Protein AF-A0A0D7AJ66-F1 (afdb_monomer_lite)

Organism: NCBI:txid1128425

pLDDT: mean 71.41, std 23.81, range [26.66, 98.31]

Sequence (700 aa):
MQEPPITRVSGTRPGLLDSAQRMRILRHPQAILLFATYDPFAASSSSTPAILPPSASKQSRTKRIVCEFLADGSFATWRFVPDARLYDGIPDEGTWPRAVDICGQFVYMDENQWDIYKLDPCYECLVGARYSTMIRKSKFVPHSSSHEQSSTTRKPFTNLRPTRVIPVRKARSSSLPDGPDEFIAPHSVPQKTAFKQFAGIHRDQELEQTRQIRRGHNQIRTERLTTKSAARADGYCNFTNVTFKFGCEDAVVVEDIDMEDGTIPTAAPQFTFPTFGKRKGASSSESLFREGADFMDLDNSMKRSRDGPHPEASRRQYDRMQFEFTRERQDRREKNKNRWFTDNPFAFNNGPFVPSFAFGLPPPWRQRTTVDERGPADSETSGQSAGGHAAAPTSPVVDSTHYREPEPESDDDDDDESVIAESNHIDDDLDARAFEEAEAAHQAQQLHDAEIAASRRKMAEIAFAEKVAKAQNAEEQAHIQEQERAKAEADARAQEEIRREQAATVEQDQADDTRGPTKPNSDELERDKILRKQREDQQAAQKAAKEEEDNRNRVRRAHLAEQLANLRETYRFSWPFDIATRYFHTGTEFLELTWKLGLGDTLTLETIPWPIEKNPRDVQPSEIGYEAVEPFFAKIGESMSTHAYFKLLRLTLIRFHPDKWGRFFEIYNYDPLLRAALESAISGISKAVSSQMTEARSRM

Secondary structure (DSSP, 8-state):
-PPPPPEEE-SS-S-SS-TTHHHHH-SSTT-EEEEEEE-HHHH----S-----GGGGGTTS-EEEEEEE-TTS-EEEEEEPPPPEEPTT--S---SSEEEEETTEEEEE-HHHHHHHHT-TTEEEEE-GGG-EEEEEP------------------------------------------------------------TTTHHHHHHHHHHHHHHHHHHHHHHHHHHHHHHHHTTSSSSS-------------------------------PPPP------------------------------S-PPPHHHHHHHHHHHHHHHHHHHHHHHHHHHHHHHHS-GGG---PPP-------------------------------------------------------------------SSSTTTTHHHHHHHHHHHHHHHHHHHHHHHHHHHHHHHHHHHHHHHHHHHHHHHHHHHHHHHHHHHHHHHHHHHHHHHHHHHHHHHHHHHHHTTSTTPPPPHHHHHHHHHHHHHHHHHHHHHHHHHHHHHHHHHHHHHHHHHHHHHHHHHHHH---S-HHHHHHHHHHHHHHHHHHH--GGG--GGGS--SSSS-TTS--GGG-SHHHHHHHHHHHHHHS-HHHHHHHHHHHHHHS-HHHHHHHHHHS---HHHHHHHHHHHHHHHHHHHHHHHHHHHT-

Radius of gyration: 46.59 Å; chains: 1; bounding box: 110×119×142 Å

Foldseek 3Di:
DDDPDAAEDEDQDPQPPNVCLCVQQDPDNQKTKDKDWDQPVVVDPPPDPPPPPCVCVVVRDTFIKIWIAHPVRHTDDIDTQDAAAEDPPDDHLDDDQQWAAEQNGTHGYGPNRLSSLSSGPQWHWYQYPPRHTYIDGDPDPPPPCPPPPPDDDDDDDDDDDDDDDDDDDDDDDDDDDDDDDDDDDDDDDDDDDDDDPDPPPVVVVVVVVVVVVVVVVVVVVVVVVVVVVVVVVVVPPPDPDDDDDDDDDDDDDDDDDDDDDDDDDDDDDDDDDDDDDDDDDDDDDDDDDDDDDDDDDDDDDDDPDPCDPDVVVVVVVVVVVVVVVVVVVVVVVVVVVVVVVVVCVVPDDDDDDDDDDDDDDDDDDDDDDDDDDDDDDDDDDDDDDYDDDDDDDDDDDDDDDDDDDDDDDDDDDDDDDDDPPPPPVPVVVVVVVVVVVVVVVVVVVVVVVVVVVVVVVVVVVVVVVVVVVVVVVVVVVVVVVVVVVVVVVVVVVVVVVVVVVVVVVVVVVVVCVVPPDDPDDPVVVVVVVVVVVVVVVVVVVVVVVVVVVVVVLVVVLVVLVVVLVVVLVVCVVDPDPDLPVQLVVLLVVCVCSCPVNVNLLPDDQQSDSQLFPDRSVVDDLQNLALVRNQVSLVVVPVVDDLVVSLVVLVSQLVSLPLVVVVVSCVVHPDDPVSSVSNSNSSVRSNVNSVVVNVVSVVVD

Structure (mmCIF, N/CA/C/O backbone):
data_AF-A0A0D7AJ66-F1
#
_entry.id   AF-A0A0D7AJ66-F1
#
loop_
_atom_site.group_PDB
_atom_site.id
_atom_site.type_symbol
_atom_site.label_atom_id
_atom_site.label_alt_id
_atom_site.label_comp_id
_atom_site.label_asym_id
_atom_site.label_entity_id
_atom_site.label_seq_id
_atom_site.pdbx_PDB_ins_code
_atom_site.Cartn_x
_atom_site.Cartn_y
_atom_site.Cartn_z
_atom_site.occupancy
_atom_site.B_iso_or_equiv
_atom_site.auth_seq_id
_atom_site.auth_comp_id
_atom_site.auth_asym_id
_atom_site.auth_atom_id
_atom_site.pdbx_PDB_model_num
ATOM 1 N N . MET A 1 1 ? -37.211 -34.282 -3.961 1.00 57.72 1 MET A N 1
ATOM 2 C CA . MET A 1 1 ? -36.301 -34.227 -5.127 1.00 57.72 1 MET A CA 1
ATOM 3 C C . MET A 1 1 ? -34.950 -33.776 -4.600 1.00 57.72 1 MET A C 1
ATOM 5 O O . MET A 1 1 ? -34.956 -32.967 -3.681 1.00 57.72 1 MET A O 1
ATOM 9 N N . GLN A 1 2 ? -33.835 -34.316 -5.089 1.00 73.81 2 GLN A N 1
ATOM 10 C CA . GLN A 1 2 ? -32.513 -33.768 -4.760 1.00 73.81 2 GLN A CA 1
ATOM 11 C C . GLN A 1 2 ? -32.258 -32.552 -5.654 1.00 73.81 2 GLN A C 1
ATOM 13 O O . GLN A 1 2 ? -32.586 -32.592 -6.840 1.00 73.81 2 GLN A O 1
ATOM 18 N N . GLU A 1 3 ? -31.716 -31.476 -5.090 1.00 77.06 3 GLU A N 1
ATOM 19 C CA . GLU A 1 3 ? -31.264 -30.331 -5.882 1.00 77.06 3 GLU A CA 1
ATOM 20 C C . GLU A 1 3 ? -29.993 -30.718 -6.660 1.00 77.06 3 GLU A C 1
ATOM 22 O O . GLU A 1 3 ? -29.160 -31.463 -6.130 1.00 77.06 3 GLU A O 1
ATOM 27 N N . PRO A 1 4 ? -29.828 -30.270 -7.918 1.00 82.31 4 PRO A N 1
ATOM 28 C CA . PRO A 1 4 ? -28.637 -30.584 -8.697 1.00 82.31 4 PRO A CA 1
ATOM 29 C C . PRO A 1 4 ? -27.393 -29.935 -8.062 1.00 82.31 4 PRO A C 1
ATOM 31 O O . PRO A 1 4 ? -27.474 -28.799 -7.587 1.00 82.31 4 PRO A O 1
ATOM 34 N N . PRO A 1 5 ? -26.228 -30.610 -8.061 1.00 91.38 5 PRO A N 1
ATOM 35 C CA . PRO A 1 5 ? -25.021 -30.085 -7.432 1.00 91.38 5 PRO A CA 1
ATOM 36 C C . PRO A 1 5 ? -24.553 -28.800 -8.127 1.00 91.38 5 PRO A C 1
ATOM 38 O O . PRO A 1 5 ? -24.168 -28.812 -9.298 1.00 91.38 5 PRO A O 1
ATOM 41 N N . ILE A 1 6 ? -24.570 -27.686 -7.389 1.00 94.62 6 ILE A N 1
ATOM 42 C CA . ILE A 1 6 ? -24.159 -26.371 -7.894 1.00 94.62 6 ILE A CA 1
ATOM 43 C C . ILE A 1 6 ? -22.671 -26.417 -8.253 1.00 94.62 6 ILE A C 1
ATOM 45 O O . ILE A 1 6 ? -21.808 -26.610 -7.396 1.00 94.62 6 ILE A O 1
ATOM 49 N N . THR A 1 7 ? -22.362 -26.217 -9.534 1.00 96.81 7 THR A N 1
ATOM 50 C CA . THR A 1 7 ? -20.980 -26.150 -10.021 1.00 96.81 7 THR A CA 1
ATOM 51 C C . THR A 1 7 ? -20.303 -24.891 -9.477 1.00 96.81 7 THR A C 1
ATOM 53 O O . THR A 1 7 ? -20.908 -23.821 -9.487 1.00 96.81 7 THR A O 1
ATOM 56 N N . ARG A 1 8 ? -19.046 -24.987 -9.029 1.00 97.50 8 ARG A N 1
ATOM 57 C CA . ARG A 1 8 ? -18.254 -23.837 -8.565 1.00 97.50 8 ARG A CA 1
ATOM 58 C C . ARG A 1 8 ? -17.092 -23.560 -9.518 1.00 97.50 8 ARG A C 1
ATOM 60 O O . ARG A 1 8 ? -16.373 -24.486 -9.880 1.00 97.50 8 ARG A O 1
ATOM 67 N N . VAL A 1 9 ? -16.900 -22.296 -9.891 1.00 97.38 9 VAL A N 1
ATOM 68 C CA . VAL A 1 9 ? -15.788 -21.823 -10.736 1.00 97.38 9 VAL A CA 1
ATOM 69 C C . VAL A 1 9 ? -15.095 -20.624 -10.085 1.00 97.38 9 VAL A C 1
ATOM 71 O O . VAL A 1 9 ? -15.732 -19.841 -9.385 1.00 97.38 9 VAL A O 1
ATOM 74 N N . SER A 1 10 ? -13.785 -20.482 -10.285 1.00 97.44 10 SER A N 1
ATOM 75 C CA . SER A 1 10 ? -12.995 -19.389 -9.699 1.00 97.44 10 SER A CA 1
ATOM 76 C C . SER A 1 10 ? -11.647 -19.210 -10.400 1.00 97.44 10 SER A C 1
ATOM 78 O O . SER A 1 10 ? -11.161 -20.129 -11.063 1.00 97.44 10 SER A O 1
ATOM 80 N N . GLY A 1 11 ? -11.015 -18.052 -10.206 1.00 96.69 11 GLY A N 1
ATOM 81 C CA . GLY A 1 11 ? -9.715 -17.697 -10.780 1.00 96.69 11 GLY A CA 1
ATOM 82 C C . GLY A 1 11 ? -9.813 -17.029 -12.155 1.00 96.69 11 GLY A C 1
ATOM 83 O O . GLY A 1 11 ? -10.896 -16.763 -12.667 1.00 96.69 11 GLY A O 1
ATOM 84 N N . THR A 1 12 ? -8.669 -16.737 -12.776 1.00 97.12 12 THR A N 1
ATOM 85 C CA . THR A 1 12 ? -8.600 -15.862 -13.967 1.00 97.12 12 THR A CA 1
ATOM 86 C C . THR A 1 12 ? -8.519 -16.595 -15.315 1.00 97.12 12 THR A C 1
ATOM 88 O O . THR A 1 12 ? -8.331 -15.971 -16.360 1.00 97.12 12 THR A O 1
ATOM 91 N N . ARG A 1 13 ? -8.668 -17.926 -15.329 1.00 97.31 13 ARG A N 1
ATOM 92 C CA . ARG A 1 13 ? -8.608 -18.737 -16.556 1.00 97.31 13 ARG A CA 1
ATOM 93 C C . ARG A 1 13 ? -9.937 -18.654 -17.328 1.00 97.31 13 ARG A C 1
ATOM 95 O O . ARG A 1 13 ? -10.953 -19.087 -16.783 1.00 97.31 13 ARG A O 1
ATOM 102 N N . PRO A 1 14 ? -9.958 -18.166 -18.585 1.00 97.69 14 PRO A N 1
ATOM 103 C CA . PRO A 1 14 ? -11.170 -18.158 -19.399 1.00 97.69 14 PRO A CA 1
ATOM 104 C C . PRO A 1 14 ? -11.523 -19.558 -19.916 1.00 97.69 14 PRO A C 1
ATOM 106 O O . PRO A 1 14 ? -10.648 -20.404 -20.121 1.00 97.69 14 PRO A O 1
ATOM 109 N N . GLY A 1 15 ? -12.813 -19.770 -20.178 1.00 96.81 15 GLY A N 1
ATOM 110 C CA . GLY A 1 15 ? -13.335 -20.965 -20.834 1.00 96.81 15 GLY A CA 1
ATOM 111 C C . GLY A 1 15 ? -13.434 -22.218 -19.964 1.00 96.81 15 GLY A C 1
ATOM 112 O O . GLY A 1 15 ? -13.229 -23.321 -20.463 1.00 96.81 15 GLY A O 1
ATOM 113 N N . LEU A 1 16 ? -13.755 -22.062 -18.673 1.00 97.00 16 LEU A N 1
ATOM 114 C CA . LEU A 1 16 ? -14.025 -23.196 -17.773 1.00 97.00 16 LEU A CA 1
ATOM 115 C C . LEU A 1 16 ? -15.364 -23.906 -18.066 1.00 97.00 16 LEU A C 1
ATOM 117 O O . LEU A 1 16 ? -15.497 -25.079 -17.733 1.00 97.00 16 LEU A O 1
ATOM 121 N N . LEU A 1 17 ? -16.334 -23.217 -18.686 1.00 96.69 17 LEU A N 1
ATOM 122 C CA . LEU A 1 17 ? -17.650 -23.775 -19.060 1.00 96.69 17 LEU A CA 1
ATOM 123 C C . LEU A 1 17 ? -17.948 -23.684 -20.571 1.00 96.69 17 LEU A C 1
ATOM 125 O O . LEU A 1 17 ? -18.694 -24.503 -21.097 1.00 96.69 17 LEU A O 1
ATOM 129 N N . ASP A 1 18 ? -17.350 -22.720 -21.279 1.00 96.88 18 ASP A N 1
ATOM 130 C CA . ASP A 1 18 ? -17.327 -22.651 -22.747 1.00 96.88 18 ASP A CA 1
ATOM 131 C C . ASP A 1 18 ? -15.871 -22.604 -23.220 1.00 96.88 18 ASP A C 1
ATOM 133 O O . ASP A 1 18 ? -15.221 -21.563 -23.150 1.00 96.88 18 ASP A O 1
ATOM 137 N N . SER A 1 19 ? -15.346 -23.717 -23.730 1.00 96.88 19 SER A N 1
ATOM 138 C CA . SER A 1 19 ? -13.957 -23.802 -24.198 1.00 96.88 19 SER A CA 1
ATOM 139 C C . SER A 1 19 ? -13.629 -22.823 -25.336 1.00 96.88 19 SER A C 1
ATOM 141 O O . SER A 1 19 ? -12.475 -22.408 -25.465 1.00 96.88 19 SER A O 1
ATOM 143 N N . ALA A 1 20 ? -14.622 -22.385 -26.121 1.00 96.75 20 ALA A N 1
ATOM 144 C CA . ALA A 1 20 ? -14.429 -21.418 -27.198 1.00 96.75 20 ALA A CA 1
ATOM 145 C C . ALA A 1 20 ? -14.292 -19.967 -26.696 1.00 96.75 20 ALA A C 1
ATOM 147 O O . ALA A 1 20 ? -13.744 -19.131 -27.414 1.00 96.75 20 ALA A O 1
ATOM 148 N N . GLN A 1 21 ? -14.704 -19.661 -25.458 1.00 97.31 21 GLN A N 1
ATOM 149 C CA . GLN A 1 21 ? -14.546 -18.335 -24.840 1.00 97.31 21 GLN A CA 1
ATOM 150 C C . GLN A 1 21 ? -13.088 -17.851 -24.856 1.00 97.31 21 GLN A C 1
ATOM 152 O O . GLN A 1 21 ? -12.826 -16.676 -25.118 1.00 97.31 21 GLN A O 1
ATOM 157 N N . ARG A 1 22 ? -12.120 -18.756 -24.634 1.00 97.38 22 ARG A N 1
ATOM 158 C CA . ARG A 1 22 ? -10.685 -18.422 -24.649 1.00 97.38 22 ARG A CA 1
ATOM 159 C C . ARG A 1 22 ? -10.263 -17.762 -25.966 1.00 97.38 22 ARG A C 1
ATOM 161 O O . ARG A 1 22 ? -9.516 -16.792 -25.933 1.00 97.38 22 ARG A O 1
ATOM 168 N N . MET A 1 23 ? -10.781 -18.251 -27.094 1.00 97.19 23 MET A N 1
ATOM 169 C CA . MET A 1 23 ? -10.470 -17.743 -28.437 1.00 97.19 23 MET A CA 1
ATOM 170 C C . MET A 1 23 ? -11.206 -16.442 -28.792 1.00 97.19 23 MET A C 1
ATOM 172 O O . MET A 1 23 ? -10.873 -15.822 -29.796 1.00 97.19 23 MET A O 1
ATOM 176 N N . ARG A 1 24 ? -12.210 -16.033 -28.001 1.00 96.75 24 ARG A N 1
ATOM 177 C CA . ARG A 1 24 ? -12.964 -14.781 -28.196 1.00 96.75 24 ARG A CA 1
ATOM 178 C C . ARG A 1 24 ? -12.463 -13.640 -27.313 1.00 96.75 24 ARG A C 1
ATOM 180 O O . ARG A 1 24 ? -12.511 -12.488 -27.730 1.00 96.75 24 ARG A O 1
ATOM 187 N N . ILE A 1 25 ? -11.996 -13.952 -26.100 1.00 97.50 25 ILE A N 1
ATOM 188 C CA . ILE A 1 25 ? -11.504 -12.943 -25.152 1.00 97.50 25 ILE A CA 1
ATOM 189 C C . ILE A 1 25 ? -10.026 -12.620 -25.382 1.00 97.50 25 ILE A C 1
ATOM 191 O O . ILE A 1 25 ? -9.678 -11.437 -25.410 1.00 97.50 25 ILE A O 1
ATOM 195 N N . LEU A 1 26 ? -9.152 -13.631 -25.474 1.00 97.12 26 LEU A N 1
ATOM 196 C CA . LEU A 1 26 ? -7.703 -13.411 -25.530 1.00 97.12 26 LEU A CA 1
ATOM 197 C C . LEU A 1 26 ? -7.283 -12.837 -26.887 1.00 97.12 26 LEU A C 1
ATOM 199 O O . LEU A 1 26 ? -7.713 -13.322 -27.932 1.00 97.12 26 LEU A O 1
ATOM 203 N N . ARG A 1 27 ? -6.384 -11.851 -26.870 1.00 95.88 27 ARG A N 1
ATOM 204 C CA . ARG A 1 27 ? -5.678 -11.357 -28.060 1.00 95.88 27 ARG A CA 1
ATOM 205 C C . ARG A 1 27 ? -4.585 -12.329 -28.500 1.00 95.88 27 ARG A C 1
ATOM 207 O O . ARG A 1 27 ? -4.327 -12.437 -29.694 1.00 95.88 27 ARG A O 1
ATOM 214 N N . HIS A 1 28 ? -3.947 -13.028 -27.556 1.00 94.94 28 HIS A N 1
ATOM 215 C CA . HIS A 1 28 ? -2.939 -14.048 -27.853 1.00 94.94 28 HIS A CA 1
ATOM 216 C C . HIS A 1 28 ? -3.311 -15.411 -27.236 1.00 94.94 28 HIS A C 1
ATOM 218 O O . HIS A 1 28 ? -3.619 -15.462 -26.044 1.00 94.94 28 HIS A O 1
ATOM 224 N N . PRO A 1 29 ? -3.252 -16.544 -27.971 1.00 94.50 29 PRO A N 1
ATOM 225 C CA . PRO A 1 29 ? -3.765 -17.831 -27.480 1.00 94.50 29 PRO A CA 1
ATOM 226 C C . PRO A 1 29 ? -3.146 -18.311 -26.161 1.00 94.50 29 PRO A C 1
ATOM 228 O O . PRO A 1 29 ? -3.824 -18.956 -25.358 1.00 94.50 29 PRO A O 1
ATOM 231 N N . GLN A 1 30 ? -1.872 -17.988 -25.923 1.00 93.88 30 GLN A N 1
ATOM 232 C CA . GLN A 1 30 ? -1.119 -18.361 -24.720 1.00 93.88 30 GLN A CA 1
ATOM 233 C C . GLN A 1 30 ? -1.266 -17.368 -23.553 1.00 93.88 30 GLN A C 1
ATOM 235 O O . GLN A 1 30 ? -0.711 -17.628 -22.489 1.00 93.88 30 GLN A O 1
ATOM 240 N N . ALA A 1 31 ? -1.982 -16.254 -23.728 1.00 95.88 31 ALA A N 1
ATOM 241 C CA . ALA A 1 31 ? -2.045 -15.206 -22.717 1.00 95.88 31 ALA A CA 1
ATOM 242 C C . ALA A 1 31 ? -2.793 -15.619 -21.436 1.00 95.88 31 ALA A C 1
ATOM 244 O O . ALA A 1 31 ? -3.679 -16.481 -21.437 1.00 95.88 31 ALA A O 1
ATOM 245 N N . ILE A 1 32 ? -2.435 -14.946 -20.345 1.00 95.94 32 ILE A N 1
ATOM 246 C CA . ILE A 1 32 ? -3.041 -15.041 -19.020 1.00 95.94 32 ILE A CA 1
ATOM 247 C C . ILE A 1 32 ? -3.702 -13.696 -18.714 1.00 95.94 32 ILE A C 1
ATOM 249 O O . ILE A 1 32 ? -3.113 -12.636 -18.931 1.00 95.94 32 ILE A O 1
ATOM 253 N N . LEU A 1 33 ? -4.931 -13.739 -18.199 1.00 97.69 33 LEU A N 1
ATOM 254 C CA . LEU A 1 33 ? -5.622 -12.557 -17.693 1.00 97.69 33 LEU A CA 1
ATOM 255 C C . LEU A 1 33 ? -5.313 -12.385 -16.205 1.00 97.69 33 LEU A C 1
ATOM 257 O O . LEU A 1 33 ? -5.364 -13.351 -15.443 1.00 97.69 33 LEU A O 1
ATOM 261 N N . LEU A 1 34 ? -5.049 -11.151 -15.787 1.00 96.88 34 LEU A N 1
ATOM 262 C CA . LEU A 1 34 ? -5.049 -10.725 -14.390 1.00 96.88 34 LEU A CA 1
ATOM 263 C C . LEU A 1 34 ? -5.996 -9.533 -14.250 1.00 96.88 34 LEU A C 1
ATOM 265 O O . LEU A 1 34 ? -6.011 -8.649 -15.104 1.00 96.88 34 LEU A O 1
ATOM 269 N N . PHE A 1 35 ? -6.790 -9.510 -13.183 1.00 97.06 35 PHE A N 1
ATOM 270 C CA . PHE A 1 35 ? -7.740 -8.433 -12.914 1.00 97.06 35 PHE A CA 1
ATOM 271 C C . PHE A 1 35 ? -7.212 -7.525 -11.810 1.00 97.06 35 PHE A C 1
ATOM 273 O O . PHE A 1 35 ? -6.628 -7.999 -10.837 1.00 97.06 35 PHE A O 1
ATOM 280 N N . ALA A 1 36 ? -7.424 -6.222 -11.966 1.00 95.88 36 ALA A N 1
ATOM 281 C CA . ALA A 1 36 ? -7.018 -5.217 -10.996 1.00 95.88 36 ALA A CA 1
ATOM 282 C C . ALA A 1 36 ? -8.066 -4.104 -10.880 1.00 95.88 36 ALA A C 1
ATOM 284 O O . ALA A 1 36 ? -8.887 -3.883 -11.774 1.00 95.88 36 ALA A O 1
ATOM 285 N N . THR A 1 37 ? -8.015 -3.383 -9.765 1.00 94.69 37 THR A N 1
ATOM 286 C CA . THR A 1 37 ? -8.887 -2.242 -9.492 1.00 94.69 37 THR A CA 1
ATOM 287 C C . THR A 1 37 ? -8.178 -0.955 -9.906 1.00 94.69 37 THR A C 1
ATOM 289 O O . THR A 1 37 ? -7.207 -0.542 -9.279 1.00 94.69 37 THR A O 1
ATOM 292 N N . TYR A 1 38 ? -8.665 -0.319 -10.968 1.00 93.38 38 TYR A N 1
ATOM 293 C CA . TYR A 1 38 ? -8.227 0.995 -11.419 1.00 93.38 38 TYR A CA 1
ATOM 294 C C . TYR A 1 38 ? -8.928 2.088 -10.609 1.00 93.38 38 TYR A C 1
ATOM 296 O O . TYR A 1 38 ? -10.144 2.285 -10.711 1.00 93.38 38 TYR A O 1
ATOM 304 N N . ASP A 1 39 ? -8.139 2.820 -9.831 1.00 88.44 39 ASP A N 1
ATOM 305 C CA . ASP A 1 39 ? -8.541 4.079 -9.218 1.00 88.44 39 ASP A CA 1
ATOM 306 C C . ASP A 1 39 ? -8.051 5.249 -10.101 1.00 88.44 39 ASP A C 1
ATOM 308 O O . ASP A 1 39 ? -6.836 5.403 -10.283 1.00 88.44 39 ASP A O 1
ATOM 312 N N . PRO A 1 40 ? -8.953 6.085 -10.660 1.00 84.31 40 PRO A N 1
ATOM 313 C CA . PRO A 1 40 ? -8.551 7.252 -11.439 1.00 84.31 40 PRO A CA 1
ATOM 314 C C . PRO A 1 40 ? -7.732 8.263 -10.624 1.00 84.31 40 PRO A C 1
ATOM 316 O O . PRO A 1 40 ? -6.922 8.972 -11.216 1.00 84.31 40 PRO A O 1
ATOM 319 N N . PHE A 1 41 ? -7.879 8.328 -9.295 1.00 80.00 41 PHE A N 1
ATOM 320 C CA . PHE A 1 41 ? -7.075 9.220 -8.457 1.00 80.00 41 PHE A CA 1
ATOM 321 C C . PHE A 1 41 ? -5.637 8.707 -8.316 1.00 80.00 41 PHE A C 1
ATOM 323 O O . PHE A 1 41 ? -4.701 9.483 -8.484 1.00 80.00 41 PHE A O 1
ATOM 330 N N . ALA A 1 42 ? -5.442 7.399 -8.118 1.00 81.44 42 ALA A N 1
ATOM 331 C CA . ALA A 1 42 ? -4.112 6.783 -8.064 1.00 81.44 42 ALA A CA 1
ATOM 332 C C . ALA A 1 42 ? -3.370 6.831 -9.415 1.00 81.44 42 ALA A C 1
ATOM 334 O O . ALA A 1 42 ? -2.151 6.997 -9.453 1.00 81.44 42 ALA A O 1
ATOM 335 N N . ALA A 1 43 ? -4.098 6.713 -10.531 1.00 78.38 43 ALA A N 1
ATOM 336 C CA . ALA A 1 43 ? -3.538 6.845 -11.877 1.00 78.38 43 ALA A CA 1
ATOM 337 C C . ALA A 1 43 ? -3.233 8.303 -12.285 1.00 78.38 43 ALA A C 1
ATOM 339 O O . ALA A 1 43 ? -2.468 8.535 -13.224 1.00 78.38 43 ALA A O 1
ATOM 340 N N . SER A 1 44 ? -3.821 9.293 -11.604 1.00 78.25 44 SER A N 1
ATOM 341 C CA . SER A 1 44 ? -3.625 10.711 -11.914 1.00 78.25 44 SER A CA 1
ATOM 342 C C . SER A 1 44 ? -2.359 11.241 -11.246 1.00 78.25 44 SER A C 1
ATOM 344 O O . SER A 1 44 ? -2.385 11.684 -10.104 1.00 78.25 44 SER A O 1
ATOM 346 N N . SER A 1 45 ? -1.248 11.309 -11.984 1.00 58.94 45 SER A N 1
ATOM 347 C CA . SER A 1 45 ? 0.002 11.926 -11.494 1.00 58.94 45 SER A CA 1
ATOM 348 C C . SER A 1 45 ? -0.087 13.444 -11.227 1.00 58.94 45 SER A C 1
ATOM 350 O O . SER A 1 45 ? 0.890 14.062 -10.800 1.00 58.94 45 SER A O 1
ATOM 352 N N . SER A 1 46 ? -1.259 14.042 -11.457 1.00 60.38 46 SER A N 1
ATOM 353 C CA . SER A 1 46 ? -1.628 15.405 -11.085 1.00 60.38 46 SER A CA 1
ATOM 354 C C . SER A 1 46 ? -1.831 15.507 -9.571 1.00 60.38 46 SER A C 1
ATOM 356 O O . SER A 1 46 ? -2.909 15.214 -9.062 1.00 60.38 46 SER A O 1
ATOM 358 N N . SER A 1 47 ? -0.812 15.970 -8.842 1.00 53.59 47 SER A N 1
ATOM 359 C CA . SER A 1 47 ? -0.897 16.224 -7.393 1.00 53.59 47 SER A CA 1
ATOM 360 C C . SER A 1 47 ? -1.828 17.385 -7.011 1.00 53.59 47 SER A C 1
ATOM 362 O O . SER A 1 47 ? -2.090 17.601 -5.828 1.00 53.59 47 SER A O 1
ATOM 364 N N . THR A 1 48 ? -2.350 18.129 -7.988 1.00 55.84 48 THR A N 1
ATOM 365 C CA . THR A 1 48 ? -3.456 19.071 -7.807 1.00 55.84 48 THR A CA 1
ATOM 366 C C . THR A 1 48 ? -4.799 18.332 -7.902 1.00 55.84 48 THR A C 1
ATOM 368 O O . THR A 1 48 ? -5.088 17.731 -8.943 1.00 55.84 48 THR A O 1
ATOM 371 N N . PRO A 1 49 ? -5.658 18.380 -6.861 1.00 53.03 49 PRO A N 1
ATOM 372 C CA . PRO A 1 49 ? -6.991 17.790 -6.913 1.00 53.03 49 PRO A CA 1
ATOM 373 C C . PRO A 1 49 ? -7.878 18.613 -7.852 1.00 53.03 49 PRO A C 1
ATOM 375 O O . PRO A 1 49 ? -8.476 19.618 -7.463 1.00 53.03 49 PRO A O 1
ATOM 378 N N . ALA A 1 50 ? -7.943 18.197 -9.116 1.00 55.22 50 ALA A N 1
ATOM 379 C CA . ALA A 1 50 ? -8.821 18.805 -10.103 1.00 55.22 50 ALA A CA 1
ATOM 380 C C . ALA A 1 50 ? -10.277 18.712 -9.622 1.00 55.22 50 ALA A C 1
ATOM 382 O O . ALA A 1 50 ? -10.801 17.618 -9.406 1.00 55.22 50 ALA A O 1
ATOM 383 N N . ILE A 1 51 ? -10.934 19.865 -9.460 1.00 59.66 51 ILE A N 1
ATOM 384 C CA . ILE A 1 51 ? -12.337 19.949 -9.041 1.00 59.66 51 ILE A CA 1
ATOM 385 C C . ILE A 1 51 ? -13.209 19.482 -10.213 1.00 59.66 51 ILE A C 1
ATOM 387 O O . ILE A 1 51 ? -13.664 20.277 -11.037 1.00 59.66 51 ILE A O 1
ATOM 391 N N . LEU A 1 52 ? -13.392 18.165 -10.318 1.00 58.22 52 LEU A N 1
ATOM 392 C CA . LEU A 1 52 ? -14.238 17.555 -11.336 1.00 58.22 52 LEU A CA 1
ATOM 393 C C . LEU A 1 52 ? -15.687 18.046 -11.165 1.00 58.22 52 LEU A C 1
ATOM 395 O O . LEU A 1 52 ? -16.184 18.123 -10.037 1.00 58.22 52 LEU A O 1
ATOM 399 N N . PRO 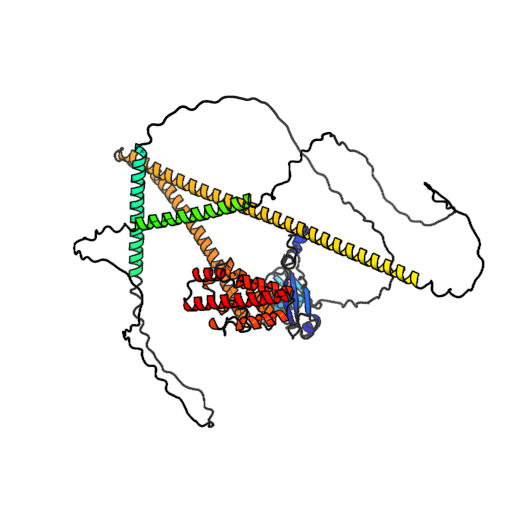A 1 53 ? -16.390 18.383 -12.263 1.00 61.41 53 PRO A N 1
ATOM 400 C CA . PRO A 1 53 ? -17.751 18.898 -12.183 1.00 61.41 53 PRO A CA 1
ATOM 401 C C . PRO A 1 53 ? -18.688 17.853 -11.551 1.00 61.41 53 PRO A C 1
ATOM 403 O O . PRO A 1 53 ? -18.528 16.661 -11.814 1.00 61.41 53 PRO A O 1
ATOM 406 N N . PRO A 1 54 ? -19.709 18.250 -10.767 1.00 54.81 54 PRO A N 1
ATOM 407 C CA . PRO A 1 54 ? -20.506 17.325 -9.947 1.00 54.81 54 PRO A CA 1
ATOM 408 C C . PRO A 1 54 ? -21.311 16.258 -10.721 1.00 54.81 54 PRO A C 1
ATOM 410 O O . PRO A 1 54 ? -21.805 15.303 -10.119 1.00 54.81 54 PRO A O 1
ATOM 413 N N . SER A 1 55 ? -21.405 16.347 -12.054 1.00 48.59 55 SER A N 1
ATOM 414 C CA . SER A 1 55 ? -21.896 15.254 -12.911 1.00 48.59 55 SER A CA 1
ATOM 415 C C . SER A 1 55 ? -20.955 14.037 -12.957 1.00 48.59 55 SER A C 1
ATOM 417 O O . SER A 1 55 ? -21.401 12.934 -13.271 1.00 48.59 55 SER A O 1
ATOM 419 N N . ALA A 1 56 ? -19.683 14.194 -12.573 1.00 54.34 56 ALA A N 1
ATOM 420 C CA . ALA A 1 56 ? -18.705 13.117 -12.408 1.00 54.34 56 ALA A CA 1
ATOM 421 C C . ALA A 1 56 ? -18.957 12.236 -11.162 1.00 54.34 56 ALA A C 1
ATOM 423 O O . ALA A 1 56 ? -18.214 11.292 -10.913 1.00 54.34 56 ALA A O 1
ATOM 424 N N . SER A 1 57 ? -20.034 12.469 -10.404 1.00 53.31 57 SER A N 1
ATOM 425 C CA . SER A 1 57 ? -20.435 11.674 -9.226 1.00 53.31 57 SER A CA 1
ATOM 426 C C . SER A 1 57 ? -20.741 10.190 -9.505 1.00 53.31 57 SER A C 1
ATOM 428 O O . SER A 1 57 ? -20.850 9.408 -8.564 1.00 53.31 57 SER A O 1
ATOM 430 N N . LYS A 1 58 ? -20.834 9.769 -10.777 1.00 56.16 58 LYS A N 1
ATOM 431 C CA . LYS A 1 58 ? -20.829 8.346 -11.189 1.00 56.16 58 LYS A CA 1
ATOM 432 C C . LYS A 1 58 ? -19.453 7.815 -11.629 1.00 56.16 58 LYS A C 1
ATOM 434 O O . LYS A 1 58 ? -19.287 6.605 -11.735 1.00 56.16 58 LYS A O 1
ATOM 439 N N . GLN A 1 59 ? -18.481 8.689 -11.895 1.00 54.16 59 GLN A N 1
ATOM 440 C CA . GLN A 1 59 ? -17.116 8.337 -12.320 1.00 54.16 59 GLN A CA 1
ATOM 441 C C . GLN A 1 59 ? -16.148 8.132 -11.143 1.00 54.16 59 GLN A C 1
ATOM 443 O O . GLN A 1 59 ? -15.061 7.608 -11.348 1.00 54.16 59 GLN A O 1
ATOM 448 N N . SER A 1 60 ? -16.549 8.485 -9.919 1.00 55.75 60 SER A N 1
ATOM 449 C CA . SER A 1 60 ? -15.794 8.247 -8.678 1.00 55.75 60 SER A CA 1
ATOM 450 C C . SER A 1 60 ? -15.774 6.784 -8.214 1.00 55.75 60 SER A C 1
ATOM 452 O O . SER A 1 60 ? -15.135 6.471 -7.213 1.00 55.75 60 SER A O 1
ATOM 454 N N . ARG A 1 61 ? -16.472 5.876 -8.910 1.00 68.06 61 ARG A N 1
ATOM 455 C CA . ARG A 1 61 ? -16.371 4.436 -8.656 1.00 68.06 61 ARG A CA 1
ATOM 456 C C . ARG A 1 61 ? -15.089 3.889 -9.272 1.00 68.06 61 ARG A C 1
ATOM 458 O O . ARG A 1 61 ? -14.840 4.075 -10.463 1.00 68.06 61 ARG A O 1
ATOM 465 N N . THR A 1 62 ? -14.322 3.173 -8.458 1.00 83.69 62 THR A N 1
ATOM 466 C CA . THR A 1 62 ? -13.203 2.342 -8.900 1.00 83.69 62 THR A CA 1
ATOM 467 C C . THR A 1 62 ? -13.655 1.397 -10.013 1.00 83.69 62 THR A C 1
ATOM 469 O O . THR A 1 62 ? -14.714 0.774 -9.926 1.00 83.69 62 THR A O 1
ATOM 472 N N . LYS A 1 63 ? -12.865 1.304 -11.085 1.00 92.94 63 LYS A N 1
ATOM 473 C CA . LYS A 1 63 ? -13.195 0.481 -12.256 1.00 92.94 63 LYS A CA 1
ATOM 474 C C . LYS A 1 63 ? -12.374 -0.795 -12.268 1.00 92.94 63 LYS A C 1
ATOM 476 O O . LYS A 1 63 ? -11.190 -0.774 -11.954 1.00 92.94 63 LYS A O 1
ATOM 481 N N . ARG A 1 64 ? -12.967 -1.903 -12.702 1.00 95.19 64 ARG A N 1
ATOM 482 C CA . ARG A 1 64 ? -12.218 -3.135 -12.966 1.00 95.19 64 ARG A CA 1
ATOM 483 C C . ARG A 1 64 ? -11.472 -2.999 -14.296 1.00 95.19 64 ARG A C 1
ATOM 485 O O . ARG A 1 64 ? -12.053 -2.609 -15.311 1.00 95.19 64 ARG A O 1
ATOM 492 N N . ILE A 1 65 ? -10.183 -3.313 -14.289 1.00 96.94 65 ILE A N 1
ATOM 493 C CA . ILE A 1 65 ? -9.361 -3.478 -15.492 1.00 96.94 65 ILE A CA 1
ATOM 494 C C . ILE A 1 65 ? -8.882 -4.921 -15.585 1.00 96.94 65 ILE A C 1
ATOM 496 O O . ILE A 1 65 ? -8.683 -5.594 -14.574 1.00 96.94 65 ILE A O 1
ATOM 500 N N . VAL A 1 66 ? -8.679 -5.380 -16.815 1.00 97.94 66 VAL A N 1
ATOM 501 C CA . VAL A 1 66 ? -7.989 -6.630 -17.110 1.00 97.94 66 VAL A CA 1
ATOM 502 C C . VAL A 1 66 ? -6.666 -6.316 -17.799 1.00 97.94 66 VAL A C 1
ATOM 504 O O . VAL A 1 66 ? -6.615 -5.559 -18.773 1.00 97.94 66 VAL A O 1
ATOM 507 N N . CYS A 1 67 ? -5.604 -6.912 -17.281 1.00 97.12 67 CYS A N 1
ATOM 508 C CA . CYS A 1 67 ? -4.267 -6.919 -17.847 1.00 97.12 67 CYS A CA 1
ATOM 509 C C . CYS A 1 67 ? -4.030 -8.282 -18.503 1.00 97.12 67 CYS A C 1
ATOM 511 O O . CYS A 1 67 ? -4.337 -9.323 -17.921 1.00 97.12 67 CYS A O 1
ATOM 513 N N . GLU A 1 68 ? -3.505 -8.273 -19.721 1.00 97.69 68 GLU A N 1
ATOM 514 C CA . GLU A 1 68 ? -3.226 -9.459 -20.521 1.00 97.69 68 GLU A CA 1
ATOM 515 C C . GLU A 1 68 ? -1.706 -9.624 -20.637 1.00 97.69 68 GLU A C 1
ATOM 517 O O . GLU A 1 68 ? -1.022 -8.771 -21.210 1.00 97.69 68 GLU A O 1
ATOM 522 N N . PHE A 1 69 ? -1.189 -10.708 -20.061 1.00 95.19 69 PHE A N 1
ATOM 523 C CA . PHE A 1 69 ? 0.232 -11.057 -20.028 1.00 95.19 69 PHE A CA 1
ATOM 524 C C . PHE A 1 69 ? 0.501 -12.268 -20.920 1.00 95.19 69 PHE A C 1
ATOM 526 O O . PHE A 1 69 ? -0.330 -13.174 -21.008 1.00 95.19 69 PHE A O 1
ATOM 533 N N . LEU A 1 70 ? 1.663 -12.307 -21.565 1.00 94.81 70 LEU A N 1
ATOM 534 C CA . LEU A 1 70 ? 2.141 -13.478 -22.296 1.00 94.81 70 LEU A CA 1
ATOM 535 C C . LEU A 1 70 ? 2.743 -14.521 -21.338 1.00 94.81 70 LEU A C 1
ATOM 537 O O . LEU A 1 70 ? 2.975 -14.260 -20.158 1.00 94.81 70 LEU A O 1
ATOM 541 N N . ALA A 1 71 ? 2.957 -15.740 -21.840 1.00 89.56 71 ALA A N 1
ATOM 542 C CA . ALA A 1 71 ? 3.430 -16.873 -21.035 1.00 89.56 71 ALA A CA 1
ATOM 543 C C . ALA A 1 71 ? 4.900 -16.750 -20.577 1.00 89.56 71 ALA A C 1
ATOM 545 O O . ALA A 1 71 ? 5.323 -17.483 -19.690 1.00 89.56 71 ALA A O 1
ATOM 546 N N . ASP A 1 72 ? 5.653 -15.814 -21.157 1.00 90.44 72 ASP A N 1
ATOM 547 C CA . ASP A 1 72 ? 6.991 -15.386 -20.730 1.00 90.44 72 ASP A CA 1
ATOM 548 C C . ASP A 1 72 ? 6.958 -14.333 -19.598 1.00 90.44 72 ASP A C 1
ATOM 550 O O . ASP A 1 72 ? 8.003 -13.903 -19.117 1.00 90.44 72 ASP A O 1
ATOM 554 N N . GLY A 1 73 ? 5.763 -13.910 -19.168 1.00 88.00 73 GLY A N 1
ATOM 555 C CA . GLY A 1 73 ? 5.557 -12.852 -18.179 1.00 88.00 73 GLY A CA 1
ATOM 556 C C . GLY A 1 73 ? 5.568 -11.433 -18.755 1.00 88.00 73 GLY A C 1
ATOM 557 O O . GLY A 1 73 ? 5.333 -10.483 -18.006 1.00 88.00 73 GLY A O 1
ATOM 558 N N . SER A 1 74 ? 5.794 -11.255 -20.061 1.00 88.06 74 SER A N 1
ATOM 559 C CA . SER A 1 74 ? 5.766 -9.931 -20.684 1.00 88.06 74 SER A CA 1
ATOM 560 C C . SER A 1 74 ? 4.341 -9.363 -20.735 1.00 88.06 74 SER A C 1
ATOM 562 O O . SER A 1 74 ? 3.347 -10.065 -20.950 1.00 88.06 74 SER A O 1
ATOM 564 N N . PHE A 1 75 ? 4.222 -8.059 -20.491 1.00 85.31 75 PHE A N 1
ATOM 565 C CA . PHE A 1 75 ? 2.943 -7.354 -20.499 1.00 85.31 75 PHE A CA 1
ATOM 566 C C . PHE A 1 75 ? 2.526 -7.030 -21.938 1.00 85.31 75 PHE A C 1
ATOM 568 O O . PHE A 1 75 ? 3.206 -6.258 -22.612 1.00 85.31 75 PHE A O 1
ATOM 575 N N . ALA A 1 76 ? 1.400 -7.580 -22.402 1.00 83.44 76 ALA A N 1
ATOM 576 C CA . ALA A 1 76 ? 0.924 -7.347 -23.764 1.00 83.44 76 ALA A CA 1
ATOM 577 C C . ALA A 1 76 ? 0.010 -6.118 -23.853 1.00 83.44 76 ALA A C 1
ATOM 579 O O . ALA A 1 76 ? 0.302 -5.176 -24.585 1.00 83.44 76 ALA A O 1
ATOM 580 N N . THR A 1 77 ? -1.121 -6.121 -23.138 1.00 95.81 77 THR A N 1
ATOM 581 C CA . THR A 1 77 ? -2.087 -5.004 -23.151 1.00 95.81 77 THR A CA 1
ATOM 582 C C . THR A 1 77 ? -2.898 -4.934 -21.857 1.00 95.81 77 THR A C 1
ATOM 584 O O . THR A 1 77 ? -2.934 -5.884 -21.081 1.00 95.81 77 THR A O 1
ATOM 587 N N . TRP A 1 78 ? -3.639 -3.842 -21.665 1.00 96.56 78 TRP A N 1
ATOM 588 C CA . TRP A 1 78 ? -4.741 -3.778 -20.705 1.00 96.56 78 TRP A CA 1
ATOM 589 C C . TRP A 1 78 ? -6.001 -3.187 -21.350 1.00 96.56 78 TRP A C 1
ATOM 591 O O . TRP A 1 78 ? -5.943 -2.576 -22.421 1.00 96.56 78 TRP A O 1
ATOM 601 N N . ARG A 1 79 ? -7.156 -3.391 -20.711 1.00 97.06 79 ARG A N 1
ATOM 602 C CA . ARG A 1 79 ? -8.444 -2.759 -21.053 1.00 97.06 79 ARG A CA 1
ATOM 603 C C . ARG A 1 79 ? -9.345 -2.694 -19.820 1.00 97.06 79 ARG A C 1
ATOM 605 O O . ARG A 1 79 ? -9.178 -3.476 -18.888 1.00 97.06 79 ARG A O 1
ATOM 612 N N . PHE A 1 80 ? -10.325 -1.796 -19.826 1.00 97.19 80 PHE A N 1
ATOM 613 C CA . PHE A 1 80 ? -11.410 -1.835 -18.843 1.00 97.19 80 PHE A CA 1
ATOM 614 C C . PHE A 1 80 ? -12.278 -3.082 -19.042 1.00 97.19 80 PHE A C 1
ATOM 616 O O . PHE A 1 80 ? -12.526 -3.496 -20.178 1.00 97.19 80 PHE A O 1
ATOM 623 N N . VAL A 1 81 ? -12.753 -3.658 -17.939 1.00 97.50 81 VAL A N 1
ATOM 624 C CA . VAL A 1 81 ? -13.849 -4.629 -17.968 1.00 97.50 81 VAL A CA 1
ATOM 625 C C . VAL A 1 81 ? -15.156 -3.851 -18.186 1.00 97.50 81 VAL A C 1
ATOM 627 O O . VAL A 1 81 ? -15.342 -2.818 -17.538 1.00 97.50 81 VAL A O 1
ATOM 630 N N . PRO A 1 82 ? -16.056 -4.286 -19.086 1.00 96.94 82 PRO A N 1
ATOM 631 C CA . PRO A 1 82 ? -17.374 -3.673 -19.225 1.00 96.94 82 PRO A CA 1
ATOM 632 C C . PRO A 1 82 ? -18.199 -3.760 -17.933 1.00 96.94 82 PRO A C 1
ATOM 634 O O . PRO A 1 82 ? -18.155 -4.768 -17.227 1.00 96.94 82 PRO A O 1
ATOM 637 N N . ASP A 1 83 ? -18.984 -2.720 -17.652 1.00 95.44 83 ASP A N 1
ATOM 638 C CA . ASP A 1 83 ? -19.971 -2.724 -16.568 1.00 95.44 83 ASP A CA 1
ATOM 639 C C . ASP A 1 83 ? -21.130 -3.688 -16.917 1.00 95.44 83 ASP A C 1
ATOM 641 O O . ASP A 1 83 ? -21.584 -3.732 -18.067 1.00 95.44 83 ASP A O 1
ATOM 645 N N . ALA A 1 84 ? -21.641 -4.456 -15.949 1.00 96.25 84 ALA A N 1
ATOM 646 C CA . ALA A 1 84 ? -22.812 -5.308 -16.170 1.00 96.25 84 ALA A CA 1
ATOM 647 C C . ALA A 1 84 ? -24.088 -4.488 -16.423 1.00 96.25 84 ALA A C 1
ATOM 649 O O . ALA A 1 84 ? -24.261 -3.376 -15.916 1.00 96.25 84 ALA A O 1
ATOM 650 N N . ARG A 1 85 ? -25.058 -5.077 -17.135 1.00 96.25 85 ARG A N 1
ATOM 651 C CA . ARG A 1 85 ? -26.390 -4.476 -17.272 1.00 96.25 85 ARG A CA 1
ATOM 652 C C . ARG A 1 85 ? -27.198 -4.688 -15.992 1.00 96.25 85 ARG A C 1
ATOM 654 O O . ARG A 1 85 ? -27.768 -5.757 -15.768 1.00 96.25 85 ARG A O 1
ATOM 661 N N . LEU A 1 86 ? -27.241 -3.659 -15.153 1.00 95.06 86 LEU A N 1
ATOM 662 C CA . LEU A 1 86 ? -28.103 -3.604 -13.974 1.00 95.06 86 LEU A CA 1
ATOM 663 C C . LEU A 1 86 ? -29.564 -3.374 -14.404 1.00 95.06 86 LEU A C 1
ATOM 665 O O . LEU A 1 86 ? -29.827 -2.530 -15.260 1.00 95.06 86 LEU A O 1
ATOM 669 N N . TYR A 1 87 ? -30.510 -4.103 -13.810 1.00 94.25 87 TYR A N 1
ATOM 670 C CA . TYR A 1 87 ? -31.940 -3.783 -13.915 1.00 94.25 87 TYR A CA 1
ATOM 671 C C . TYR A 1 87 ? -32.299 -2.524 -13.098 1.00 94.25 87 TYR A C 1
ATOM 673 O O . TYR A 1 87 ? -31.593 -2.152 -12.157 1.00 94.25 87 TYR A O 1
ATOM 681 N N . ASP A 1 88 ? -33.423 -1.884 -13.435 1.00 92.81 88 ASP A N 1
ATOM 682 C CA . ASP A 1 88 ? -33.895 -0.667 -12.765 1.00 92.81 88 ASP A CA 1
ATOM 683 C C . ASP A 1 88 ? -33.989 -0.823 -11.236 1.00 92.81 88 ASP A C 1
ATOM 685 O O . ASP A 1 88 ? -34.508 -1.809 -10.710 1.00 92.81 88 ASP A O 1
ATOM 689 N N . GLY A 1 89 ? -33.486 0.186 -10.518 1.00 91.19 89 GLY A N 1
ATOM 690 C CA . GLY A 1 89 ? -33.450 0.222 -9.052 1.00 91.19 89 GLY A CA 1
ATOM 691 C C . GLY A 1 89 ? -32.244 -0.468 -8.401 1.00 91.19 89 GLY A C 1
ATOM 692 O O . GLY A 1 89 ? -32.108 -0.393 -7.182 1.00 91.19 89 GLY A O 1
ATOM 693 N N . ILE A 1 90 ? -31.352 -1.103 -9.169 1.00 92.25 90 ILE A N 1
ATOM 694 C CA . ILE A 1 90 ? -30.151 -1.767 -8.636 1.00 92.25 90 ILE A CA 1
ATOM 695 C C . ILE A 1 90 ? -28.959 -0.789 -8.648 1.00 92.25 90 ILE A C 1
ATOM 697 O O . ILE A 1 90 ? -28.632 -0.245 -9.705 1.00 92.25 90 ILE A O 1
ATOM 701 N N . PRO A 1 91 ? -28.301 -0.529 -7.498 1.00 90.56 91 PRO A N 1
ATOM 702 C CA . PRO A 1 91 ? -27.282 0.517 -7.393 1.00 90.56 91 PRO A CA 1
ATOM 703 C C . PRO A 1 91 ? -25.895 0.105 -7.906 1.00 90.56 91 PRO A C 1
ATOM 705 O O . PRO A 1 91 ? -25.113 0.976 -8.292 1.00 90.56 91 PRO A O 1
ATOM 708 N N . ASP A 1 92 ? -25.556 -1.182 -7.888 1.00 92.12 92 ASP A N 1
ATOM 709 C CA . ASP A 1 92 ? -24.238 -1.736 -8.217 1.00 92.12 92 ASP A CA 1
ATOM 710 C C . ASP A 1 92 ? -24.342 -3.238 -8.536 1.00 92.12 92 ASP A C 1
ATOM 712 O O . ASP A 1 92 ? -25.427 -3.818 -8.513 1.00 92.12 92 ASP A O 1
ATOM 716 N N . GLU A 1 93 ? -23.220 -3.877 -8.875 1.00 93.62 93 GLU A N 1
ATOM 717 C CA . GLU A 1 93 ? -23.210 -5.305 -9.196 1.00 93.62 93 GLU A CA 1
ATOM 718 C C . GLU A 1 93 ? -23.409 -6.210 -7.965 1.00 93.62 93 GLU A C 1
ATOM 720 O O . GLU A 1 93 ? -23.736 -7.376 -8.160 1.00 93.62 93 GLU A O 1
ATOM 725 N N . GLY A 1 94 ? -23.294 -5.720 -6.725 1.00 92.44 94 GLY A N 1
ATOM 726 C CA . GLY A 1 94 ? -23.324 -6.516 -5.492 1.00 92.44 94 GLY A CA 1
ATOM 727 C C . GLY A 1 94 ? -21.989 -7.189 -5.137 1.00 92.44 94 GLY A C 1
ATOM 728 O O . GLY A 1 94 ? -20.963 -6.964 -5.776 1.00 92.44 94 GLY A O 1
ATOM 729 N N . THR A 1 95 ? -21.997 -8.023 -4.093 1.00 93.56 95 THR A N 1
ATOM 730 C CA . THR A 1 95 ? -20.808 -8.741 -3.598 1.00 93.56 95 THR A CA 1
ATOM 731 C C . THR A 1 95 ? -20.579 -10.092 -4.288 1.00 93.56 95 THR A C 1
ATOM 733 O O . THR A 1 95 ? -21.503 -10.723 -4.809 1.00 93.56 95 THR A O 1
ATOM 736 N N . TRP A 1 96 ? -19.323 -10.546 -4.244 1.00 94.88 96 TRP A N 1
ATOM 737 C CA . TRP A 1 96 ? -18.831 -11.815 -4.790 1.00 94.88 96 TRP A CA 1
ATOM 738 C C . TRP A 1 96 ? -18.069 -12.605 -3.709 1.00 94.88 96 TRP A C 1
ATOM 740 O O . TRP A 1 96 ? -17.534 -11.982 -2.790 1.00 94.88 96 TRP A O 1
ATOM 750 N N . PRO A 1 97 ? -17.957 -13.946 -3.806 1.00 96.81 97 PRO A N 1
ATOM 751 C CA . PRO A 1 97 ? -18.555 -14.830 -4.812 1.00 96.81 97 PRO A CA 1
ATOM 752 C C . PRO A 1 97 ? -20.060 -15.073 -4.593 1.00 96.81 97 PRO A C 1
ATOM 754 O O . PRO A 1 97 ? -20.573 -14.913 -3.487 1.00 96.81 97 PRO A O 1
ATOM 757 N N . ARG A 1 98 ? -20.779 -15.480 -5.648 1.00 95.75 98 ARG A N 1
ATOM 758 C CA . ARG A 1 98 ? -22.228 -15.767 -5.592 1.00 95.75 98 ARG A CA 1
ATOM 759 C C . ARG A 1 98 ? -22.697 -16.733 -6.680 1.00 95.75 98 ARG A C 1
ATOM 761 O O . ARG A 1 98 ? -21.976 -17.010 -7.635 1.00 95.75 98 ARG A O 1
ATOM 768 N N . ALA A 1 99 ? -23.935 -17.208 -6.543 1.00 95.31 99 ALA A N 1
ATOM 769 C CA . ALA A 1 99 ? -24.628 -17.971 -7.576 1.00 95.31 99 ALA A CA 1
ATOM 770 C C . ALA A 1 99 ? -25.076 -17.071 -8.743 1.00 95.31 99 ALA A C 1
ATOM 772 O O . ALA A 1 99 ? -25.589 -15.970 -8.535 1.00 95.31 99 ALA A O 1
ATOM 773 N N . VAL A 1 100 ? -24.899 -17.572 -9.964 1.00 96.44 100 VAL A N 1
ATOM 774 C CA . VAL A 1 100 ? -25.226 -16.921 -11.236 1.00 96.44 100 VAL A CA 1
ATOM 775 C C . VAL A 1 100 ? -25.895 -17.948 -12.149 1.00 96.44 100 VAL A C 1
ATOM 777 O O . VAL A 1 100 ? -25.396 -19.062 -12.286 1.00 96.44 100 VAL A O 1
ATOM 780 N N . ASP A 1 101 ? -27.010 -17.585 -12.779 1.00 96.06 101 ASP A N 1
ATOM 781 C CA . ASP A 1 101 ? -27.664 -18.394 -13.812 1.00 96.06 101 ASP A CA 1
ATOM 782 C C . ASP A 1 101 ? -26.949 -18.199 -15.157 1.00 96.06 101 ASP A C 1
ATOM 784 O O . ASP A 1 101 ? -27.063 -17.151 -15.795 1.00 96.06 101 ASP A O 1
ATOM 788 N N . ILE A 1 102 ? -26.198 -19.205 -15.598 1.00 96.06 102 ILE A N 1
ATOM 789 C CA . ILE A 1 102 ? -25.538 -19.230 -16.901 1.00 96.06 102 ILE A CA 1
ATOM 790 C C . ILE A 1 102 ? -26.389 -20.072 -17.849 1.00 96.06 102 ILE A C 1
ATOM 792 O O . ILE A 1 102 ? -26.326 -21.300 -17.844 1.00 96.06 102 ILE A O 1
ATOM 796 N N . CYS A 1 103 ? -27.171 -19.405 -18.699 1.00 92.94 103 CYS A N 1
ATOM 797 C CA . CYS A 1 103 ? -27.987 -20.037 -19.745 1.00 92.94 103 CYS A CA 1
ATOM 798 C C . CYS A 1 103 ? -28.950 -21.150 -19.260 1.00 92.94 103 CYS A C 1
ATOM 800 O O . CYS A 1 103 ? -29.264 -22.054 -20.034 1.00 92.94 103 CYS A O 1
ATOM 802 N N . GLY A 1 104 ? -29.435 -21.078 -18.016 1.00 93.19 104 GLY A N 1
ATOM 803 C CA . GLY A 1 104 ? -30.313 -22.062 -17.375 1.00 93.19 104 GLY A CA 1
ATOM 804 C C . GLY A 1 104 ? -29.630 -22.930 -16.308 1.00 93.19 104 GLY A C 1
ATOM 805 O O . GLY A 1 104 ? -30.306 -23.742 -15.676 1.00 93.19 104 GLY A O 1
ATOM 806 N N . GLN A 1 105 ? -28.317 -22.787 -16.094 1.00 94.56 105 GLN A N 1
ATOM 807 C CA . GLN A 1 105 ? -27.552 -23.531 -15.088 1.00 94.56 105 GLN A CA 1
ATOM 808 C C . GLN A 1 105 ? -27.013 -22.594 -14.002 1.00 94.56 105 GLN A C 1
ATOM 810 O O . GLN A 1 105 ? -26.214 -21.701 -14.280 1.00 94.56 105 GLN A O 1
ATOM 815 N N . PHE A 1 106 ? -27.377 -22.844 -12.743 1.00 94.94 106 PHE A N 1
ATOM 816 C CA . PHE A 1 106 ? -26.802 -22.123 -11.607 1.00 94.94 106 PHE A CA 1
ATOM 817 C C . PHE A 1 106 ? -25.359 -22.564 -11.333 1.00 94.94 106 PHE A C 1
ATOM 819 O O . PHE A 1 106 ? -25.082 -23.738 -11.081 1.00 94.94 106 PHE A O 1
ATOM 826 N N . VAL A 1 107 ? -24.448 -21.593 -11.345 1.00 96.81 107 VAL A N 1
ATOM 827 C CA . VAL A 1 107 ? -23.016 -21.759 -11.081 1.00 96.81 107 VAL A CA 1
ATOM 828 C C . VAL A 1 107 ? -22.585 -20.752 -10.019 1.00 96.81 107 VAL A C 1
ATOM 830 O O . VAL A 1 107 ? -22.925 -19.574 -10.097 1.00 96.81 107 VAL A O 1
ATOM 833 N N . TYR A 1 108 ? -21.822 -21.195 -9.024 1.00 96.94 108 TYR A N 1
ATOM 834 C CA . TYR A 1 108 ? -21.233 -20.328 -8.007 1.00 96.94 108 TYR A CA 1
ATOM 835 C C . TYR A 1 108 ? -19.870 -19.812 -8.488 1.00 96.94 108 TYR A C 1
ATOM 837 O O . TYR A 1 108 ? -18.947 -20.608 -8.668 1.00 96.94 108 TYR A O 1
ATOM 845 N N . MET A 1 109 ? -19.735 -18.503 -8.714 1.00 97.62 109 MET A N 1
ATOM 846 C CA . MET A 1 109 ? -18.523 -17.896 -9.281 1.00 97.62 109 MET A CA 1
ATOM 847 C C . MET A 1 109 ? -17.957 -16.752 -8.436 1.00 97.62 109 MET A C 1
ATOM 849 O O . MET A 1 109 ? -18.680 -16.123 -7.660 1.00 97.62 109 MET A O 1
ATOM 853 N N . ASP A 1 110 ? -16.664 -16.479 -8.611 1.00 97.75 110 ASP A N 1
ATOM 854 C CA . ASP A 1 110 ? -15.998 -15.278 -8.106 1.00 97.75 110 ASP A CA 1
ATOM 855 C C . ASP A 1 110 ? -16.090 -14.093 -9.088 1.00 97.75 110 ASP A C 1
ATOM 857 O O . ASP A 1 110 ? -16.546 -14.220 -10.226 1.00 97.75 110 ASP A O 1
ATOM 861 N N . GLU A 1 111 ? -15.656 -12.919 -8.624 1.00 97.50 111 GLU A N 1
ATOM 862 C CA . GLU A 1 111 ? -15.635 -11.674 -9.405 1.00 97.50 111 GLU A CA 1
ATOM 863 C C . GLU A 1 111 ? -14.775 -11.800 -10.677 1.00 97.50 111 GLU A C 1
ATOM 865 O O . GLU A 1 111 ? -15.112 -11.244 -11.718 1.00 97.50 111 GLU A O 1
ATOM 870 N N . ASN A 1 112 ? -13.687 -12.575 -10.620 1.00 97.88 112 ASN A N 1
ATOM 871 C CA . ASN A 1 112 ? -12.772 -12.760 -11.746 1.00 97.88 112 ASN A CA 1
ATOM 872 C C . ASN A 1 112 ? -13.419 -13.573 -12.875 1.00 97.88 112 ASN A C 1
ATOM 874 O O . ASN A 1 112 ? -13.322 -13.188 -14.038 1.00 97.88 112 ASN A O 1
ATOM 878 N N . GLN A 1 113 ? -14.118 -14.667 -12.556 1.00 98.06 113 GLN A N 1
ATOM 879 C CA . GLN A 1 113 ? -14.898 -15.412 -13.546 1.00 98.06 113 GLN A CA 1
ATOM 880 C C . GLN A 1 113 ? -16.053 -14.572 -14.104 1.00 98.06 113 GLN A C 1
ATOM 882 O O . GLN A 1 113 ? -16.299 -14.614 -15.307 1.00 98.06 113 GLN A O 1
ATOM 887 N N . TRP A 1 114 ? -16.722 -13.761 -13.282 1.00 97.81 114 TRP A N 1
ATOM 888 C CA . TRP A 1 114 ? -17.755 -12.838 -13.766 1.00 97.81 114 TRP A CA 1
ATOM 889 C C . TRP A 1 114 ? -17.206 -11.797 -14.752 1.00 97.81 114 TRP A C 1
ATOM 891 O O . TRP A 1 114 ? -17.760 -11.619 -15.839 1.00 97.81 114 TRP A O 1
ATOM 901 N N . ASP A 1 115 ? -16.084 -11.156 -14.421 1.00 98.19 115 ASP A N 1
ATOM 902 C CA . ASP A 1 115 ? -15.416 -10.195 -15.300 1.00 98.19 115 ASP A CA 1
ATOM 903 C C . ASP A 1 115 ? -14.953 -10.834 -16.622 1.00 98.19 115 ASP A C 1
ATOM 905 O O . ASP A 1 115 ? -15.035 -10.192 -17.669 1.00 98.19 115 ASP A O 1
ATOM 909 N N . ILE A 1 116 ? -14.546 -12.111 -16.615 1.00 98.31 116 ILE A N 1
ATOM 910 C CA . ILE A 1 116 ? -14.270 -12.881 -17.840 1.00 98.31 116 ILE A CA 1
ATOM 911 C C . ILE A 1 116 ? -15.511 -12.945 -18.741 1.00 98.31 116 ILE A C 1
ATOM 913 O O . ILE A 1 116 ? -15.405 -12.647 -19.929 1.00 98.31 116 ILE A O 1
ATOM 917 N N . TYR A 1 117 ? -16.696 -13.270 -18.215 1.00 98.19 117 TYR A N 1
ATOM 918 C CA . TYR A 1 117 ? -17.910 -13.285 -19.043 1.00 98.19 117 TYR A CA 1
ATOM 919 C C . TYR A 1 117 ? -18.329 -11.887 -19.520 1.00 98.19 117 TYR A C 1
ATOM 921 O O . TYR A 1 117 ? -18.835 -11.768 -20.635 1.00 98.19 117 TYR A O 1
ATOM 929 N N . LYS A 1 118 ? -18.062 -10.822 -18.749 1.00 97.69 118 LYS A N 1
ATOM 930 C CA . LYS A 1 118 ? -18.290 -9.431 -19.194 1.00 97.69 118 LYS A CA 1
ATOM 931 C C . LYS A 1 118 ? -17.361 -8.992 -20.335 1.00 97.69 118 LYS A C 1
ATOM 933 O O . LYS A 1 118 ? -17.704 -8.061 -21.057 1.00 97.69 118 LYS A O 1
ATOM 938 N N . LEU A 1 119 ? -16.214 -9.649 -20.529 1.00 97.75 119 LEU A N 1
ATOM 939 C CA . LEU A 1 119 ? -15.285 -9.385 -21.640 1.00 97.75 119 LEU A CA 1
ATOM 940 C C . LEU A 1 119 ? -15.661 -10.091 -22.957 1.00 97.75 119 LEU A C 1
ATOM 942 O O . LEU A 1 119 ? -15.037 -9.814 -23.983 1.00 97.75 119 LEU A O 1
ATOM 946 N N . ASP A 1 120 ? -16.633 -11.006 -22.949 1.00 97.75 120 ASP A N 1
ATOM 947 C CA . ASP A 1 120 ? -16.973 -11.858 -24.092 1.00 97.75 120 ASP A CA 1
ATOM 948 C C . ASP A 1 120 ? -18.227 -11.352 -24.834 1.00 97.75 120 ASP A C 1
ATOM 950 O O . ASP A 1 120 ? -19.332 -11.446 -24.296 1.00 97.75 120 ASP A O 1
ATOM 954 N N . PRO A 1 121 ? -18.118 -10.864 -26.086 1.00 96.19 121 PRO A N 1
ATOM 955 C CA . PRO A 1 121 ? -19.259 -10.305 -26.820 1.00 96.19 121 PRO A CA 1
ATOM 956 C C . PRO A 1 121 ? -20.352 -11.336 -27.154 1.00 96.19 121 PRO A C 1
ATOM 958 O O . PRO A 1 121 ? -21.471 -10.954 -27.506 1.00 96.19 121 PRO A O 1
ATOM 961 N N . CYS A 1 122 ? -20.072 -12.640 -27.027 1.00 96.06 122 CYS A N 1
ATOM 962 C CA . CYS A 1 122 ? -21.091 -13.683 -27.149 1.00 96.06 122 CYS A CA 1
ATOM 963 C C . CYS A 1 122 ? -21.998 -13.807 -25.912 1.00 96.06 122 CYS A C 1
ATOM 965 O O . CYS A 1 122 ? -22.975 -14.558 -25.968 1.00 96.06 122 CYS A O 1
ATOM 967 N N . TYR A 1 123 ? -21.733 -13.076 -24.826 1.00 97.31 123 TYR A N 1
ATOM 968 C CA . TYR A 1 123 ? -22.521 -13.114 -23.598 1.00 97.31 123 TYR A CA 1
ATOM 969 C C . TYR A 1 123 ? -23.078 -11.741 -23.198 1.00 97.31 123 TYR A C 1
ATOM 971 O O . TYR A 1 123 ? -22.475 -10.694 -23.407 1.00 97.31 123 TYR A O 1
ATOM 979 N N . GLU A 1 124 ? -24.272 -11.755 -22.612 1.00 97.00 124 GLU A N 1
ATOM 980 C CA . GLU A 1 124 ? -24.933 -10.603 -22.007 1.00 97.00 124 GLU A CA 1
ATOM 981 C C . GLU A 1 124 ? -25.043 -10.852 -20.497 1.00 97.00 124 GLU A C 1
ATOM 983 O O . GLU A 1 124 ? -25.791 -11.729 -20.051 1.00 97.00 124 GLU A O 1
ATOM 988 N N . CYS A 1 125 ? -24.263 -10.095 -19.723 1.00 97.38 125 CYS A N 1
ATOM 989 C CA . CYS A 1 125 ? -24.207 -10.184 -18.266 1.00 97.38 125 CYS A CA 1
ATOM 990 C C . CYS A 1 125 ? -25.197 -9.197 -17.631 1.00 97.38 125 CYS A C 1
ATOM 992 O O . CYS A 1 125 ? -25.090 -7.980 -17.814 1.00 97.38 125 CYS A O 1
ATOM 994 N N . LEU A 1 126 ? -26.162 -9.740 -16.891 1.00 96.69 126 LEU A N 1
ATOM 995 C CA . LEU A 1 126 ? -27.303 -9.039 -16.306 1.00 96.69 126 LEU A CA 1
ATOM 996 C C . LEU A 1 126 ? -27.316 -9.223 -14.784 1.00 96.69 126 LEU A C 1
ATOM 998 O O . LEU A 1 126 ? -27.154 -10.339 -14.289 1.00 96.69 126 LEU A O 1
ATOM 1002 N N . VAL A 1 127 ? -27.573 -8.149 -14.038 1.00 96.25 127 VAL A N 1
ATOM 1003 C CA . VAL A 1 127 ? -27.812 -8.206 -12.585 1.00 96.25 127 VAL A CA 1
ATOM 1004 C C . VAL A 1 127 ? -29.264 -7.821 -12.335 1.00 96.25 127 VAL A C 1
ATOM 1006 O O . VAL A 1 127 ? -29.646 -6.670 -12.540 1.00 96.25 127 VAL A O 1
ATOM 1009 N N . GLY A 1 128 ? -30.087 -8.803 -11.967 1.00 92.94 128 GLY A N 1
ATOM 1010 C CA . GLY A 1 128 ? -31.528 -8.672 -11.772 1.00 92.94 128 GLY A CA 1
ATOM 1011 C C . GLY A 1 128 ? -31.953 -8.466 -10.319 1.00 92.94 128 GLY A C 1
ATOM 1012 O O . GLY A 1 128 ? -31.204 -8.701 -9.366 1.00 92.94 128 GLY A O 1
ATOM 1013 N N . ALA A 1 129 ? -33.202 -8.028 -10.144 1.00 80.81 129 ALA A N 1
ATOM 1014 C CA . ALA A 1 129 ? -33.782 -7.789 -8.827 1.00 80.81 129 ALA A CA 1
ATOM 1015 C C . ALA A 1 129 ? -33.778 -9.074 -7.976 1.00 80.81 129 ALA A C 1
ATOM 1017 O O . ALA A 1 129 ? -33.848 -10.188 -8.500 1.00 80.81 129 ALA A O 1
ATOM 1018 N N . ARG A 1 130 ? -33.697 -8.919 -6.647 1.00 76.12 130 ARG A N 1
ATOM 1019 C CA . ARG A 1 130 ? -33.497 -10.031 -5.690 1.00 76.12 130 ARG A CA 1
ATOM 1020 C C . ARG A 1 130 ? -32.203 -10.830 -5.946 1.00 76.12 130 ARG A C 1
ATOM 1022 O O . ARG A 1 130 ? -32.185 -12.041 -5.763 1.00 76.12 130 ARG A O 1
ATOM 1029 N N . TYR A 1 131 ? -31.136 -10.145 -6.367 1.00 65.75 131 TYR A N 1
ATOM 1030 C CA . TYR A 1 131 ? -29.794 -10.705 -6.611 1.00 65.75 131 TYR A CA 1
ATOM 1031 C C . TYR A 1 131 ? -29.719 -11.763 -7.729 1.00 65.75 131 TYR A C 1
ATOM 1033 O O . TYR A 1 131 ? -28.723 -12.480 -7.840 1.00 65.75 131 TYR A O 1
ATOM 1041 N N . SER A 1 132 ? -30.748 -11.842 -8.584 1.00 85.19 132 SER A N 1
ATOM 1042 C CA . SER A 1 132 ? -30.819 -12.777 -9.712 1.00 85.19 132 SER A CA 1
ATOM 1043 C C . SER A 1 132 ? -29.813 -12.393 -10.802 1.00 85.19 132 SER A C 1
ATOM 1045 O O . SER A 1 132 ? -30.092 -11.634 -11.728 1.00 85.19 132 SER A O 1
ATOM 1047 N N . THR A 1 133 ? -28.593 -12.895 -10.658 1.00 91.44 133 THR A N 1
ATOM 1048 C CA . THR A 1 133 ? -27.474 -12.602 -11.558 1.00 91.44 133 THR A CA 1
ATOM 1049 C C . THR A 1 133 ? -27.473 -13.618 -12.688 1.00 91.44 133 THR A C 1
ATOM 1051 O O . THR A 1 133 ? -27.587 -14.814 -12.424 1.00 91.44 133 THR A O 1
ATOM 1054 N N . MET A 1 134 ? -27.384 -13.167 -13.939 1.00 93.19 134 MET A N 1
ATOM 1055 C CA . MET A 1 134 ? -27.633 -14.016 -15.103 1.00 93.19 134 MET A CA 1
ATOM 1056 C C . MET A 1 134 ? -26.689 -13.709 -16.267 1.00 93.19 134 MET A C 1
ATOM 1058 O O . MET A 1 134 ? -26.415 -12.551 -16.576 1.00 93.19 134 MET A O 1
ATOM 1062 N N . ILE A 1 135 ? -26.240 -14.760 -16.948 1.00 92.69 135 ILE A N 1
ATOM 1063 C CA . ILE A 1 135 ? -25.418 -14.711 -18.155 1.00 92.69 135 ILE A CA 1
ATOM 1064 C C . ILE A 1 135 ? -26.195 -15.397 -19.274 1.00 92.69 135 ILE A C 1
ATOM 1066 O O . ILE A 1 135 ? -26.384 -16.618 -19.277 1.00 92.69 135 ILE A O 1
ATOM 1070 N N . ARG A 1 136 ? -26.655 -14.606 -20.242 1.00 95.00 136 ARG A N 1
ATOM 1071 C CA . ARG A 1 136 ? -27.360 -15.097 -21.433 1.00 95.00 136 ARG A CA 1
ATOM 1072 C C . ARG A 1 136 ? -26.410 -15.113 -22.619 1.00 95.00 136 ARG A C 1
ATOM 1074 O O . ARG A 1 136 ? -25.571 -14.227 -22.734 1.00 95.00 136 ARG A O 1
ATOM 1081 N N . LYS A 1 137 ? -26.560 -16.066 -23.543 1.00 93.12 137 LYS A N 1
ATOM 1082 C CA . LYS A 1 137 ? -25.920 -15.939 -24.861 1.00 93.12 137 LYS A CA 1
ATOM 1083 C C . LYS A 1 137 ? -26.537 -14.742 -25.582 1.00 93.12 137 LYS A C 1
ATOM 1085 O O . LYS A 1 137 ? -27.749 -14.701 -25.799 1.00 93.12 137 LYS A O 1
ATOM 1090 N N . SER A 1 138 ? -25.699 -13.766 -25.907 1.00 90.00 138 SER A N 1
ATOM 1091 C CA . SER A 1 138 ? -26.090 -12.565 -26.634 1.00 90.00 138 SER A CA 1
ATOM 1092 C C . SER A 1 138 ? -26.613 -12.959 -28.015 1.00 90.00 138 SER A C 1
ATOM 1094 O O . SER A 1 138 ? -26.002 -13.776 -28.706 1.00 90.00 138 SER A O 1
ATOM 1096 N N . LYS A 1 139 ? -27.722 -12.355 -28.458 1.00 87.19 139 LYS A N 1
ATOM 1097 C CA . LYS A 1 139 ? -28.223 -12.494 -29.838 1.00 87.19 139 LYS A CA 1
ATOM 1098 C C . LYS A 1 139 ? -27.405 -11.624 -30.802 1.00 87.19 139 LYS A C 1
ATOM 1100 O O . LYS A 1 139 ? -27.972 -10.880 -31.600 1.00 87.19 139 LYS A O 1
ATOM 1105 N N . PHE A 1 140 ? -26.079 -11.663 -30.679 1.00 72.00 140 PHE A N 1
ATOM 1106 C CA . PHE A 1 140 ? -25.178 -10.809 -31.438 1.00 72.00 140 PHE A CA 1
ATOM 1107 C C . PHE A 1 140 ? -25.159 -11.253 -32.901 1.00 72.00 140 PHE A C 1
ATOM 1109 O O . PHE A 1 140 ? -24.388 -12.125 -33.298 1.00 72.00 140 PHE A O 1
ATOM 1116 N N . VAL A 1 141 ? -26.034 -10.649 -33.706 1.00 60.44 141 VAL A N 1
ATOM 1117 C CA . VAL A 1 141 ? -25.874 -10.636 -35.159 1.00 60.44 141 VAL A CA 1
ATOM 1118 C C . VAL A 1 141 ? -24.541 -9.938 -35.416 1.00 60.44 141 VAL A C 1
ATOM 1120 O O . VAL A 1 141 ? -24.424 -8.767 -35.045 1.00 60.44 141 VAL A O 1
ATOM 1123 N N . PRO A 1 142 ? -23.531 -10.609 -35.998 1.00 60.84 142 PRO A N 1
ATOM 1124 C CA . PRO A 1 142 ? -22.267 -9.955 -36.278 1.00 60.84 142 PRO A CA 1
ATOM 1125 C C . PRO A 1 142 ? -22.544 -8.795 -37.228 1.00 60.84 142 PRO A C 1
ATOM 1127 O O . PRO A 1 142 ? -22.961 -9.002 -38.367 1.00 60.84 142 PRO A O 1
ATOM 1130 N N . HIS A 1 143 ? -22.343 -7.567 -36.749 1.00 47.50 143 HIS A N 1
ATOM 1131 C CA . HIS A 1 143 ? -22.316 -6.398 -37.612 1.00 47.50 143 HIS A CA 1
ATOM 1132 C C . HIS A 1 143 ? -21.127 -6.571 -38.551 1.00 47.50 143 HIS A C 1
ATOM 1134 O O . HIS A 1 143 ? -19.984 -6.314 -38.175 1.00 47.50 143 HIS A O 1
ATOM 1140 N N . SER A 1 144 ? -21.404 -7.076 -39.754 1.00 46.00 144 SER A N 1
ATOM 1141 C CA . SER A 1 144 ? -20.435 -7.188 -40.832 1.00 46.00 144 SER A CA 1
ATOM 1142 C C . SER A 1 144 ? -19.860 -5.802 -41.068 1.00 46.00 144 SER A C 1
ATOM 1144 O O . SER A 1 144 ? -20.562 -4.921 -41.564 1.00 46.00 144 SER A O 1
ATOM 1146 N N . SER A 1 145 ? -18.607 -5.600 -40.668 1.00 44.12 145 SER A N 1
ATOM 1147 C CA . SER A 1 145 ? -17.904 -4.333 -40.818 1.00 44.12 145 SER A CA 1
ATOM 1148 C C . SER A 1 145 ? -17.590 -4.116 -42.296 1.00 44.12 145 SER A C 1
ATOM 1150 O O . SER A 1 145 ? -16.484 -4.399 -42.758 1.00 44.12 145 SER A O 1
ATOM 1152 N N . SER A 1 146 ? -18.596 -3.656 -43.040 1.00 38.91 146 SER A N 1
ATOM 1153 C CA . SER A 1 146 ? -18.490 -3.164 -44.408 1.00 38.91 146 SER A CA 1
ATOM 1154 C C . SER A 1 146 ? -17.559 -1.959 -44.394 1.00 38.91 146 SER A C 1
ATOM 1156 O O . SER A 1 146 ? -17.968 -0.831 -44.119 1.00 38.91 146 SER A O 1
ATOM 1158 N N . HIS A 1 147 ? -16.275 -2.238 -44.595 1.00 42.38 147 HIS A N 1
ATOM 1159 C CA . HIS A 1 147 ? -15.185 -1.288 -44.446 1.00 42.38 147 HIS A CA 1
ATOM 1160 C C . HIS A 1 147 ? -15.130 -0.365 -45.671 1.00 42.38 147 HIS A C 1
ATOM 1162 O O . HIS A 1 147 ? -14.179 -0.414 -46.447 1.00 42.38 147 HIS A O 1
ATOM 1168 N N . GLU A 1 148 ? -16.150 0.477 -45.856 1.00 36.88 148 GLU A N 1
ATOM 1169 C CA . GLU A 1 148 ? -16.138 1.518 -46.884 1.00 36.88 148 GLU A CA 1
ATOM 1170 C C . GLU A 1 148 ? -14.974 2.478 -46.618 1.00 36.88 148 GLU A C 1
ATOM 1172 O O . GLU A 1 148 ? -14.976 3.286 -45.687 1.00 36.88 148 GLU A O 1
ATOM 1177 N N . GLN A 1 149 ? -13.930 2.346 -47.433 1.00 42.56 149 GLN A N 1
ATOM 1178 C CA . GLN A 1 149 ? -12.747 3.192 -47.398 1.00 42.56 149 GLN A CA 1
ATOM 1179 C C . GLN A 1 149 ? -13.091 4.544 -48.032 1.00 42.56 149 GLN A C 1
ATOM 1181 O O . GLN A 1 149 ? -12.834 4.774 -49.211 1.00 42.56 149 GLN A O 1
ATOM 1186 N N . SER A 1 150 ? -13.706 5.433 -47.248 1.00 39.56 150 SER A N 1
ATOM 1187 C CA . SER A 1 150 ? -14.033 6.789 -47.698 1.00 39.56 150 SER A CA 1
ATOM 1188 C C . SER A 1 150 ? -12.751 7.588 -47.951 1.00 39.56 150 SER A C 1
ATOM 1190 O O . SER A 1 150 ? -12.059 8.023 -47.025 1.00 39.56 150 SER A O 1
ATOM 1192 N N . SER A 1 151 ? -12.400 7.728 -49.227 1.00 40.31 151 SER A N 1
ATOM 1193 C CA . SER A 1 151 ? -11.177 8.376 -49.678 1.00 40.31 151 SER A CA 1
ATOM 1194 C C . SER A 1 151 ? -11.314 9.901 -49.701 1.00 40.31 151 SER A C 1
ATOM 1196 O O . SER A 1 151 ? -12.163 10.475 -50.372 1.00 40.31 151 SER A O 1
ATOM 1198 N N . THR A 1 152 ? -10.403 10.561 -48.984 1.00 44.62 152 THR A N 1
ATOM 1199 C CA . THR A 1 152 ? -9.838 11.885 -49.307 1.00 44.62 152 THR A CA 1
ATOM 1200 C C . THR A 1 152 ? -10.755 12.955 -49.928 1.00 44.62 152 THR A C 1
ATOM 1202 O O . THR A 1 152 ? -10.905 13.038 -51.144 1.00 44.62 152 THR A O 1
ATOM 1205 N N . THR A 1 153 ? -11.134 13.957 -49.129 1.00 32.91 153 THR A N 1
ATOM 1206 C CA . THR A 1 153 ? -11.031 15.374 -49.542 1.00 32.91 153 THR A CA 1
ATOM 1207 C C . THR A 1 153 ? -10.845 16.255 -48.307 1.00 32.91 153 THR A C 1
ATOM 1209 O O . THR A 1 153 ? -11.713 16.314 -47.440 1.00 32.91 153 THR A O 1
ATOM 1212 N N . ARG A 1 154 ? -9.718 16.975 -48.223 1.00 40.97 154 ARG A N 1
ATOM 1213 C CA . ARG A 1 154 ? -9.526 18.045 -47.229 1.00 40.97 154 ARG A CA 1
ATOM 1214 C C . ARG A 1 154 ? -10.171 19.335 -47.741 1.00 40.97 154 ARG A C 1
ATOM 1216 O O . ARG A 1 154 ? -9.836 19.784 -48.833 1.00 40.97 154 ARG A O 1
ATOM 1223 N N . LYS A 1 155 ? -10.993 19.987 -46.917 1.00 34.00 155 LYS A N 1
ATOM 1224 C CA . LYS A 1 155 ? -11.249 21.437 -46.987 1.00 34.00 155 LYS A CA 1
ATOM 1225 C C . LYS A 1 155 ? -11.225 22.012 -45.565 1.00 34.00 155 LYS A C 1
ATOM 1227 O O . LYS A 1 155 ? -11.746 21.356 -44.664 1.00 34.00 155 LYS A O 1
ATOM 1232 N N . PRO A 1 156 ? -10.605 23.182 -45.334 1.00 43.41 156 PRO A N 1
ATOM 1233 C CA . PRO A 1 156 ? -10.584 23.801 -44.016 1.00 43.41 156 PRO A CA 1
ATOM 1234 C C . PRO A 1 156 ? -11.955 24.404 -43.698 1.00 43.41 156 PRO A C 1
ATOM 1236 O O . PRO A 1 156 ? -12.578 25.010 -44.568 1.00 43.41 156 PRO A O 1
ATOM 1239 N N . PHE A 1 157 ? -12.397 24.287 -42.446 1.00 34.28 157 PHE A N 1
ATOM 1240 C CA . PHE A 1 157 ? -13.529 25.058 -41.935 1.00 34.28 157 PHE A CA 1
ATOM 1241 C C . PHE A 1 157 ? -13.104 25.879 -40.723 1.00 34.28 157 PHE A C 1
ATOM 1243 O O . PHE A 1 157 ? -12.487 25.374 -39.785 1.00 34.28 157 PHE A O 1
ATOM 1250 N N . THR A 1 158 ? -13.412 27.169 -40.785 1.00 32.69 158 THR A N 1
ATOM 1251 C CA . THR A 1 158 ? -13.144 28.154 -39.742 1.00 32.69 158 THR A CA 1
ATOM 1252 C C . THR A 1 158 ? -14.142 28.039 -38.588 1.00 32.69 158 THR A C 1
ATOM 1254 O O . THR A 1 158 ? -15.207 27.434 -38.700 1.00 32.69 158 THR A O 1
ATOM 1257 N N . ASN A 1 159 ? -13.780 28.635 -37.450 1.00 40.47 159 ASN A N 1
ATOM 1258 C CA . ASN A 1 159 ? -14.622 28.709 -36.257 1.00 40.47 159 ASN A CA 1
ATOM 1259 C C . ASN A 1 159 ? -16.004 29.317 -36.544 1.00 40.47 159 ASN A C 1
ATOM 1261 O O . ASN A 1 159 ? -16.069 30.379 -37.154 1.00 40.47 159 ASN A O 1
ATOM 1265 N N . LEU A 1 160 ? -17.059 28.766 -35.933 1.00 32.53 160 LEU A N 1
ATOM 1266 C CA . LEU A 1 160 ? -18.153 29.544 -35.330 1.00 32.53 160 LEU A CA 1
ATOM 1267 C C . LEU A 1 160 ? -18.903 28.689 -34.287 1.00 32.53 160 LEU A C 1
ATOM 1269 O O . LEU A 1 160 ? -19.121 27.496 -34.487 1.00 32.53 160 LEU A O 1
ATOM 1273 N N . ARG A 1 161 ? -19.292 29.291 -33.153 1.00 35.00 161 ARG A N 1
ATOM 1274 C CA . ARG A 1 161 ? -20.057 28.629 -32.074 1.00 35.00 161 ARG A CA 1
ATOM 1275 C C . ARG A 1 161 ? -21.549 28.986 -32.165 1.00 35.00 161 ARG A C 1
ATOM 1277 O O . ARG A 1 161 ? -21.851 30.177 -32.156 1.00 35.00 161 ARG A O 1
ATOM 1284 N N . PRO A 1 162 ? -22.480 28.016 -32.115 1.00 36.09 162 PRO A N 1
ATOM 1285 C CA . PRO A 1 162 ? -23.896 28.289 -31.886 1.00 36.09 162 PRO A CA 1
ATOM 1286 C C . PRO A 1 162 ? -24.250 28.185 -30.390 1.00 36.09 162 PRO A C 1
ATOM 1288 O O . PRO A 1 162 ? -24.257 27.098 -29.811 1.00 36.09 162 PRO A O 1
ATOM 1291 N N . THR A 1 163 ? -24.581 29.304 -29.746 1.00 32.81 163 THR A N 1
ATOM 1292 C CA . THR A 1 163 ? -25.202 29.317 -28.408 1.00 32.81 163 THR A CA 1
ATOM 1293 C C . THR A 1 163 ? -26.701 29.022 -28.504 1.00 32.81 163 THR A C 1
ATOM 1295 O O . THR A 1 163 ? -27.388 29.530 -29.387 1.00 32.81 163 THR A O 1
ATOM 1298 N N . ARG A 1 164 ? -27.241 28.223 -27.572 1.00 30.94 164 ARG A N 1
ATOM 1299 C CA . ARG A 1 164 ? -28.677 27.898 -27.498 1.00 30.94 164 ARG A CA 1
ATOM 1300 C C . ARG A 1 164 ? -29.213 28.170 -26.092 1.00 30.94 164 ARG A C 1
ATOM 1302 O O . ARG A 1 164 ? -28.570 27.812 -25.110 1.00 30.94 164 ARG A O 1
ATOM 1309 N N . VAL A 1 165 ? -30.381 28.806 -26.007 1.00 33.22 165 VAL A N 1
ATOM 1310 C CA . VAL A 1 165 ? -31.025 29.239 -24.753 1.00 33.22 165 VAL A CA 1
ATOM 1311 C C . VAL A 1 165 ? -32.261 28.381 -24.473 1.00 33.22 165 VAL A C 1
ATOM 1313 O O . VAL A 1 165 ? -33.010 28.070 -25.396 1.00 33.22 165 VAL A O 1
ATOM 1316 N N . ILE A 1 166 ? -32.497 28.038 -23.202 1.00 31.59 166 ILE A N 1
ATOM 1317 C CA . ILE A 1 166 ? -33.752 27.459 -22.690 1.00 31.59 166 ILE A CA 1
ATOM 1318 C C . ILE A 1 166 ? -34.121 28.213 -21.385 1.00 31.59 166 ILE A C 1
ATOM 1320 O O . ILE A 1 166 ? -33.212 28.524 -20.613 1.00 31.59 166 ILE A O 1
ATOM 1324 N N . PRO A 1 167 ? -35.399 28.587 -21.146 1.00 33.62 167 PRO A N 1
ATOM 1325 C CA . PRO A 1 167 ? -35.765 29.598 -20.143 1.00 33.62 167 PRO A CA 1
ATOM 1326 C C . PRO A 1 167 ? -36.151 29.048 -18.754 1.00 33.62 167 PRO A C 1
ATOM 1328 O O . PRO A 1 167 ? -36.465 27.872 -18.583 1.00 33.62 167 PRO A O 1
ATOM 1331 N N . VAL A 1 168 ? -36.222 29.954 -17.770 1.00 38.22 168 VAL A N 1
ATOM 1332 C CA . VAL A 1 168 ? -36.660 29.706 -16.380 1.00 38.22 168 VAL A CA 1
ATOM 1333 C C . VAL A 1 168 ? -38.055 30.306 -16.124 1.00 38.22 168 VAL A C 1
ATOM 1335 O O . VAL A 1 168 ? -38.395 31.358 -16.667 1.00 38.22 168 VAL A O 1
ATOM 1338 N N . ARG A 1 169 ? -38.877 29.660 -15.280 1.00 37.69 169 ARG A N 1
ATOM 1339 C CA . ARG A 1 169 ? -40.205 30.153 -14.842 1.00 37.69 169 ARG A CA 1
ATOM 1340 C C . ARG A 1 169 ? -40.147 30.919 -13.504 1.00 37.69 169 ARG A C 1
ATOM 1342 O O . ARG A 1 169 ? -39.313 30.638 -12.653 1.00 37.69 169 ARG A O 1
ATOM 1349 N N . LYS A 1 170 ? -41.087 31.859 -13.319 1.00 40.09 170 LYS A N 1
ATOM 1350 C CA . LYS A 1 170 ? -41.374 32.601 -12.063 1.00 40.09 170 LYS A CA 1
ATOM 1351 C C . LYS A 1 170 ? -41.897 31.637 -10.969 1.00 40.09 170 LYS A C 1
ATOM 1353 O O . LYS A 1 170 ? -42.504 30.638 -11.341 1.00 40.09 170 LYS A O 1
ATOM 1358 N N . ALA A 1 171 ? -41.699 31.786 -9.649 1.00 40.59 171 ALA A N 1
ATOM 1359 C CA . ALA A 1 171 ? -41.437 32.913 -8.719 1.00 40.59 171 ALA A CA 1
ATOM 1360 C C . ALA A 1 171 ? -42.685 33.535 -8.031 1.00 40.59 171 ALA A C 1
ATOM 1362 O O . ALA A 1 171 ? -43.661 33.872 -8.699 1.00 40.59 171 ALA A O 1
ATOM 1363 N N . ARG A 1 172 ? -42.611 33.695 -6.691 1.00 30.00 172 ARG A N 1
ATOM 1364 C CA . ARG A 1 172 ? -43.570 34.329 -5.742 1.00 30.00 172 ARG A CA 1
ATOM 1365 C C . ARG A 1 172 ? -42.798 34.553 -4.409 1.00 30.00 172 ARG A C 1
ATOM 1367 O O . ARG A 1 172 ? -42.258 33.576 -3.910 1.00 30.00 172 ARG A O 1
ATOM 1374 N N . SER A 1 173 ? -42.375 35.764 -4.002 1.00 37.28 173 SER A N 1
ATOM 1375 C CA . SER A 1 173 ? -43.061 36.803 -3.176 1.00 37.28 173 SER A CA 1
ATOM 1376 C C . SER A 1 173 ? -43.657 36.289 -1.848 1.00 37.28 173 SER A C 1
ATOM 1378 O O . SER A 1 173 ? -44.379 35.298 -1.906 1.00 37.28 173 SER A O 1
ATOM 1380 N N . SER A 1 174 ? -43.507 36.918 -0.667 1.00 33.12 174 SER A N 1
ATOM 1381 C CA . SER A 1 174 ? -42.860 38.188 -0.203 1.00 33.12 174 SER A CA 1
ATOM 1382 C C . SER A 1 174 ? -42.482 38.045 1.315 1.00 33.12 174 SER A C 1
ATOM 1384 O O . SER A 1 174 ? -42.413 36.902 1.751 1.00 33.12 174 SER A O 1
ATOM 1386 N N . SER A 1 175 ? -42.181 39.019 2.205 1.00 33.00 175 SER A N 1
ATOM 1387 C CA . SER A 1 175 ? -42.289 40.506 2.277 1.00 33.00 175 SER A CA 1
ATOM 1388 C C . SER A 1 175 ? -41.369 41.088 3.396 1.00 33.00 175 SER A C 1
ATOM 1390 O O . SER A 1 175 ? -40.758 40.315 4.126 1.00 33.00 175 SER A O 1
ATOM 1392 N N . LEU A 1 176 ? -41.318 42.424 3.563 1.00 38.78 176 LEU A N 1
ATOM 1393 C CA . LEU A 1 176 ? -40.823 43.171 4.758 1.00 38.78 176 LEU A CA 1
ATOM 1394 C C . LEU A 1 176 ? -42.022 43.795 5.534 1.00 38.78 176 LEU A C 1
ATOM 1396 O O . LEU A 1 176 ? -43.137 43.698 5.005 1.00 38.78 176 LEU A O 1
ATOM 1400 N N . PRO A 1 177 ? -41.874 44.305 6.786 1.00 53.97 177 PRO A N 1
ATOM 1401 C CA . PRO A 1 177 ? -41.345 45.658 7.142 1.00 53.97 177 PRO A CA 1
ATOM 1402 C C . PRO A 1 177 ? -40.171 45.596 8.167 1.00 53.97 177 PRO A C 1
ATOM 1404 O O . PRO A 1 177 ? -39.969 44.542 8.762 1.00 53.97 177 PRO A O 1
ATOM 1407 N N . ASP A 1 178 ? -39.248 46.560 8.339 1.00 36.78 178 ASP A N 1
ATOM 1408 C CA . ASP A 1 178 ? -39.262 48.028 8.627 1.00 36.78 178 ASP A CA 1
ATOM 1409 C C . ASP A 1 178 ? -39.537 48.437 10.103 1.00 36.78 178 ASP A C 1
ATOM 1411 O O . ASP A 1 178 ? -40.545 48.040 10.682 1.00 36.78 178 ASP A O 1
ATOM 1415 N N . GLY A 1 179 ? -38.655 49.277 10.688 1.00 34.88 179 GLY A N 1
ATOM 1416 C CA . GLY A 1 179 ? -38.762 49.863 12.049 1.00 34.88 179 GLY A CA 1
ATOM 1417 C C . GLY A 1 179 ? -37.398 50.271 12.687 1.00 34.88 179 GLY A C 1
ATOM 1418 O O . GLY A 1 179 ? -36.536 49.394 12.736 1.00 34.88 179 GLY A O 1
ATOM 1419 N N . PRO A 1 180 ? -37.151 51.527 13.156 1.00 58.12 180 PRO A N 1
ATOM 1420 C CA . PRO A 1 180 ? -35.774 52.002 13.442 1.00 58.12 180 PRO A CA 1
ATOM 1421 C C . PRO A 1 180 ? -35.482 52.713 14.803 1.00 58.12 180 PRO A C 1
ATOM 1423 O O . PRO A 1 180 ? -36.393 53.094 15.530 1.00 58.12 180 PRO A O 1
ATOM 1426 N N . ASP A 1 181 ? -34.180 53.008 14.995 1.00 35.81 181 ASP A N 1
ATOM 1427 C CA . ASP A 1 181 ? -33.564 54.254 15.540 1.00 35.81 181 ASP A CA 1
ATOM 1428 C C . ASP A 1 181 ? -33.157 54.441 17.036 1.00 35.81 181 ASP A C 1
ATOM 1430 O O . ASP A 1 181 ? -33.547 53.701 17.937 1.00 35.81 181 ASP A O 1
ATOM 1434 N N . GLU A 1 182 ? -32.353 55.504 17.221 1.00 34.81 182 GLU A N 1
ATOM 1435 C CA . GLU A 1 182 ? -31.882 56.249 18.411 1.00 34.81 182 GLU A CA 1
ATOM 1436 C C . GLU A 1 182 ? -30.586 55.850 19.172 1.00 34.81 182 GLU A C 1
ATOM 1438 O O . GLU A 1 182 ? -29.897 54.874 18.879 1.00 34.81 182 GLU A O 1
ATOM 1443 N N . PHE A 1 183 ? -30.143 56.784 20.031 1.00 40.62 183 PHE A N 1
ATOM 1444 C CA . PHE A 1 183 ? -28.747 57.233 20.217 1.00 40.62 183 PHE A CA 1
ATOM 1445 C C . PHE A 1 183 ? -28.316 57.249 21.710 1.00 40.62 183 PHE A C 1
ATOM 1447 O O . PHE A 1 183 ? -29.130 56.968 22.582 1.00 40.62 183 PHE A O 1
ATOM 1454 N N . ILE A 1 184 ? -27.074 57.709 21.985 1.00 33.03 184 ILE A N 1
ATOM 1455 C CA . ILE A 1 184 ? -26.515 58.297 23.247 1.00 33.03 184 ILE A CA 1
ATOM 1456 C C . ILE A 1 184 ? -25.278 57.579 23.841 1.00 33.03 184 ILE A C 1
ATOM 1458 O O . ILE A 1 184 ? -25.198 56.360 23.946 1.00 33.03 184 ILE A O 1
ATOM 1462 N N . ALA A 1 185 ? -24.311 58.400 24.277 1.00 40.91 185 ALA A N 1
ATOM 1463 C CA . ALA A 1 185 ? -23.139 58.111 25.121 1.00 40.91 185 ALA A CA 1
ATOM 1464 C C . ALA A 1 185 ? -22.680 59.452 25.779 1.00 40.91 185 ALA A C 1
ATOM 1466 O O . ALA A 1 185 ? -23.277 60.477 25.433 1.00 40.91 185 ALA A O 1
ATOM 1467 N N . PRO A 1 186 ? -21.615 59.555 26.618 1.00 61.44 186 PRO A N 1
ATOM 1468 C CA . PRO A 1 186 ? -20.808 58.548 27.337 1.00 61.44 186 PRO A CA 1
ATOM 1469 C C . PRO A 1 186 ? -20.569 58.907 28.848 1.00 61.44 186 PRO A C 1
ATOM 1471 O O . PRO A 1 186 ? -21.222 59.792 29.390 1.00 61.44 186 PRO A O 1
ATOM 1474 N N . HIS A 1 187 ? -19.556 58.267 29.476 1.00 37.09 187 HIS A N 1
ATOM 1475 C CA . HIS A 1 187 ? -18.720 58.682 30.644 1.00 37.09 187 HIS A CA 1
ATOM 1476 C C . HIS A 1 187 ? -18.858 57.931 31.990 1.00 37.09 187 HIS A C 1
ATOM 1478 O O . HIS A 1 187 ? -19.862 58.029 32.685 1.00 37.09 187 HIS A O 1
ATOM 1484 N N . SER A 1 188 ? -17.746 57.337 32.458 1.00 35.38 188 SER A N 1
ATOM 1485 C CA . SER A 1 188 ? -17.020 57.713 33.704 1.00 35.38 188 SER A CA 1
ATOM 1486 C C . SER A 1 188 ? -15.896 56.705 34.044 1.00 35.38 188 SER A C 1
ATOM 1488 O O . SER A 1 188 ? -15.852 55.610 33.489 1.00 35.38 188 SER A O 1
ATOM 1490 N N . VAL A 1 189 ? -14.947 57.086 34.917 1.00 45.66 189 VAL A N 1
ATOM 1491 C CA . VAL A 1 189 ? -13.803 56.255 35.363 1.00 45.66 189 VAL A CA 1
ATOM 1492 C C . VAL A 1 189 ? -13.522 56.499 36.856 1.00 45.66 189 VAL A C 1
ATOM 1494 O O . VAL A 1 189 ? -13.376 57.660 37.237 1.00 45.66 189 VAL A O 1
ATOM 1497 N N . PRO A 1 190 ? -13.369 55.454 37.696 1.00 43.59 190 PRO A N 1
ATOM 1498 C CA . PRO A 1 190 ? -12.854 55.575 39.062 1.00 43.59 190 PRO A CA 1
ATOM 1499 C C . PRO A 1 190 ? -11.407 55.057 39.226 1.00 43.59 190 PRO A C 1
ATOM 1501 O O . PRO A 1 190 ? -10.909 54.242 38.448 1.00 43.59 190 PRO A O 1
ATOM 1504 N N . GLN A 1 191 ? -10.719 55.545 40.263 1.00 36.94 191 GLN A N 1
ATOM 1505 C CA . GLN A 1 191 ? -9.302 55.269 40.557 1.00 36.94 191 GLN A CA 1
ATOM 1506 C C . GLN A 1 191 ? -9.090 54.054 41.486 1.00 36.94 191 GLN A C 1
ATOM 1508 O O . GLN A 1 191 ? -10.024 53.548 42.104 1.00 36.94 191 GLN A O 1
ATOM 1513 N N . LYS A 1 192 ? -7.831 53.605 41.616 1.00 42.22 192 LYS A N 1
ATOM 1514 C CA . LYS A 1 192 ? -7.395 52.552 42.555 1.00 42.22 192 LYS A CA 1
ATOM 1515 C C . LYS A 1 192 ? -6.752 53.157 43.808 1.00 42.22 192 LYS A C 1
ATOM 1517 O O . LYS A 1 192 ? -5.877 54.009 43.681 1.00 42.22 192 LYS A O 1
ATOM 1522 N N . THR A 1 193 ? -7.064 52.618 44.985 1.00 39.03 193 THR A N 1
ATOM 1523 C CA . THR A 1 193 ? -6.296 52.811 46.232 1.00 39.03 193 THR A CA 1
ATOM 1524 C C . THR A 1 193 ? -6.036 51.466 46.929 1.00 39.03 193 THR A C 1
ATOM 1526 O O . THR A 1 193 ? -6.506 50.420 46.483 1.00 39.03 193 THR A O 1
ATOM 1529 N N . ALA A 1 194 ? -5.155 51.461 47.933 1.00 44.94 194 ALA A N 1
ATOM 1530 C CA . ALA A 1 194 ? -4.445 50.261 48.378 1.00 44.94 194 ALA A CA 1
ATOM 1531 C C . ALA A 1 194 ? -5.150 49.443 49.476 1.00 44.94 194 ALA A C 1
ATOM 1533 O O . ALA A 1 194 ? -5.757 49.999 50.386 1.00 44.94 194 ALA A O 1
ATOM 1534 N N . PHE A 1 195 ? -4.910 48.126 49.472 1.00 35.31 195 PHE A N 1
ATOM 1535 C CA . PHE A 1 195 ? -5.011 47.265 50.655 1.00 35.31 195 PHE A CA 1
ATOM 1536 C C . PHE A 1 195 ? -3.948 46.157 50.566 1.00 35.31 195 PHE A C 1
ATOM 1538 O O . PHE A 1 195 ? -3.883 45.455 49.556 1.00 35.31 195 PHE A O 1
ATOM 1545 N N . LYS A 1 196 ? -3.052 46.025 51.560 1.00 47.84 196 LYS A N 1
ATOM 1546 C CA . LYS A 1 196 ? -1.900 45.099 51.463 1.00 47.84 196 LYS A CA 1
ATOM 1547 C C . LYS A 1 196 ? -1.300 44.678 52.817 1.00 47.84 196 LYS A C 1
ATOM 1549 O O . LYS A 1 196 ? -0.127 44.943 53.071 1.00 47.84 196 LYS A O 1
ATOM 1554 N N . GLN A 1 197 ? -2.076 44.023 53.691 1.00 49.06 197 GLN A N 1
ATOM 1555 C CA . GLN A 1 197 ? -1.556 43.600 55.007 1.00 49.06 197 GLN A CA 1
ATOM 1556 C C . GLN A 1 197 ? -2.272 42.401 55.682 1.00 49.06 197 GLN A C 1
ATOM 1558 O O . GLN A 1 197 ? -2.528 42.444 56.876 1.00 49.06 197 GLN A O 1
ATOM 1563 N N . PHE A 1 198 ? -2.571 41.309 54.956 1.00 43.28 198 PHE A N 1
ATOM 1564 C CA . PHE A 1 198 ? -3.128 40.076 55.575 1.00 43.28 198 PHE A CA 1
ATOM 1565 C C . PHE A 1 198 ? -2.620 38.721 55.027 1.00 43.28 198 PHE A C 1
ATOM 1567 O O . PHE A 1 198 ? -3.017 37.667 55.515 1.00 43.28 198 PHE A O 1
ATOM 1574 N N . ALA A 1 199 ? -1.696 38.703 54.061 1.00 47.53 199 ALA A N 1
ATOM 1575 C CA . ALA A 1 199 ? -1.299 37.488 53.326 1.00 47.53 199 ALA A CA 1
ATOM 1576 C C . ALA A 1 199 ? -0.327 36.525 54.061 1.00 47.53 199 ALA A C 1
ATOM 1578 O O . ALA A 1 199 ? 0.336 35.719 53.412 1.00 47.53 199 ALA A O 1
ATOM 1579 N N . GLY A 1 200 ? -0.187 36.628 55.388 1.00 44.66 200 GLY A N 1
ATOM 1580 C CA . GLY A 1 200 ? 0.788 35.842 56.161 1.00 44.66 200 GLY A CA 1
ATOM 1581 C C . GLY A 1 200 ? 0.290 34.455 56.578 1.00 44.66 200 GLY A C 1
ATOM 1582 O O . GLY A 1 200 ? 0.947 33.455 56.314 1.00 44.66 200 GLY A O 1
ATOM 1583 N N . ILE A 1 201 ? -0.884 34.395 57.213 1.00 50.50 201 ILE A N 1
ATOM 1584 C CA . ILE A 1 201 ? -1.346 33.216 57.972 1.00 50.50 201 ILE A CA 1
ATOM 1585 C C . ILE A 1 201 ? -1.813 32.071 57.053 1.00 50.50 201 ILE A C 1
ATOM 1587 O O . ILE A 1 201 ? -1.602 30.897 57.345 1.00 50.50 201 ILE A O 1
ATOM 1591 N N . HIS A 1 202 ? -2.397 32.408 55.901 1.00 49.91 202 HIS A N 1
ATOM 1592 C CA . HIS A 1 202 ? -3.034 31.442 54.995 1.00 49.91 202 HIS A CA 1
ATOM 1593 C C . HIS A 1 202 ? -2.054 30.436 54.354 1.00 49.91 202 HIS A C 1
ATOM 1595 O O . HIS A 1 202 ? -2.453 29.349 53.933 1.00 49.91 202 HIS A O 1
ATOM 1601 N N . ARG A 1 203 ? -0.765 30.798 54.279 1.00 59.25 203 ARG A N 1
ATOM 1602 C CA . ARG A 1 203 ? 0.284 30.045 53.574 1.00 59.25 203 ARG A CA 1
ATOM 1603 C C . ARG A 1 203 ? 0.753 28.800 54.332 1.00 59.25 203 ARG A C 1
ATOM 1605 O O . ARG A 1 203 ? 1.120 27.805 53.711 1.00 59.25 203 ARG A O 1
ATOM 1612 N N . ASP A 1 204 ? 0.727 28.836 55.662 1.00 59.03 204 ASP A N 1
ATOM 1613 C CA . ASP A 1 204 ? 1.189 27.708 56.478 1.00 59.03 204 ASP A CA 1
ATOM 1614 C C . ASP A 1 204 ? 0.117 26.610 56.593 1.00 59.03 204 ASP A C 1
ATOM 1616 O O . ASP A 1 204 ? 0.453 25.423 56.607 1.00 59.03 204 ASP A O 1
ATOM 1620 N N . GLN A 1 205 ? -1.172 26.975 56.545 1.00 66.31 205 GLN A N 1
ATOM 1621 C CA . GLN A 1 205 ? -2.270 26.013 56.376 1.00 66.31 205 GLN A CA 1
ATOM 1622 C C . GLN A 1 205 ? -2.205 25.303 55.012 1.00 66.31 205 GLN A C 1
ATOM 1624 O O . GLN A 1 205 ? -2.311 24.078 54.957 1.00 66.31 205 GLN A O 1
ATOM 1629 N N . GLU A 1 206 ? -1.954 26.041 53.925 1.00 70.62 206 GLU A N 1
ATOM 1630 C CA . GLU A 1 206 ? -1.774 25.485 52.573 1.00 70.62 206 GLU A CA 1
ATOM 1631 C C . GLU A 1 206 ? -0.590 24.493 52.512 1.00 70.62 206 GLU A C 1
ATOM 1633 O O . GLU A 1 206 ? -0.674 23.422 51.895 1.00 70.62 206 GLU A O 1
ATOM 1638 N N . LEU A 1 207 ? 0.506 24.795 53.220 1.00 75.75 207 LEU A N 1
ATOM 1639 C CA . LEU A 1 207 ? 1.660 23.901 53.352 1.00 75.75 207 LEU A CA 1
ATOM 1640 C C . LEU A 1 207 ? 1.355 22.626 54.157 1.00 75.75 207 LEU A C 1
ATOM 1642 O O . LEU A 1 207 ? 1.843 21.557 53.777 1.00 75.75 207 LEU A O 1
ATOM 1646 N N . GLU A 1 208 ? 0.559 22.686 55.231 1.00 79.69 208 GLU A N 1
ATOM 1647 C CA . GLU A 1 208 ? 0.201 21.480 55.999 1.00 79.69 208 GLU A CA 1
ATOM 1648 C C . GLU A 1 208 ? -0.882 20.636 55.307 1.00 79.69 208 GLU A C 1
ATOM 1650 O O . GLU A 1 208 ? -0.739 19.413 55.272 1.00 79.69 208 GLU A O 1
ATOM 1655 N N . GLN A 1 209 ? -1.867 21.236 54.624 1.00 80.19 209 GLN A N 1
ATOM 1656 C CA . GLN A 1 209 ? -2.755 20.497 53.709 1.00 80.19 209 GLN A CA 1
ATOM 1657 C C . GLN A 1 209 ? -1.944 19.763 52.628 1.00 80.19 209 GLN A C 1
ATOM 1659 O O . GLN A 1 209 ? -2.114 18.560 52.418 1.00 80.19 209 GLN A O 1
ATOM 1664 N N . THR A 1 210 ? -0.970 20.442 52.010 1.00 80.25 210 THR A N 1
ATOM 1665 C CA . THR A 1 210 ? -0.060 19.827 51.026 1.00 80.25 210 THR A CA 1
ATOM 1666 C C . THR A 1 210 ? 0.733 18.650 51.619 1.00 80.25 210 THR A C 1
ATOM 1668 O O . THR A 1 210 ? 1.013 17.673 50.917 1.00 80.25 210 THR A O 1
ATOM 1671 N N . ARG A 1 211 ? 1.091 18.692 52.911 1.00 83.25 211 ARG A N 1
ATOM 1672 C CA . ARG A 1 211 ? 1.741 17.570 53.617 1.00 83.25 211 ARG A CA 1
ATOM 1673 C C . ARG A 1 211 ? 0.766 16.422 53.891 1.00 83.25 211 ARG A C 1
ATOM 1675 O O . ARG A 1 211 ? 1.146 15.270 53.681 1.00 83.25 211 ARG A O 1
ATOM 1682 N N . GLN A 1 212 ? -0.471 16.702 54.300 1.00 82.62 212 GLN A N 1
ATOM 1683 C CA . GLN A 1 212 ? -1.498 15.680 54.539 1.00 82.62 212 GLN A CA 1
ATOM 1684 C C . GLN A 1 212 ? -1.871 14.924 53.253 1.00 82.62 212 GLN A C 1
ATOM 1686 O O . GLN A 1 212 ? -1.817 13.693 53.239 1.00 82.62 212 GLN A O 1
ATOM 1691 N N . ILE A 1 213 ? -2.110 15.632 52.143 1.00 80.38 213 ILE A N 1
ATOM 1692 C CA . ILE A 1 213 ? -2.387 15.027 50.824 1.00 80.38 213 ILE A CA 1
ATOM 1693 C C . ILE A 1 213 ? -1.242 14.086 50.401 1.00 80.38 213 ILE A C 1
ATOM 1695 O O . ILE A 1 213 ? -1.475 12.965 49.943 1.00 80.38 213 ILE A O 1
ATOM 1699 N N . ARG A 1 214 ? 0.018 14.489 50.626 1.00 77.25 214 ARG A N 1
ATOM 1700 C CA . ARG A 1 214 ? 1.199 13.649 50.346 1.00 77.25 214 ARG A CA 1
ATOM 1701 C C . ARG A 1 214 ? 1.295 12.410 51.244 1.00 77.25 214 ARG A C 1
ATOM 1703 O O . ARG A 1 214 ? 1.767 11.378 50.767 1.00 77.25 214 ARG A O 1
ATOM 1710 N N . ARG A 1 215 ? 0.843 12.472 52.505 1.00 84.75 215 ARG A N 1
ATOM 1711 C CA . ARG A 1 215 ? 0.744 11.286 53.381 1.00 84.75 215 ARG A CA 1
ATOM 1712 C C . ARG A 1 215 ? -0.288 10.297 52.824 1.00 84.75 215 ARG A C 1
ATOM 1714 O O . ARG A 1 215 ? 0.069 9.143 52.598 1.00 84.75 215 ARG A O 1
ATOM 1721 N N . GLY A 1 216 ? -1.495 10.762 52.487 1.00 87.31 216 GLY A N 1
ATOM 1722 C CA . GLY A 1 216 ? -2.553 9.925 51.899 1.00 87.31 216 GLY A CA 1
ATOM 1723 C C . GLY A 1 216 ? -2.143 9.258 50.578 1.00 87.31 216 GLY A C 1
ATOM 1724 O O . GLY A 1 216 ? -2.276 8.045 50.423 1.00 87.31 216 GLY A O 1
ATOM 1725 N N . HIS A 1 217 ? -1.539 10.011 49.650 1.00 78.25 217 HIS A N 1
ATOM 1726 C CA . HIS A 1 217 ? -1.022 9.454 48.390 1.00 78.25 217 HIS A CA 1
ATOM 1727 C C . HIS A 1 217 ? 0.057 8.378 48.593 1.00 78.25 217 HIS A C 1
ATOM 1729 O O . HIS A 1 217 ? 0.093 7.398 47.846 1.00 78.25 217 HIS A O 1
ATOM 1735 N N . ASN A 1 218 ? 0.929 8.527 49.595 1.00 78.00 218 ASN A N 1
ATOM 1736 C CA . ASN A 1 218 ? 1.922 7.502 49.918 1.00 78.00 218 ASN A CA 1
ATOM 1737 C C . ASN A 1 218 ? 1.280 6.252 50.540 1.00 78.00 218 ASN A C 1
ATOM 1739 O O . ASN A 1 218 ? 1.684 5.145 50.191 1.00 78.00 218 ASN A O 1
ATOM 1743 N N . GLN A 1 219 ? 0.257 6.413 51.382 1.00 81.75 219 GLN A N 1
ATOM 1744 C CA . GLN A 1 219 ? -0.454 5.306 52.026 1.00 81.75 219 GLN A CA 1
ATOM 1745 C C . GLN A 1 219 ? -1.215 4.434 51.007 1.00 81.75 219 GLN A C 1
ATOM 1747 O O . GLN A 1 219 ? -0.970 3.227 50.916 1.00 81.75 219 GLN A O 1
ATOM 1752 N N . ILE A 1 220 ? -1.996 5.062 50.118 1.00 80.56 220 ILE A N 1
ATOM 1753 C CA . ILE A 1 220 ? -2.668 4.389 48.988 1.00 80.56 220 ILE A CA 1
ATOM 1754 C C . ILE A 1 220 ? -1.641 3.699 48.070 1.00 80.56 220 ILE A C 1
ATOM 1756 O O . ILE A 1 220 ? -1.886 2.621 47.519 1.00 80.56 220 ILE A O 1
ATOM 1760 N N . ARG A 1 221 ? -0.452 4.295 47.896 1.00 78.75 221 ARG A N 1
ATOM 1761 C CA . ARG A 1 221 ? 0.637 3.695 47.113 1.00 78.75 221 ARG A CA 1
ATOM 1762 C C . ARG A 1 221 ? 1.237 2.463 47.794 1.00 78.75 221 ARG A C 1
ATOM 1764 O O . ARG A 1 221 ? 1.542 1.506 47.084 1.00 78.75 221 ARG A O 1
ATOM 1771 N N . THR A 1 222 ? 1.397 2.456 49.118 1.00 81.12 222 THR A N 1
ATOM 1772 C CA . THR A 1 222 ? 1.845 1.261 49.851 1.00 81.12 222 THR A CA 1
ATOM 1773 C C . THR A 1 222 ? 0.810 0.141 49.802 1.00 81.12 222 THR A C 1
ATOM 1775 O O . THR A 1 222 ? 1.176 -0.993 49.509 1.00 81.12 222 THR A O 1
ATOM 1778 N N . GLU A 1 223 ? -0.479 0.449 49.950 1.00 80.81 223 GLU A N 1
ATOM 1779 C CA . GLU A 1 223 ? -1.577 -0.529 49.852 1.00 80.81 223 GLU A CA 1
ATOM 1780 C C . GLU A 1 223 ? -1.675 -1.155 48.448 1.00 80.81 223 GLU A C 1
ATOM 1782 O O . GLU A 1 223 ? -1.834 -2.368 48.296 1.00 80.81 223 GLU A O 1
ATOM 1787 N N . ARG A 1 224 ? -1.472 -0.357 47.390 1.00 77.88 224 ARG A N 1
ATOM 1788 C CA . ARG A 1 224 ? -1.363 -0.846 46.000 1.00 77.88 224 ARG A CA 1
ATOM 1789 C C . ARG A 1 224 ? -0.102 -1.671 45.713 1.00 77.88 224 ARG A C 1
ATOM 1791 O O . ARG A 1 224 ? -0.039 -2.317 44.666 1.00 77.88 224 ARG A O 1
ATOM 1798 N N . LEU A 1 225 ? 0.903 -1.645 46.591 1.00 80.19 225 LEU A N 1
ATOM 1799 C CA . LEU A 1 225 ? 2.105 -2.478 46.485 1.00 80.19 225 LEU A CA 1
ATOM 1800 C C . LEU A 1 225 ? 1.975 -3.763 47.311 1.00 80.19 225 LEU A C 1
ATOM 1802 O O . LEU A 1 225 ? 2.339 -4.821 46.805 1.00 80.19 225 LEU A O 1
ATOM 1806 N N . THR A 1 226 ? 1.395 -3.718 48.515 1.00 76.38 226 THR A N 1
ATOM 1807 C CA . THR A 1 226 ? 1.132 -4.924 49.322 1.00 76.38 226 THR A CA 1
ATOM 1808 C C . THR A 1 226 ? 0.107 -5.839 48.651 1.00 76.38 226 THR A C 1
ATOM 1810 O O . THR A 1 226 ? 0.359 -7.035 48.524 1.00 76.38 226 THR A O 1
ATOM 1813 N N . THR A 1 227 ? -0.984 -5.294 48.106 1.00 72.00 227 THR A N 1
ATOM 1814 C CA . THR A 1 227 ? -1.974 -6.070 47.326 1.00 72.00 227 THR A CA 1
ATOM 1815 C C . THR A 1 227 ? -1.372 -6.721 46.076 1.00 72.00 227 THR A C 1
ATOM 1817 O O . THR A 1 227 ? -1.619 -7.896 45.812 1.00 72.00 227 THR A O 1
ATOM 1820 N N . LYS A 1 228 ? -0.508 -6.010 45.336 1.00 71.81 228 LYS A N 1
ATOM 1821 C CA . LYS A 1 228 ? 0.233 -6.583 44.193 1.00 71.81 228 LYS A CA 1
ATOM 1822 C C . LYS A 1 228 ? 1.319 -7.585 44.601 1.00 71.81 228 LYS A C 1
ATOM 1824 O O . LYS A 1 228 ? 1.698 -8.416 43.780 1.00 71.81 228 LYS A O 1
ATOM 1829 N N . SER A 1 229 ? 1.815 -7.508 45.835 1.00 68.94 229 SER A N 1
ATOM 1830 C CA . SER A 1 229 ? 2.729 -8.494 46.418 1.00 68.94 229 SER A CA 1
ATOM 1831 C C . SER A 1 229 ? 1.984 -9.792 46.743 1.00 68.94 229 SER A C 1
ATOM 1833 O O . SER A 1 229 ? 2.420 -10.859 46.320 1.00 68.94 229 SER A O 1
ATOM 1835 N N . ALA A 1 230 ? 0.821 -9.699 47.400 1.00 64.62 230 ALA A N 1
ATOM 1836 C CA . ALA A 1 230 ? -0.045 -10.844 47.694 1.00 64.62 230 ALA A CA 1
ATOM 1837 C C . ALA A 1 230 ? -0.479 -11.575 46.411 1.00 64.62 230 ALA A C 1
ATOM 1839 O O . ALA A 1 230 ? -0.188 -12.756 46.250 1.00 64.62 230 ALA A O 1
ATOM 1840 N N . ALA A 1 231 ? -1.011 -10.844 45.424 1.00 63.56 231 ALA A N 1
ATOM 1841 C CA . ALA A 1 231 ? -1.426 -11.409 44.135 1.00 63.56 231 ALA A CA 1
ATOM 1842 C C . ALA A 1 231 ? -0.281 -12.033 43.299 1.00 63.56 231 ALA A C 1
ATOM 1844 O O . ALA A 1 231 ? -0.543 -12.693 42.296 1.00 63.56 231 ALA A O 1
ATOM 1845 N N . ARG A 1 232 ? 0.990 -11.826 43.679 1.00 61.28 232 ARG A N 1
ATOM 1846 C CA . ARG A 1 232 ? 2.151 -12.526 43.099 1.00 61.28 232 ARG A CA 1
ATOM 1847 C C . ARG A 1 232 ? 2.582 -13.760 43.891 1.00 61.28 232 ARG A C 1
ATOM 1849 O O . ARG A 1 232 ? 3.191 -14.641 43.292 1.00 61.28 232 ARG A O 1
ATOM 1856 N N . ALA A 1 233 ? 2.277 -13.837 45.186 1.00 55.22 233 ALA A N 1
ATOM 1857 C CA . ALA A 1 233 ? 2.547 -15.020 45.999 1.00 55.22 233 ALA A CA 1
ATOM 1858 C C . ALA A 1 233 ? 1.631 -16.185 45.586 1.00 55.22 233 ALA A C 1
ATOM 1860 O O . ALA A 1 233 ? 2.121 -17.270 45.273 1.00 55.22 233 ALA A O 1
ATOM 1861 N N . ASP A 1 234 ? 0.326 -15.921 45.462 1.00 51.28 234 ASP A N 1
ATOM 1862 C CA . ASP A 1 234 ? -0.686 -16.928 45.097 1.00 51.28 234 ASP A CA 1
ATOM 1863 C C . ASP A 1 234 ? -0.511 -17.479 43.667 1.00 51.28 234 ASP A C 1
ATOM 1865 O O . ASP A 1 234 ? -0.991 -18.561 43.338 1.00 51.28 234 ASP A O 1
ATOM 1869 N N . GLY A 1 235 ? 0.204 -16.754 42.800 1.00 45.34 235 GLY A N 1
ATOM 1870 C CA . GLY A 1 235 ? 0.497 -17.190 41.432 1.00 45.34 235 GLY A CA 1
ATOM 1871 C C . GLY A 1 235 ? 1.629 -18.218 41.310 1.00 45.34 235 GLY A C 1
ATOM 1872 O O . GLY A 1 235 ? 1.776 -18.814 40.246 1.00 45.34 235 GLY A O 1
ATOM 1873 N N . TYR A 1 236 ? 2.442 -18.426 42.354 1.00 42.16 236 TYR A N 1
ATOM 1874 C CA . TYR A 1 236 ? 3.706 -19.175 42.245 1.00 42.16 236 TYR A CA 1
ATOM 1875 C C . TYR A 1 236 ? 3.656 -20.625 42.758 1.00 42.16 236 TYR A C 1
ATOM 1877 O O . TYR A 1 236 ? 4.609 -21.377 42.564 1.00 42.16 236 TYR A O 1
ATOM 1885 N N . CYS A 1 237 ? 2.557 -21.046 43.388 1.00 45.31 237 CYS A N 1
ATOM 1886 C CA . CYS A 1 237 ? 2.414 -22.377 43.993 1.00 45.31 237 CYS A CA 1
ATOM 1887 C C . CYS A 1 237 ? 1.844 -23.467 43.058 1.00 45.31 237 CYS A C 1
ATOM 1889 O O . CYS A 1 237 ? 1.837 -24.635 43.433 1.00 45.31 237 CYS A O 1
ATOM 1891 N N . ASN A 1 238 ? 1.413 -23.118 41.838 1.00 42.97 238 ASN A N 1
ATOM 1892 C CA . ASN A 1 238 ? 0.682 -24.021 40.931 1.00 42.97 238 ASN A CA 1
ATOM 1893 C C . ASN A 1 238 ? 1.484 -24.559 39.723 1.00 42.97 238 ASN A C 1
ATOM 1895 O O . ASN A 1 238 ? 0.890 -25.174 38.842 1.00 42.97 238 ASN A O 1
ATOM 1899 N N . PHE A 1 239 ? 2.808 -24.348 39.643 1.00 39.09 239 PHE A N 1
ATOM 1900 C CA . PHE A 1 239 ? 3.597 -24.694 38.438 1.00 39.09 239 PHE A CA 1
ATOM 1901 C C . PHE A 1 239 ? 4.692 -25.763 38.625 1.00 39.09 239 PHE A C 1
ATOM 1903 O O . PHE A 1 239 ? 5.519 -25.967 37.739 1.00 39.09 239 PHE A O 1
ATOM 1910 N N . THR A 1 240 ? 4.709 -26.482 39.752 1.00 35.72 240 THR A N 1
ATOM 1911 C CA . THR A 1 240 ? 5.727 -27.512 40.047 1.00 35.72 240 THR A CA 1
ATOM 1912 C C . THR A 1 240 ? 5.111 -28.877 40.366 1.00 35.72 240 THR A C 1
ATOM 1914 O O . THR A 1 240 ? 5.268 -29.366 41.480 1.00 35.72 240 THR A O 1
ATOM 1917 N N . ASN A 1 241 ? 4.396 -29.481 39.404 1.00 36.41 241 ASN A N 1
ATOM 1918 C CA . ASN A 1 241 ? 4.074 -30.924 39.379 1.00 36.41 241 ASN A CA 1
ATOM 1919 C C . ASN A 1 241 ? 3.492 -31.377 38.015 1.00 36.41 241 ASN A C 1
ATOM 1921 O O . ASN A 1 241 ? 2.321 -31.731 37.909 1.00 36.41 241 ASN A O 1
ATOM 1925 N N . VAL A 1 242 ? 4.317 -31.396 36.959 1.00 33.44 242 VAL A N 1
ATOM 1926 C CA . VAL A 1 242 ? 4.014 -32.135 35.713 1.00 33.44 242 VAL A CA 1
ATOM 1927 C C . VAL A 1 242 ? 5.241 -32.950 35.310 1.00 33.44 242 VAL A C 1
ATOM 1929 O O . VAL A 1 242 ? 6.157 -32.461 34.651 1.00 33.44 242 VAL A O 1
ATOM 1932 N N . THR A 1 243 ? 5.278 -34.206 35.750 1.00 31.72 243 THR A N 1
ATOM 1933 C CA . THR A 1 243 ? 6.403 -35.117 35.513 1.00 31.72 243 THR A CA 1
ATOM 1934 C C . THR A 1 243 ? 6.252 -35.798 34.154 1.00 31.72 243 THR A C 1
ATOM 1936 O O . THR A 1 243 ? 5.544 -36.797 34.035 1.00 31.72 243 THR A O 1
ATOM 1939 N N . PHE A 1 244 ? 6.920 -35.274 33.124 1.00 29.38 244 PHE A N 1
ATOM 1940 C CA . PHE A 1 244 ? 6.946 -35.910 31.803 1.00 29.38 244 PHE A CA 1
ATOM 1941 C C . PHE A 1 244 ? 7.662 -37.269 31.872 1.00 29.38 244 PHE A C 1
ATOM 1943 O O . PHE A 1 244 ? 8.870 -37.336 32.096 1.00 29.38 244 PHE A O 1
ATOM 1950 N N . LYS A 1 245 ? 6.916 -38.360 31.667 1.00 34.56 245 LYS A N 1
ATOM 1951 C CA . LYS A 1 245 ? 7.473 -39.690 31.395 1.00 34.56 245 LYS A CA 1
ATOM 1952 C C . LYS A 1 245 ? 7.494 -39.930 29.890 1.00 34.56 245 LYS A C 1
ATOM 1954 O O . LYS A 1 245 ? 6.489 -39.708 29.223 1.00 34.56 245 LYS A O 1
ATOM 1959 N N . PHE A 1 246 ? 8.609 -40.448 29.385 1.00 34.03 246 PHE A N 1
ATOM 1960 C CA . PHE A 1 246 ? 8.633 -41.085 28.073 1.00 34.03 246 PHE A CA 1
ATOM 1961 C C . PHE A 1 246 ? 7.852 -42.404 28.126 1.00 34.03 246 PHE A C 1
ATOM 1963 O O . PHE A 1 246 ? 8.014 -43.184 29.066 1.00 34.03 246 PHE A O 1
ATOM 1970 N N . GLY A 1 247 ? 7.041 -42.644 27.100 1.00 30.41 247 GLY A N 1
ATOM 1971 C CA . GLY A 1 247 ? 6.500 -43.950 26.743 1.00 30.41 247 GLY A CA 1
ATOM 1972 C C . GLY A 1 247 ? 6.761 -44.152 25.255 1.00 30.41 247 GLY A C 1
ATOM 1973 O O . GLY A 1 247 ? 6.376 -43.303 24.455 1.00 30.41 247 GLY A O 1
ATOM 1974 N N . CYS A 1 248 ? 7.479 -45.214 24.907 1.00 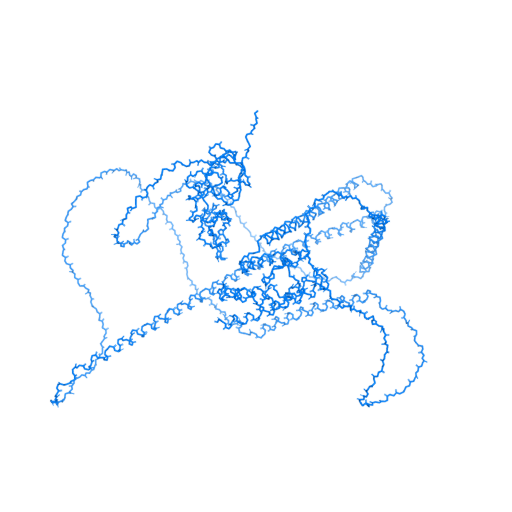30.62 248 CYS A N 1
ATOM 1975 C CA . CYS A 1 248 ? 7.812 -45.574 23.536 1.00 30.62 248 CYS A CA 1
ATOM 1976 C C . CYS A 1 248 ? 7.383 -47.022 23.337 1.00 30.62 248 CYS A C 1
ATOM 1978 O O . CYS A 1 248 ? 7.991 -47.895 23.945 1.00 30.62 248 CYS A O 1
ATOM 1980 N N . GLU A 1 249 ? 6.336 -47.242 22.546 1.00 35.12 249 GLU A N 1
ATOM 1981 C CA . GLU A 1 249 ? 5.932 -48.538 21.993 1.00 35.12 249 GLU A CA 1
ATOM 1982 C C . GLU A 1 249 ? 4.768 -48.294 21.021 1.00 35.12 249 GLU A C 1
ATOM 1984 O O . GLU A 1 249 ? 3.674 -47.930 21.438 1.00 35.12 249 GLU A O 1
ATOM 1989 N N . ASP A 1 250 ? 5.050 -48.367 19.720 1.00 32.66 250 ASP A N 1
ATOM 1990 C CA . ASP A 1 250 ? 4.350 -49.243 18.769 1.00 32.66 250 ASP A CA 1
ATOM 1991 C C . ASP A 1 250 ? 5.048 -49.165 17.396 1.00 32.66 250 ASP A C 1
ATOM 1993 O O . ASP A 1 250 ? 5.667 -48.158 17.045 1.00 32.66 250 ASP A O 1
ATOM 1997 N N . ALA A 1 251 ? 5.011 -50.263 16.640 1.00 35.19 251 ALA A N 1
ATOM 1998 C CA . ALA A 1 251 ? 5.733 -50.452 15.375 1.00 35.19 251 ALA A CA 1
ATOM 1999 C C . ALA A 1 251 ? 4.836 -51.164 14.338 1.00 35.19 251 ALA A C 1
ATOM 2001 O O . ALA A 1 251 ? 3.648 -51.328 14.594 1.00 35.19 251 ALA A O 1
ATOM 2002 N N . VAL A 1 252 ? 5.425 -51.665 13.232 1.00 32.66 252 VAL A N 1
ATOM 2003 C CA . VAL A 1 252 ? 4.789 -52.549 12.215 1.00 32.66 252 VAL A CA 1
ATOM 2004 C C . VAL A 1 252 ? 3.824 -51.786 11.265 1.00 32.66 252 VAL A C 1
ATOM 2006 O O . VAL A 1 252 ? 2.927 -51.098 11.730 1.00 32.66 252 VAL A O 1
ATOM 2009 N N . VAL A 1 253 ? 3.915 -51.802 9.922 1.00 33.34 253 VAL A N 1
ATOM 2010 C CA . VAL A 1 253 ? 4.808 -52.455 8.927 1.00 33.34 253 VAL A CA 1
ATOM 2011 C C . VAL A 1 253 ? 5.300 -51.399 7.911 1.00 33.34 253 VAL A C 1
ATOM 2013 O O . VAL A 1 253 ? 4.536 -50.498 7.568 1.00 33.34 253 VAL A O 1
ATOM 2016 N N . VAL A 1 254 ? 6.494 -51.574 7.332 1.00 37.06 254 VAL A N 1
ATOM 2017 C CA . VAL A 1 254 ? 6.786 -51.228 5.921 1.00 37.06 254 VAL A CA 1
ATOM 2018 C C . VAL A 1 254 ? 7.562 -52.409 5.323 1.00 37.06 254 VAL A C 1
ATOM 2020 O O . VAL A 1 254 ? 8.384 -52.991 6.026 1.00 37.06 254 VAL A O 1
ATOM 2023 N N . GLU A 1 255 ? 7.243 -52.803 4.089 1.00 41.56 255 GLU A N 1
ATOM 2024 C CA . GLU A 1 255 ? 7.785 -54.002 3.423 1.00 41.56 255 GLU A CA 1
ATOM 2025 C C . GLU A 1 255 ? 9.167 -53.770 2.779 1.00 41.56 255 GLU A C 1
ATOM 2027 O O . GLU A 1 255 ? 9.565 -52.634 2.508 1.00 41.56 255 GLU A O 1
ATOM 2032 N N . ASP A 1 256 ? 9.889 -54.866 2.541 1.00 33.81 256 ASP A N 1
ATOM 2033 C CA . ASP A 1 256 ? 11.276 -54.894 2.072 1.00 33.81 256 ASP A CA 1
ATOM 2034 C C . ASP A 1 256 ? 11.442 -54.559 0.575 1.00 33.81 256 ASP A C 1
ATOM 2036 O O . ASP A 1 256 ? 10.672 -55.020 -0.270 1.00 33.81 256 ASP A O 1
ATOM 2040 N N . ILE A 1 257 ? 12.530 -53.854 0.232 1.00 41.38 257 ILE A N 1
ATOM 2041 C CA . ILE A 1 257 ? 13.234 -53.984 -1.057 1.00 41.38 257 ILE A CA 1
ATOM 2042 C C . ILE A 1 257 ? 14.743 -54.007 -0.764 1.00 41.38 257 ILE A C 1
ATOM 2044 O O . ILE A 1 257 ? 15.233 -53.230 0.056 1.00 41.38 257 ILE A O 1
ATOM 2048 N N . ASP A 1 258 ? 15.451 -54.928 -1.417 1.00 41.75 258 ASP A N 1
ATOM 2049 C CA . ASP A 1 258 ? 16.801 -55.376 -1.060 1.00 41.75 258 ASP A CA 1
ATOM 2050 C C . ASP A 1 258 ? 17.986 -54.464 -1.451 1.00 41.75 258 ASP A C 1
ATOM 2052 O O . ASP A 1 258 ? 17.881 -53.482 -2.186 1.00 41.75 258 ASP A O 1
ATOM 2056 N N . MET A 1 259 ? 19.135 -54.871 -0.904 1.00 43.78 259 MET A N 1
ATOM 2057 C CA . MET A 1 259 ? 20.504 -54.352 -1.013 1.00 43.78 259 MET A CA 1
ATOM 2058 C C . MET A 1 259 ? 21.042 -54.130 -2.442 1.00 43.78 259 MET A C 1
ATOM 2060 O O . MET A 1 259 ? 20.710 -54.875 -3.357 1.00 43.78 259 MET A O 1
ATOM 2064 N N . GLU A 1 260 ? 22.068 -53.274 -2.557 1.00 43.84 260 GLU A N 1
ATOM 2065 C CA . GLU A 1 260 ? 23.344 -53.679 -3.184 1.00 43.84 260 GLU A CA 1
ATOM 2066 C C . GLU A 1 260 ? 24.547 -52.891 -2.596 1.00 43.84 260 GLU A C 1
ATOM 2068 O O . GLU A 1 260 ? 24.360 -51.940 -1.833 1.00 43.84 260 GLU A O 1
ATOM 2073 N N . ASP A 1 261 ? 25.777 -53.352 -2.859 1.00 36.97 261 ASP A N 1
ATOM 2074 C CA . ASP A 1 261 ? 26.994 -53.077 -2.061 1.00 36.97 261 ASP A CA 1
ATOM 2075 C C . ASP A 1 261 ? 27.772 -51.773 -2.382 1.00 36.97 261 ASP A C 1
ATOM 2077 O O . ASP A 1 261 ? 27.729 -51.246 -3.494 1.00 36.97 261 ASP A O 1
ATOM 2081 N N . GLY A 1 262 ? 28.586 -51.288 -1.423 1.00 37.09 262 GLY A N 1
ATOM 2082 C CA . GLY A 1 262 ? 29.447 -50.098 -1.606 1.00 37.09 262 GLY A CA 1
ATOM 2083 C C . GLY A 1 262 ? 30.462 -49.808 -0.479 1.00 37.09 262 GLY A C 1
ATOM 2084 O O . GLY A 1 262 ? 30.182 -49.060 0.456 1.00 37.09 262 GLY A O 1
ATOM 2085 N N . THR A 1 263 ? 31.672 -50.369 -0.570 1.00 39.69 263 THR A N 1
ATOM 2086 C CA . THR A 1 263 ? 32.649 -50.466 0.541 1.00 39.69 263 THR A CA 1
ATOM 2087 C C . THR A 1 263 ? 33.518 -49.214 0.825 1.00 39.69 263 THR A C 1
ATOM 2089 O O . THR A 1 263 ? 34.287 -48.780 -0.026 1.00 39.69 263 THR A O 1
ATOM 2092 N N . ILE A 1 264 ? 33.448 -48.712 2.073 1.00 39.28 264 ILE A N 1
ATOM 2093 C CA . ILE A 1 264 ? 34.532 -48.275 3.015 1.00 39.28 264 ILE A CA 1
ATOM 2094 C C . ILE A 1 264 ? 35.964 -48.131 2.413 1.00 39.28 264 ILE A C 1
ATOM 2096 O O . ILE A 1 264 ? 36.454 -49.115 1.857 1.00 39.28 264 ILE A O 1
ATOM 2100 N N . PRO A 1 265 ? 36.712 -47.000 2.595 1.00 51.62 265 PRO A N 1
ATOM 2101 C CA . PRO A 1 265 ? 37.192 -46.484 3.906 1.00 51.62 265 PRO A CA 1
ATOM 2102 C C . PRO A 1 265 ? 37.064 -44.951 4.124 1.00 51.62 265 PRO A C 1
ATOM 2104 O O . PRO A 1 265 ? 37.036 -44.182 3.173 1.00 51.62 265 PRO A O 1
ATOM 2107 N N . THR A 1 266 ? 36.903 -44.395 5.336 1.00 36.44 266 THR A N 1
ATOM 2108 C CA . THR A 1 266 ? 37.635 -44.518 6.630 1.00 36.44 266 THR A CA 1
ATOM 2109 C C . THR A 1 266 ? 38.907 -43.663 6.740 1.00 36.44 266 THR A C 1
ATOM 2111 O O . THR A 1 266 ? 40.015 -44.156 6.548 1.00 36.44 266 THR A O 1
ATOM 2114 N N . ALA A 1 267 ? 38.748 -42.405 7.178 1.00 34.25 267 ALA A N 1
ATOM 2115 C CA . ALA A 1 267 ? 39.758 -41.637 7.921 1.00 34.25 267 ALA A CA 1
ATOM 2116 C C . ALA A 1 267 ? 39.094 -40.464 8.675 1.00 34.25 267 ALA A C 1
ATOM 2118 O O . ALA A 1 267 ? 38.425 -39.640 8.057 1.00 34.25 267 ALA A O 1
ATOM 2119 N N . ALA A 1 268 ? 39.286 -40.360 9.995 1.00 38.28 268 ALA A N 1
ATOM 2120 C CA . ALA A 1 268 ? 38.798 -39.234 10.800 1.00 38.28 268 ALA A CA 1
ATOM 2121 C C . ALA A 1 268 ? 39.804 -38.887 11.919 1.00 38.28 268 ALA A C 1
ATOM 2123 O O . ALA A 1 268 ? 40.070 -39.740 12.770 1.00 38.28 268 ALA A O 1
ATOM 2124 N N . PRO A 1 269 ? 40.379 -37.668 11.951 1.00 46.00 269 PRO A N 1
ATOM 2125 C CA . PRO A 1 269 ? 41.263 -37.244 13.031 1.00 46.00 269 PRO A CA 1
ATOM 2126 C C . PRO A 1 269 ? 40.455 -36.770 14.247 1.00 46.00 269 PRO A C 1
ATOM 2128 O O . PRO A 1 269 ? 39.573 -35.918 14.139 1.00 46.00 269 PRO A O 1
ATOM 2131 N N . GLN A 1 270 ? 40.785 -37.290 15.428 1.00 40.41 270 GLN A N 1
ATOM 2132 C CA . GLN A 1 270 ? 40.253 -36.784 16.695 1.00 40.41 270 GLN A CA 1
ATOM 2133 C C . GLN A 1 270 ? 40.881 -35.420 17.014 1.00 40.41 270 GLN A C 1
ATOM 2135 O O . GLN A 1 270 ? 42.102 -35.281 16.949 1.00 40.41 270 GLN A O 1
ATOM 2140 N N . PHE A 1 271 ? 40.073 -34.433 17.411 1.00 38.66 271 PHE A N 1
ATOM 2141 C CA . PHE A 1 271 ? 40.570 -33.133 17.871 1.00 38.66 271 PHE A CA 1
ATOM 2142 C C . PHE A 1 271 ? 40.090 -32.848 19.298 1.00 38.66 271 PHE A C 1
ATOM 2144 O O . PHE A 1 271 ? 38.899 -32.677 19.553 1.00 38.66 271 PHE A O 1
ATOM 2151 N N . THR A 1 272 ? 41.023 -32.825 20.248 1.00 36.06 272 THR A N 1
ATOM 2152 C CA . THR A 1 272 ? 40.742 -32.625 21.677 1.00 36.06 272 THR A CA 1
ATOM 2153 C C . THR A 1 272 ? 40.921 -31.163 22.079 1.00 36.06 272 THR A C 1
ATOM 2155 O O . THR A 1 272 ? 41.995 -30.597 21.879 1.00 36.06 272 THR A O 1
ATOM 2158 N N . PHE A 1 273 ? 39.907 -30.565 22.707 1.00 36.31 273 PHE A N 1
ATOM 2159 C CA . PHE A 1 273 ? 39.976 -29.197 23.232 1.00 36.31 273 PHE A CA 1
ATOM 2160 C C . PHE A 1 273 ? 40.658 -29.143 24.615 1.00 36.31 273 PHE A C 1
ATOM 2162 O O . PHE A 1 273 ? 40.163 -29.771 25.553 1.00 36.31 273 PHE A O 1
ATOM 2169 N N . PRO A 1 274 ? 41.743 -28.365 24.799 1.00 43.44 274 PRO A N 1
ATOM 2170 C CA . PRO A 1 274 ? 42.340 -28.135 26.111 1.00 43.44 274 PRO A CA 1
ATOM 2171 C C . PRO A 1 274 ? 41.617 -27.011 26.873 1.00 43.44 274 PRO A C 1
ATOM 2173 O O . PRO A 1 274 ? 41.488 -25.883 26.396 1.00 43.44 274 PRO A O 1
ATOM 2176 N N . THR A 1 275 ? 41.188 -27.289 28.104 1.00 38.47 275 THR A N 1
ATOM 2177 C CA . THR A 1 275 ? 40.599 -26.289 29.009 1.00 38.47 275 THR A CA 1
ATOM 2178 C C . THR A 1 275 ? 41.655 -25.308 29.528 1.00 38.47 275 THR A C 1
ATOM 2180 O O . THR A 1 275 ? 42.592 -25.716 30.219 1.00 38.47 275 THR A O 1
ATOM 2183 N N . PHE A 1 276 ? 41.487 -24.007 29.277 1.00 37.22 276 PHE A N 1
ATOM 2184 C CA . PHE A 1 276 ? 42.413 -22.983 29.773 1.00 37.22 276 PHE A CA 1
ATOM 2185 C C . PHE A 1 276 ? 42.245 -22.699 31.275 1.00 37.22 276 PHE A C 1
ATOM 2187 O O . PHE A 1 276 ? 41.274 -22.086 31.720 1.00 37.22 276 PHE A O 1
ATOM 2194 N N . GLY A 1 277 ? 43.238 -23.115 32.065 1.00 34.91 277 GLY A N 1
ATOM 2195 C CA . GLY A 1 277 ? 43.351 -22.787 33.486 1.00 34.91 277 GLY A CA 1
ATOM 2196 C C . GLY A 1 277 ? 43.961 -21.402 33.734 1.00 34.91 277 GLY A C 1
ATOM 2197 O O . GLY A 1 277 ? 44.899 -20.986 33.057 1.00 34.91 277 GLY A O 1
ATOM 2198 N N . LYS A 1 278 ? 43.462 -20.695 34.756 1.00 46.47 278 LYS A N 1
ATOM 2199 C CA . LYS A 1 278 ? 43.982 -19.383 35.188 1.00 46.47 278 LYS A CA 1
ATOM 2200 C C . LYS A 1 278 ? 45.444 -19.489 35.646 1.00 46.47 278 LYS A C 1
ATOM 2202 O O . LYS A 1 278 ? 45.747 -20.301 36.519 1.00 46.47 278 LYS A O 1
ATOM 2207 N N . ARG A 1 279 ? 46.319 -18.584 35.189 1.00 41.31 279 ARG A N 1
ATOM 2208 C CA . ARG A 1 279 ? 47.601 -18.284 35.856 1.00 41.31 279 ARG A CA 1
ATOM 2209 C C . ARG A 1 279 ? 47.833 -16.778 35.951 1.00 41.31 279 ARG A C 1
ATOM 2211 O O . ARG A 1 279 ? 47.648 -16.057 34.978 1.00 41.31 279 ARG A O 1
ATOM 2218 N N . LYS A 1 280 ? 48.271 -16.324 37.130 1.00 44.66 280 LYS A N 1
ATOM 2219 C CA . LYS A 1 280 ? 49.009 -15.062 37.279 1.00 44.66 280 LYS A CA 1
ATOM 2220 C C . LYS A 1 280 ? 50.448 -15.293 36.804 1.00 44.66 280 LYS A C 1
ATOM 2222 O O . LYS A 1 280 ? 51.001 -16.359 37.063 1.00 44.66 280 LYS A O 1
ATOM 2227 N N . GLY A 1 281 ? 51.054 -14.287 36.190 1.00 33.59 281 GLY A N 1
ATOM 2228 C CA . GLY A 1 281 ? 52.476 -14.229 35.850 1.00 33.59 281 GLY A CA 1
ATOM 2229 C C . GLY A 1 281 ? 52.870 -12.768 35.644 1.00 33.59 281 GLY A C 1
ATOM 2230 O O . GLY A 1 281 ? 52.016 -11.974 35.252 1.00 33.59 281 GLY A O 1
ATOM 2231 N N . ALA A 1 282 ? 54.108 -12.397 35.972 1.00 40.12 282 ALA A N 1
ATOM 2232 C CA . ALA A 1 282 ? 54.551 -11.005 35.948 1.00 40.12 282 ALA A CA 1
ATOM 2233 C C . ALA A 1 282 ? 55.994 -10.867 35.442 1.00 40.12 282 ALA A C 1
ATOM 2235 O O . ALA A 1 282 ? 56.901 -11.511 35.963 1.00 40.12 282 ALA A O 1
ATOM 2236 N N . SER A 1 283 ? 56.178 -9.969 34.477 1.00 35.56 283 SER A N 1
ATOM 2237 C CA . SER A 1 283 ? 57.430 -9.309 34.087 1.00 35.56 283 SER A CA 1
ATOM 2238 C C . SER A 1 283 ? 57.025 -8.023 33.335 1.00 35.56 283 SER A C 1
ATOM 2240 O O . SER A 1 283 ? 56.063 -8.063 32.576 1.00 35.56 283 SER A O 1
ATOM 2242 N N . SER A 1 284 ? 57.536 -6.813 33.586 1.00 35.06 284 SER A N 1
ATOM 2243 C CA . SER A 1 284 ? 58.872 -6.320 33.977 1.00 35.06 284 SER A CA 1
ATOM 2244 C C . SER A 1 284 ? 59.766 -5.984 32.780 1.00 35.06 284 SER A C 1
ATOM 2246 O O . SER A 1 284 ? 60.562 -6.817 32.357 1.00 35.06 284 SER A O 1
ATOM 2248 N N . SER A 1 285 ? 59.681 -4.731 32.319 1.00 35.62 285 SER A N 1
ATOM 2249 C CA . SER A 1 285 ? 60.722 -4.040 31.543 1.00 35.62 285 SER A CA 1
ATOM 2250 C C . SER A 1 285 ? 60.566 -2.509 31.666 1.00 35.62 285 SER A C 1
ATOM 2252 O O . SER A 1 285 ? 59.603 -1.950 31.154 1.00 35.62 285 SER A O 1
ATOM 2254 N N . GLU A 1 286 ? 61.492 -1.890 32.408 1.00 30.81 286 GLU A N 1
ATOM 2255 C CA . GLU A 1 286 ? 62.162 -0.586 32.177 1.00 30.81 286 GLU A CA 1
ATOM 2256 C C . GLU A 1 286 ? 61.346 0.610 31.615 1.00 30.81 286 GLU A C 1
ATOM 2258 O O . GLU A 1 286 ? 60.875 0.584 30.488 1.00 30.81 286 GLU A O 1
ATOM 2263 N N . SER A 1 287 ? 61.129 1.680 32.401 1.00 34.22 287 SER A N 1
ATOM 2264 C CA . SER A 1 287 ? 61.992 2.891 32.564 1.00 34.22 287 SER A CA 1
ATOM 2265 C C . SER A 1 287 ? 61.669 4.000 31.528 1.00 34.22 287 SER A C 1
ATOM 2267 O O . SER A 1 287 ? 61.330 3.683 30.398 1.00 34.22 287 SER A O 1
ATOM 2269 N N . LEU A 1 288 ? 61.649 5.311 31.821 1.00 34.78 288 LEU A N 1
ATOM 2270 C CA . LEU A 1 288 ? 62.590 6.166 32.576 1.00 34.78 288 LEU A CA 1
ATOM 2271 C C . LEU A 1 288 ? 61.899 7.437 33.165 1.00 34.78 288 LEU A C 1
ATOM 2273 O O . LEU A 1 288 ? 60.727 7.671 32.894 1.00 34.78 288 LEU A O 1
ATOM 2277 N N . PHE A 1 289 ? 62.673 8.279 33.883 1.00 36.06 289 PHE A N 1
ATOM 2278 C CA . PHE A 1 289 ? 62.306 9.518 34.630 1.00 36.06 289 PHE A CA 1
ATOM 2279 C C . PHE A 1 289 ? 61.496 9.273 35.933 1.00 36.06 289 PHE A C 1
ATOM 2281 O O . PHE A 1 289 ? 60.534 8.516 35.919 1.00 36.06 289 PHE A O 1
ATOM 2288 N N . ARG A 1 290 ? 61.898 9.707 37.151 1.00 33.88 290 ARG A N 1
ATOM 2289 C CA . ARG A 1 290 ? 62.366 11.018 37.703 1.00 33.88 290 ARG A CA 1
ATOM 2290 C C . ARG A 1 290 ? 61.297 12.120 37.628 1.00 33.88 290 ARG A C 1
ATOM 2292 O O . ARG A 1 290 ? 60.758 12.325 36.553 1.00 33.88 290 ARG A O 1
ATOM 2299 N N . GLU A 1 291 ? 60.970 12.909 38.658 1.00 38.31 291 GLU A N 1
ATOM 2300 C CA . GLU A 1 291 ? 61.303 13.028 40.108 1.00 38.31 291 GLU A CA 1
ATOM 2301 C C . GLU A 1 291 ? 60.169 13.899 40.737 1.00 38.31 291 GLU A C 1
ATOM 2303 O O . GLU A 1 291 ? 59.466 14.570 39.986 1.00 38.31 291 GLU A O 1
ATOM 2308 N N . GLY A 1 292 ? 59.885 13.988 42.046 1.00 31.88 292 GLY A N 1
ATOM 2309 C CA . GLY A 1 292 ? 60.430 13.414 43.291 1.00 31.88 292 GLY A CA 1
ATOM 2310 C C . GLY A 1 292 ? 59.750 14.094 44.518 1.00 31.88 292 GLY A C 1
ATOM 2311 O O . GLY A 1 292 ? 59.026 15.064 44.308 1.00 31.88 292 GLY A O 1
ATOM 2312 N N . ALA A 1 293 ? 60.013 13.634 45.760 1.00 33.94 293 ALA A N 1
ATOM 2313 C CA . ALA A 1 293 ? 59.471 14.157 47.048 1.00 33.94 293 ALA A CA 1
ATOM 2314 C C . ALA A 1 293 ? 57.925 14.026 47.267 1.00 33.94 293 ALA A C 1
ATOM 2316 O O . ALA A 1 293 ? 57.164 13.949 46.310 1.00 33.94 293 ALA A O 1
ATOM 2317 N N . ASP A 1 294 ? 57.363 13.960 48.487 1.00 34.97 294 ASP A N 1
ATOM 2318 C CA . ASP A 1 294 ? 57.990 13.681 49.787 1.00 34.97 294 ASP A CA 1
ATOM 2319 C C . ASP A 1 294 ? 57.088 12.932 50.794 1.00 34.97 294 ASP A C 1
ATOM 2321 O O . ASP A 1 294 ? 55.859 12.964 50.769 1.00 34.97 294 ASP A O 1
ATOM 2325 N N . PHE A 1 295 ? 57.807 12.277 51.696 1.00 33.00 295 PHE A N 1
ATOM 2326 C CA . PHE A 1 295 ? 57.490 11.522 52.908 1.00 33.00 295 PHE A CA 1
ATOM 2327 C C . PHE A 1 295 ? 56.524 12.169 53.938 1.00 33.00 295 PHE A C 1
ATOM 2329 O O . PHE A 1 295 ? 56.753 13.301 54.355 1.00 33.00 295 PHE A O 1
ATOM 2336 N N . MET A 1 296 ? 55.533 11.405 54.442 1.00 35.44 296 MET A N 1
ATOM 2337 C CA . MET A 1 296 ? 55.238 11.211 55.888 1.00 35.44 296 MET A CA 1
ATOM 2338 C C . MET A 1 296 ? 53.998 10.324 56.138 1.00 35.44 296 MET A C 1
ATOM 2340 O O . MET A 1 296 ? 52.958 10.503 55.504 1.00 35.44 296 MET A O 1
ATOM 2344 N N . ASP A 1 297 ? 54.082 9.427 57.125 1.00 39.94 297 ASP A N 1
ATOM 2345 C CA . ASP A 1 297 ? 52.930 8.716 57.701 1.00 39.94 297 ASP A CA 1
ATOM 2346 C C . ASP A 1 297 ? 52.157 9.602 58.691 1.00 39.94 297 ASP A C 1
ATOM 2348 O O . ASP A 1 297 ? 52.762 10.328 59.481 1.00 39.94 297 ASP A O 1
ATOM 2352 N N . LEU A 1 298 ? 50.827 9.458 58.750 1.00 35.28 298 LEU A N 1
ATOM 2353 C CA . LEU A 1 298 ? 50.061 9.769 59.964 1.00 35.28 298 LEU A CA 1
ATOM 2354 C C . LEU A 1 298 ? 48.780 8.924 60.053 1.00 35.28 298 LEU A C 1
ATOM 2356 O O . LEU A 1 298 ? 47.788 9.169 59.368 1.00 35.28 298 LEU A O 1
ATOM 2360 N N . ASP A 1 299 ? 48.803 7.931 60.939 1.00 38.75 299 ASP A N 1
ATOM 2361 C CA . ASP A 1 299 ? 47.644 7.115 61.296 1.00 38.75 299 ASP A CA 1
ATOM 2362 C C . ASP A 1 299 ? 46.799 7.821 62.368 1.00 38.75 299 ASP A C 1
ATOM 2364 O O . ASP A 1 299 ? 47.255 7.949 63.507 1.00 38.75 299 ASP A O 1
ATOM 2368 N N . ASN A 1 300 ? 45.574 8.261 62.029 1.00 35.22 300 ASN A N 1
ATOM 2369 C CA . ASN A 1 300 ? 44.418 8.123 62.930 1.00 35.22 300 ASN A CA 1
ATOM 2370 C C . ASN A 1 300 ? 43.040 8.506 62.345 1.00 35.22 300 ASN A C 1
ATOM 2372 O O . ASN A 1 300 ? 42.877 9.462 61.595 1.00 35.22 300 ASN A O 1
ATOM 2376 N N . SER A 1 301 ? 42.014 7.817 62.858 1.00 42.03 301 SER A N 1
ATOM 2377 C CA . SER A 1 301 ? 40.661 8.321 63.162 1.00 42.03 301 SER A CA 1
ATOM 2378 C C . SER A 1 301 ? 39.996 9.356 62.222 1.00 42.03 301 SER A C 1
ATOM 2380 O O . SER A 1 301 ? 39.934 10.549 62.528 1.00 42.03 301 SER A O 1
ATOM 2382 N N . MET A 1 302 ? 39.206 8.863 61.258 1.00 32.50 302 MET A N 1
ATOM 2383 C CA . MET A 1 302 ? 37.887 9.461 60.989 1.00 32.50 302 MET A CA 1
ATOM 2384 C C . MET A 1 302 ? 36.770 8.413 60.952 1.00 32.50 302 MET A C 1
ATOM 2386 O O . MET A 1 302 ? 36.733 7.516 60.108 1.00 32.50 302 MET A O 1
ATOM 2390 N N . LYS A 1 303 ? 35.810 8.568 61.870 1.00 39.78 303 LYS A N 1
ATOM 2391 C CA . LYS A 1 303 ? 34.534 7.843 61.867 1.00 39.78 303 LYS A CA 1
ATOM 2392 C C . LYS A 1 303 ? 33.752 8.265 60.620 1.00 39.78 303 LYS A C 1
ATOM 2394 O O . LYS A 1 303 ? 33.497 9.452 60.441 1.00 39.78 303 LYS A O 1
ATOM 2399 N N . ARG A 1 304 ? 33.341 7.317 59.772 1.00 37.91 304 ARG A N 1
ATOM 2400 C CA . ARG A 1 304 ? 32.473 7.624 58.623 1.00 37.91 304 ARG A CA 1
ATOM 2401 C C . ARG A 1 304 ? 31.078 8.012 59.123 1.00 37.91 304 ARG A C 1
ATOM 2403 O O . ARG A 1 304 ? 30.318 7.133 59.526 1.00 37.91 304 ARG A O 1
ATOM 2410 N N . SER A 1 305 ? 30.747 9.304 59.089 1.00 39.38 305 SER A N 1
ATOM 2411 C CA . SER A 1 305 ? 29.380 9.787 59.326 1.00 39.38 305 SER A CA 1
ATOM 2412 C C . SER A 1 305 ? 28.413 9.094 58.368 1.00 39.38 305 SER A C 1
ATOM 2414 O O . SER A 1 305 ? 28.685 8.980 57.171 1.00 39.38 305 SER A O 1
ATOM 2416 N N . ARG A 1 306 ? 27.288 8.598 58.890 1.00 45.94 306 ARG A N 1
ATOM 2417 C CA . ARG A 1 306 ? 26.345 7.731 58.160 1.00 45.94 306 ARG A CA 1
ATOM 2418 C C . ARG A 1 306 ? 25.298 8.546 57.385 1.00 45.94 306 ARG A C 1
ATOM 2420 O O . ARG A 1 306 ? 24.176 8.101 57.179 1.00 45.94 306 ARG A O 1
ATOM 2427 N N . ASP A 1 307 ? 25.700 9.721 56.918 1.00 50.25 307 ASP A N 1
ATOM 2428 C CA . ASP A 1 307 ? 24.838 10.755 56.346 1.00 50.25 307 ASP A CA 1
ATOM 2429 C C . ASP A 1 307 ? 25.134 10.933 54.853 1.00 50.25 307 ASP A C 1
ATOM 2431 O O . ASP A 1 307 ? 25.452 12.017 54.364 1.00 50.25 307 ASP A O 1
ATOM 2435 N N . GLY A 1 308 ? 25.046 9.827 54.108 1.00 52.56 308 GLY A N 1
ATOM 2436 C CA . GLY A 1 308 ? 24.951 9.901 52.652 1.00 52.56 308 GLY A CA 1
ATOM 2437 C C . GLY A 1 308 ? 23.673 10.660 52.267 1.00 52.56 308 GLY A C 1
ATOM 2438 O O . GLY A 1 308 ? 22.636 10.436 52.899 1.00 52.56 308 GLY A O 1
ATOM 2439 N N . PRO A 1 309 ? 23.707 11.557 51.263 1.00 54.53 309 PRO A N 1
ATOM 2440 C CA . PRO A 1 309 ? 22.549 12.370 50.914 1.00 54.53 309 PRO A CA 1
ATOM 2441 C C . PRO A 1 309 ? 21.348 11.477 50.585 1.00 54.53 309 PRO A C 1
ATOM 2443 O O . PRO A 1 309 ? 21.445 10.563 49.767 1.00 54.53 309 PRO A O 1
ATOM 2446 N N . HIS A 1 310 ? 20.215 11.754 51.239 1.00 56.41 310 HIS A N 1
ATOM 2447 C CA . HIS A 1 310 ? 18.956 11.031 51.049 1.00 56.41 310 HIS A CA 1
ATOM 2448 C C . HIS A 1 310 ? 18.660 10.890 49.542 1.00 56.41 310 HIS A C 1
ATOM 2450 O O . HIS A 1 310 ? 18.776 11.892 48.834 1.00 56.41 310 HIS A O 1
ATOM 2456 N N . PRO A 1 311 ? 18.263 9.713 49.015 1.00 69.62 311 PRO A N 1
ATOM 2457 C CA . PRO A 1 311 ? 18.189 9.474 47.564 1.00 69.62 311 PRO A CA 1
ATOM 2458 C C . PRO A 1 311 ? 17.237 10.427 46.820 1.00 69.62 311 PRO A C 1
ATOM 2460 O O . PRO A 1 311 ? 17.372 10.651 45.618 1.00 69.62 311 PRO A O 1
ATOM 2463 N N . GLU A 1 312 ? 16.300 11.050 47.536 1.00 65.00 312 GLU A N 1
ATOM 2464 C CA . GLU A 1 312 ? 15.454 12.123 47.017 1.00 65.00 312 GLU A CA 1
ATOM 2465 C C . GLU A 1 312 ? 16.231 13.413 46.675 1.00 65.00 312 GLU A C 1
ATOM 2467 O O . GLU A 1 312 ? 15.869 14.108 45.731 1.00 65.00 312 GLU A O 1
ATOM 2472 N N . ALA A 1 313 ? 17.314 13.735 47.388 1.00 67.31 313 ALA A N 1
ATOM 2473 C CA . ALA A 1 313 ? 18.184 14.871 47.080 1.00 67.31 313 ALA A CA 1
ATOM 2474 C C . ALA A 1 313 ? 18.941 14.645 45.763 1.00 67.31 313 ALA A C 1
ATOM 2476 O O . ALA A 1 313 ? 18.903 15.505 44.884 1.00 67.31 313 ALA A O 1
ATOM 2477 N N . SER A 1 314 ? 19.531 13.458 45.578 1.00 71.69 314 SER A N 1
ATOM 2478 C CA . SER A 1 314 ? 20.158 13.052 44.311 1.00 71.69 314 SER A CA 1
ATOM 2479 C C . SER A 1 314 ? 19.156 13.059 43.152 1.00 71.69 314 SER A C 1
ATOM 2481 O O . SER A 1 314 ? 19.487 13.489 42.049 1.00 71.69 314 SER A O 1
ATOM 2483 N N . ARG A 1 315 ? 17.901 12.661 43.408 1.00 73.12 315 ARG A N 1
ATOM 2484 C CA . ARG A 1 315 ? 16.819 12.753 42.420 1.00 73.12 315 ARG A CA 1
ATOM 2485 C C . ARG A 1 315 ? 16.480 14.202 42.060 1.00 73.12 315 ARG A C 1
ATOM 2487 O O . ARG A 1 315 ? 16.493 14.534 40.884 1.00 73.12 315 ARG A O 1
ATOM 2494 N N . ARG A 1 316 ? 16.278 15.086 43.045 1.00 74.00 316 ARG A N 1
ATOM 2495 C CA . ARG A 1 316 ? 16.042 16.528 42.812 1.00 74.00 316 ARG A CA 1
ATOM 2496 C C . ARG A 1 316 ? 17.208 17.199 42.070 1.00 74.00 316 ARG A C 1
ATOM 2498 O O . ARG A 1 316 ? 16.982 18.129 41.301 1.00 74.00 316 ARG A O 1
ATOM 2505 N N . GLN A 1 317 ? 18.442 16.735 42.279 1.00 79.69 317 GLN A N 1
ATOM 2506 C CA . GLN A 1 317 ? 19.619 17.180 41.527 1.00 79.69 317 GLN A CA 1
ATOM 2507 C C . GLN A 1 317 ? 19.572 16.708 40.064 1.00 79.69 317 GLN A C 1
ATOM 2509 O O . GLN A 1 317 ? 19.830 17.505 39.166 1.00 79.69 317 GLN A O 1
ATOM 2514 N N . TYR A 1 318 ? 19.182 15.455 39.809 1.00 83.50 318 TYR A N 1
ATOM 2515 C CA . TYR A 1 318 ? 18.972 14.938 38.453 1.00 83.50 318 TYR A CA 1
ATOM 2516 C C . TYR A 1 318 ? 17.835 15.669 37.720 1.00 83.50 318 TYR A C 1
ATOM 2518 O O . TYR A 1 318 ? 18.015 16.111 36.586 1.00 83.50 318 TYR A O 1
ATOM 2526 N N . ASP A 1 319 ? 16.699 15.877 38.391 1.00 79.12 319 ASP A N 1
ATOM 2527 C CA . ASP A 1 319 ? 15.545 16.602 37.849 1.00 79.12 319 ASP A CA 1
ATOM 2528 C C . ASP A 1 319 ? 15.910 18.070 37.523 1.00 79.12 319 ASP A C 1
ATOM 2530 O O . ASP A 1 319 ? 15.503 18.596 36.484 1.00 79.12 319 ASP A O 1
ATOM 2534 N N . ARG A 1 320 ? 16.756 18.721 38.345 1.00 86.00 320 ARG A N 1
ATOM 2535 C CA . ARG A 1 320 ? 17.324 20.046 38.032 1.00 86.00 320 ARG A CA 1
ATOM 2536 C C . ARG A 1 320 ? 18.214 20.008 36.786 1.00 86.00 320 ARG A C 1
ATOM 2538 O O . ARG A 1 320 ? 18.033 20.854 35.917 1.00 86.00 320 ARG A O 1
ATOM 2545 N N . MET A 1 321 ? 19.132 19.044 36.670 1.00 87.06 321 MET A N 1
ATOM 2546 C CA . MET A 1 321 ? 20.004 18.930 35.490 1.00 87.06 321 MET A CA 1
ATOM 2547 C C . MET A 1 321 ? 19.203 18.686 34.199 1.00 87.06 321 MET A C 1
ATOM 2549 O O . MET A 1 321 ? 19.527 19.261 33.164 1.00 87.06 321 MET A O 1
ATOM 2553 N N . GLN A 1 322 ? 18.118 17.906 34.252 1.00 84.69 322 GLN A N 1
ATOM 2554 C CA . GLN A 1 322 ? 17.201 17.716 33.117 1.00 84.69 322 GLN A CA 1
ATOM 2555 C C . GLN A 1 322 ? 16.475 19.018 32.721 1.00 84.69 322 GLN A C 1
ATOM 2557 O O . GLN A 1 322 ? 16.334 19.327 31.532 1.00 84.69 322 GLN A O 1
ATOM 2562 N N . PHE A 1 323 ? 16.058 19.829 33.698 1.00 88.38 323 PHE A N 1
ATOM 2563 C CA . PHE A 1 323 ? 15.457 21.140 33.434 1.00 88.38 323 PHE A CA 1
ATOM 2564 C C . PHE A 1 323 ? 16.474 22.146 32.862 1.00 88.38 323 PHE A C 1
ATOM 2566 O O . PHE A 1 323 ? 16.179 22.864 31.908 1.00 88.38 323 PHE A O 1
ATOM 2573 N N . GLU A 1 324 ? 17.700 22.168 33.388 1.00 88.31 324 GLU A N 1
ATOM 2574 C CA . GLU A 1 324 ? 18.778 23.026 32.884 1.00 88.31 324 GLU A CA 1
ATOM 2575 C C . GLU A 1 324 ? 19.208 22.618 31.463 1.00 88.31 324 GLU A C 1
ATOM 2577 O O . GLU A 1 324 ? 19.346 23.488 30.604 1.00 88.31 324 GLU A O 1
ATOM 2582 N N . PHE A 1 325 ? 19.294 21.318 31.159 1.00 87.44 325 PHE A N 1
ATOM 2583 C CA . PHE A 1 325 ? 19.626 20.812 29.820 1.00 87.44 325 PHE A CA 1
ATOM 2584 C C . PHE A 1 325 ? 18.532 21.089 28.775 1.00 87.44 325 PHE A C 1
ATOM 2586 O O . PHE A 1 325 ? 18.830 21.476 27.642 1.00 87.44 325 PHE A O 1
ATOM 2593 N N . THR A 1 326 ? 17.251 20.937 29.130 1.00 81.12 326 THR A N 1
ATOM 2594 C CA . THR A 1 326 ? 16.147 21.283 28.213 1.00 81.12 326 THR A CA 1
ATOM 2595 C C . THR A 1 326 ? 16.086 22.790 27.949 1.00 81.12 326 THR A C 1
ATOM 2597 O O . THR A 1 326 ? 15.950 23.193 26.790 1.00 81.12 326 THR A O 1
ATOM 2600 N N . ARG A 1 327 ? 16.306 23.622 28.977 1.00 91.75 327 ARG A N 1
ATOM 2601 C CA . ARG A 1 327 ? 16.456 25.079 28.846 1.00 91.75 327 ARG A CA 1
ATOM 2602 C C . ARG A 1 327 ? 17.656 25.471 27.979 1.00 91.75 327 ARG A C 1
ATOM 2604 O O . ARG A 1 327 ? 17.495 26.308 27.096 1.00 91.75 327 ARG A O 1
ATOM 2611 N N . GLU A 1 328 ? 18.832 24.872 28.171 1.00 92.25 328 GLU A N 1
ATOM 2612 C CA . GLU A 1 328 ? 20.015 25.162 27.343 1.00 92.25 328 GLU A CA 1
ATOM 2613 C C . GLU A 1 328 ? 19.775 24.779 25.873 1.00 92.25 328 GLU A C 1
ATOM 2615 O O . GLU A 1 328 ? 20.135 25.515 24.956 1.00 92.25 328 GLU A O 1
ATOM 2620 N N . ARG A 1 329 ? 19.088 23.657 25.622 1.00 85.94 329 ARG A N 1
ATOM 2621 C CA . ARG A 1 329 ? 18.717 23.231 24.264 1.00 85.94 329 ARG A CA 1
ATOM 2622 C C . ARG A 1 329 ? 17.735 24.195 23.588 1.00 85.94 329 ARG A C 1
ATOM 2624 O O . ARG A 1 329 ? 17.791 24.346 22.366 1.00 85.94 329 ARG A O 1
ATOM 2631 N N . GLN A 1 330 ? 16.853 24.843 24.351 1.00 82.81 330 GLN A N 1
ATOM 2632 C CA . GLN A 1 330 ? 15.981 25.905 23.848 1.00 82.81 330 GLN A CA 1
ATOM 2633 C C . GLN A 1 330 ? 16.760 27.206 23.597 1.00 82.81 330 GLN A C 1
ATOM 2635 O O . GLN A 1 330 ? 16.674 27.756 22.504 1.00 82.81 330 GLN A O 1
ATOM 2640 N N . ASP A 1 331 ? 17.600 27.636 24.538 1.00 90.56 331 ASP A N 1
ATOM 2641 C CA . ASP A 1 331 ? 18.463 28.817 24.403 1.00 90.56 331 ASP A CA 1
ATOM 2642 C C . ASP A 1 331 ? 19.435 28.691 23.209 1.00 90.56 331 ASP A C 1
ATOM 2644 O O . ASP A 1 331 ? 19.585 29.632 22.432 1.00 90.56 331 ASP A O 1
ATOM 2648 N N . ARG A 1 332 ? 19.999 27.501 22.944 1.00 87.94 332 ARG A N 1
ATOM 2649 C CA . ARG A 1 332 ? 20.757 27.227 21.705 1.00 87.94 332 ARG A CA 1
ATOM 2650 C C . ARG A 1 332 ? 19.901 27.354 20.440 1.00 87.94 332 ARG A C 1
ATOM 2652 O O . ARG A 1 332 ? 20.402 27.843 19.430 1.00 87.94 332 ARG A O 1
ATOM 2659 N N . ARG A 1 333 ? 18.628 26.933 20.457 1.00 84.62 333 ARG A N 1
ATOM 2660 C CA . ARG A 1 333 ? 17.708 27.096 19.310 1.00 84.62 333 ARG A CA 1
ATOM 2661 C C . ARG A 1 333 ? 17.372 28.565 19.067 1.00 84.62 333 ARG A C 1
ATOM 2663 O O . ARG A 1 333 ? 17.391 28.996 17.919 1.00 84.62 333 ARG A O 1
ATOM 2670 N N . GLU A 1 334 ? 17.106 29.328 20.122 1.00 86.06 334 GLU A N 1
ATOM 2671 C CA . GLU A 1 334 ? 16.810 30.761 20.036 1.00 86.06 334 GLU A CA 1
ATOM 2672 C C . GLU A 1 334 ? 18.045 31.562 19.605 1.00 86.06 334 GLU A C 1
ATOM 2674 O O . GLU A 1 334 ? 17.948 32.376 18.691 1.00 86.06 334 GLU A O 1
ATOM 2679 N N . LYS A 1 335 ? 19.237 31.244 20.126 1.00 89.25 335 LYS A N 1
ATOM 2680 C CA . LYS A 1 335 ? 20.509 31.813 19.651 1.00 89.25 335 LYS A CA 1
ATOM 2681 C C . LYS A 1 335 ? 20.791 31.482 18.189 1.00 89.25 335 LYS A C 1
ATOM 2683 O O . LYS A 1 335 ? 21.177 32.377 17.449 1.00 89.25 335 LYS A O 1
ATOM 2688 N N . ASN A 1 336 ? 20.555 30.248 17.738 1.00 82.50 336 ASN A N 1
ATOM 2689 C CA . ASN A 1 336 ? 20.774 29.883 16.334 1.00 82.50 336 ASN A CA 1
ATOM 2690 C C . ASN A 1 336 ? 19.724 30.511 15.393 1.00 82.50 336 ASN A C 1
ATOM 2692 O O . ASN A 1 336 ? 20.051 30.878 14.268 1.00 82.50 336 ASN A O 1
ATOM 2696 N N . LYS A 1 337 ? 18.482 30.702 15.863 1.00 81.88 337 LYS A N 1
ATOM 2697 C CA . LYS A 1 337 ? 17.437 31.464 15.157 1.00 81.88 337 LYS A CA 1
ATOM 2698 C C . LYS A 1 337 ? 17.811 32.944 15.045 1.00 81.88 337 LYS A C 1
ATOM 2700 O O . LYS A 1 337 ? 17.752 33.495 13.953 1.00 81.88 337 LYS A O 1
ATOM 2705 N N . ASN A 1 338 ? 18.232 33.572 16.141 1.00 79.69 338 ASN A N 1
ATOM 2706 C CA . ASN A 1 338 ? 18.657 34.972 16.145 1.00 79.69 338 ASN A CA 1
ATOM 2707 C C . ASN A 1 338 ? 19.912 35.170 15.286 1.00 79.69 338 ASN A C 1
ATOM 2709 O O . ASN A 1 338 ? 19.967 36.125 14.522 1.00 79.69 338 ASN A O 1
ATOM 2713 N N . ARG A 1 339 ? 20.858 34.223 15.320 1.00 77.06 339 ARG A N 1
ATOM 2714 C CA . ARG A 1 339 ? 22.022 34.208 14.429 1.00 77.06 339 ARG A CA 1
ATOM 2715 C C . ARG A 1 339 ? 21.627 34.115 12.952 1.00 77.06 339 ARG A C 1
ATOM 2717 O O . ARG A 1 339 ? 22.172 34.828 12.124 1.00 77.06 339 ARG A O 1
ATOM 2724 N N . TRP A 1 340 ? 20.637 33.290 12.610 1.00 74.94 340 TRP A N 1
ATOM 2725 C CA . TRP A 1 340 ? 20.100 33.235 11.246 1.00 74.94 340 TRP A CA 1
ATOM 2726 C C . TRP A 1 340 ? 19.448 34.561 10.802 1.00 74.94 340 TRP A C 1
ATOM 2728 O O . TRP A 1 340 ? 19.467 34.875 9.615 1.00 74.94 340 TRP A O 1
ATOM 2738 N N . PHE A 1 341 ? 18.927 35.364 11.740 1.00 67.12 341 PHE A N 1
ATOM 2739 C CA . PHE A 1 341 ? 18.459 36.730 11.469 1.00 67.12 341 PHE A CA 1
ATOM 2740 C C . PHE A 1 341 ? 19.592 37.772 11.382 1.00 67.12 341 PHE A C 1
ATOM 2742 O O . PHE A 1 341 ? 19.451 38.721 10.614 1.00 67.12 341 PHE A O 1
ATOM 2749 N N . THR A 1 342 ? 20.702 37.634 12.122 1.00 71.44 342 THR A N 1
ATOM 2750 C CA . THR A 1 342 ? 21.838 38.580 12.046 1.00 71.44 342 THR A CA 1
ATOM 2751 C C . THR A 1 342 ? 22.751 38.331 10.855 1.00 71.44 342 THR A C 1
ATOM 2753 O O . THR A 1 342 ? 23.191 39.277 10.209 1.00 71.44 342 THR A O 1
ATOM 2756 N N . ASP A 1 343 ? 23.023 37.065 10.542 1.00 67.94 343 ASP A N 1
ATOM 2757 C CA . ASP A 1 343 ? 24.029 36.663 9.555 1.00 67.94 343 ASP A CA 1
ATOM 2758 C C . ASP A 1 343 ? 23.481 36.733 8.107 1.00 67.94 343 ASP A C 1
ATOM 2760 O O . ASP A 1 343 ? 24.164 36.335 7.167 1.00 67.94 343 ASP A O 1
ATOM 2764 N N . ASN A 1 344 ? 22.247 37.227 7.910 1.00 51.97 344 ASN A N 1
ATOM 2765 C CA . ASN A 1 344 ? 21.543 37.226 6.621 1.00 51.97 344 ASN A CA 1
ATOM 2766 C C . ASN A 1 344 ? 20.808 38.560 6.298 1.00 51.97 344 ASN A C 1
ATOM 2768 O O . ASN A 1 344 ? 19.601 38.563 6.034 1.00 51.97 344 ASN A O 1
ATOM 2772 N N . PRO A 1 345 ? 21.504 39.719 6.309 1.00 46.00 345 PRO A N 1
ATOM 2773 C CA . PRO A 1 345 ? 20.883 41.052 6.245 1.00 46.00 345 PRO A CA 1
ATOM 2774 C C . PRO A 1 345 ? 20.202 41.408 4.909 1.00 46.00 345 PRO A C 1
ATOM 2776 O O . PRO A 1 345 ? 19.481 42.399 4.840 1.00 46.00 345 PRO A O 1
ATOM 2779 N N . PHE A 1 346 ? 20.387 40.618 3.847 1.00 46.25 346 PHE A N 1
ATOM 2780 C CA . PHE A 1 346 ? 19.796 40.880 2.525 1.00 46.25 346 PHE A CA 1
ATOM 2781 C C . PHE A 1 346 ? 18.333 40.421 2.376 1.00 46.25 346 PHE A C 1
ATOM 2783 O O . PHE A 1 346 ? 17.708 40.700 1.355 1.00 46.25 346 PHE A O 1
ATOM 2790 N N . ALA A 1 347 ? 17.756 39.743 3.375 1.00 48.28 347 ALA A N 1
ATOM 2791 C CA . ALA A 1 347 ? 16.412 39.163 3.278 1.00 48.28 347 ALA A CA 1
ATOM 2792 C C . ALA A 1 347 ? 15.253 40.188 3.245 1.00 48.28 347 ALA A C 1
ATOM 2794 O O . ALA A 1 347 ? 14.140 39.823 2.868 1.00 48.28 347 ALA A O 1
ATOM 2795 N N . PHE A 1 348 ? 15.488 41.450 3.626 1.00 45.41 348 PHE A N 1
ATOM 2796 C CA . PHE A 1 348 ? 14.472 42.511 3.643 1.00 45.41 348 PHE A CA 1
ATOM 2797 C C . PHE A 1 348 ? 15.030 43.852 3.147 1.00 45.41 348 PHE A C 1
ATOM 2799 O O . PHE A 1 348 ? 15.397 44.715 3.939 1.00 45.41 348 PHE A O 1
ATOM 2806 N N . ASN A 1 349 ? 15.024 44.060 1.827 1.00 41.38 349 ASN A N 1
ATOM 2807 C CA . ASN A 1 349 ? 15.149 45.398 1.246 1.00 41.38 349 ASN A CA 1
ATOM 2808 C C . ASN A 1 349 ? 14.126 45.619 0.118 1.00 41.38 349 ASN A C 1
ATOM 2810 O O . ASN A 1 349 ? 14.458 45.622 -1.062 1.00 41.38 349 ASN A O 1
ATOM 2814 N N . ASN A 1 350 ? 12.860 45.776 0.512 1.00 40.06 350 ASN A N 1
ATOM 2815 C CA . ASN A 1 350 ? 11.791 46.332 -0.317 1.00 40.06 350 ASN A CA 1
ATOM 2816 C C . ASN A 1 350 ? 11.084 47.405 0.520 1.00 40.06 350 ASN A C 1
ATOM 2818 O O . ASN A 1 350 ? 10.433 47.086 1.515 1.00 40.06 350 ASN A O 1
ATOM 2822 N N . GLY A 1 351 ? 11.274 48.674 0.152 1.00 36.28 351 GLY A N 1
ATOM 2823 C CA . GLY A 1 351 ? 10.705 49.821 0.863 1.00 36.28 351 GLY A CA 1
ATOM 2824 C C . GLY A 1 351 ? 9.191 49.987 0.650 1.00 36.28 351 GLY A C 1
ATOM 2825 O O . GLY A 1 351 ? 8.614 49.363 -0.243 1.00 36.28 351 GLY A O 1
ATOM 2826 N N . PRO A 1 352 ? 8.525 50.835 1.455 1.00 43.72 352 PRO A N 1
ATOM 2827 C CA . PRO A 1 352 ? 7.083 51.040 1.369 1.00 43.72 352 PRO A CA 1
ATOM 2828 C C . PRO A 1 352 ? 6.701 51.852 0.124 1.00 43.72 352 PRO A C 1
ATOM 2830 O O . PRO A 1 352 ? 7.069 53.019 -0.007 1.00 43.72 352 PRO A O 1
ATOM 2833 N N . PHE A 1 353 ? 5.910 51.258 -0.770 1.00 37.09 353 PHE A N 1
ATOM 2834 C CA . PHE A 1 353 ? 5.306 51.976 -1.892 1.00 37.09 353 PHE A CA 1
ATOM 2835 C C . PHE A 1 353 ? 3.993 52.634 -1.443 1.00 37.09 353 PHE A C 1
ATOM 2837 O O . PHE A 1 353 ? 3.079 51.945 -0.989 1.00 37.09 353 PHE A O 1
ATOM 2844 N N . VAL A 1 354 ? 3.899 53.962 -1.548 1.00 35.25 354 VAL A N 1
ATOM 2845 C CA . VAL A 1 354 ? 2.732 54.740 -1.099 1.00 35.25 354 VAL A CA 1
ATOM 2846 C C . VAL A 1 354 ? 1.799 55.011 -2.287 1.00 35.25 354 VAL A C 1
ATOM 2848 O O . VAL A 1 354 ? 2.188 55.748 -3.193 1.00 35.25 354 VAL A O 1
ATOM 2851 N N . PRO A 1 355 ? 0.566 54.469 -2.311 1.00 38.69 355 PRO A N 1
ATOM 2852 C CA . PRO A 1 355 ? -0.405 54.796 -3.345 1.00 38.69 355 PRO A CA 1
ATOM 2853 C C . PRO A 1 355 ? -1.125 56.108 -3.007 1.00 38.69 355 PRO A C 1
ATOM 2855 O O . PRO A 1 355 ? -1.765 56.225 -1.964 1.00 38.69 355 PRO A O 1
ATOM 2858 N N . SER A 1 356 ? -1.067 57.084 -3.912 1.00 33.75 356 SER A N 1
ATOM 2859 C CA . SER A 1 356 ? -1.896 58.289 -3.838 1.00 33.75 356 SER A CA 1
ATOM 2860 C C . SER A 1 356 ? -2.299 58.746 -5.236 1.00 33.75 356 SER A C 1
ATOM 2862 O O . SER A 1 356 ? -1.507 59.368 -5.934 1.00 33.75 356 SER A O 1
ATOM 2864 N N . PHE A 1 357 ? -3.529 58.417 -5.634 1.00 33.53 357 PHE A N 1
ATOM 2865 C CA . PHE A 1 357 ? -4.357 59.205 -6.551 1.00 33.53 357 PHE A CA 1
ATOM 2866 C C . PHE A 1 357 ? -5.829 58.800 -6.366 1.00 33.53 357 PHE A C 1
ATOM 2868 O O . PHE A 1 357 ? -6.124 57.677 -5.958 1.00 33.53 357 PHE A O 1
ATOM 2875 N N . ALA A 1 358 ? -6.746 59.736 -6.613 1.00 33.38 358 ALA A N 1
ATOM 2876 C CA . ALA A 1 358 ? -8.185 59.594 -6.377 1.00 33.38 358 ALA A CA 1
ATOM 2877 C C . ALA A 1 358 ? -9.002 59.950 -7.638 1.00 33.38 358 ALA A C 1
ATOM 2879 O O . ALA A 1 358 ? -8.418 60.244 -8.678 1.00 33.38 358 ALA A O 1
ATOM 2880 N N . PHE A 1 359 ? -10.338 59.983 -7.499 1.00 31.28 359 PHE A N 1
ATOM 2881 C CA . PHE A 1 359 ? -11.367 60.120 -8.554 1.00 31.28 359 PHE A CA 1
ATOM 2882 C C . PHE A 1 359 ? -11.537 58.858 -9.440 1.00 31.28 359 PHE A C 1
ATOM 2884 O O . PHE A 1 359 ? -10.559 58.259 -9.865 1.00 31.28 359 PHE A O 1
ATOM 2891 N N . GLY A 1 360 ? -12.752 58.386 -9.756 1.00 27.36 360 GLY A N 1
ATOM 2892 C CA . GLY A 1 360 ? -14.084 58.809 -9.295 1.00 27.36 360 GLY A CA 1
ATOM 2893 C C . GLY A 1 360 ? -15.213 57.846 -9.732 1.00 27.36 360 GLY A C 1
ATOM 2894 O O . GLY A 1 360 ? -15.072 57.114 -10.705 1.00 27.36 360 GLY A O 1
ATOM 2895 N N . LEU A 1 361 ? -16.325 57.843 -8.986 1.00 31.53 361 LEU A N 1
ATOM 2896 C CA . LEU A 1 361 ? -17.609 57.154 -9.274 1.00 31.53 361 LEU A CA 1
ATOM 2897 C C . LEU A 1 361 ? -18.516 58.081 -10.156 1.00 31.53 361 LEU A C 1
ATOM 2899 O O . LEU A 1 361 ? -18.058 59.198 -10.406 1.00 31.53 361 LEU A O 1
ATOM 2903 N N . PRO A 1 362 ? -19.787 57.773 -10.567 1.00 39.09 362 PRO A N 1
ATOM 2904 C CA . PRO A 1 362 ? -20.696 56.660 -10.219 1.00 39.09 362 PRO A CA 1
ATOM 2905 C C . PRO A 1 362 ? -21.416 55.969 -11.445 1.00 39.09 362 PRO A C 1
ATOM 2907 O O . PRO A 1 362 ? -20.698 55.379 -12.243 1.00 39.09 362 PRO A O 1
ATOM 2910 N N . PRO A 1 363 ? -22.770 55.862 -11.591 1.00 40.91 363 PRO A N 1
ATOM 2911 C CA . PRO A 1 363 ? -23.524 54.618 -11.317 1.00 40.91 363 PRO A CA 1
ATOM 2912 C C . PRO A 1 363 ? -24.421 54.058 -12.471 1.00 40.91 363 PRO A C 1
ATOM 2914 O O . PRO A 1 363 ? -24.688 54.757 -13.447 1.00 40.91 363 PRO A O 1
ATOM 2917 N N . PRO A 1 364 ? -24.985 52.831 -12.338 1.00 56.34 364 PRO A N 1
ATOM 2918 C CA . PRO A 1 364 ? -25.843 52.182 -13.351 1.00 56.34 364 PRO A CA 1
ATOM 2919 C C . PRO A 1 364 ? -27.366 52.353 -13.132 1.00 56.34 364 PRO A C 1
ATOM 2921 O O . PRO A 1 364 ? -27.820 52.470 -11.992 1.00 56.34 364 PRO A O 1
ATOM 2924 N N . TRP A 1 365 ? -28.190 52.270 -14.195 1.00 32.41 365 TRP A N 1
ATOM 2925 C CA . TRP A 1 365 ? -29.664 52.209 -14.076 1.00 32.41 365 TRP A CA 1
ATOM 2926 C C . TRP A 1 365 ? -30.426 51.660 -15.311 1.00 32.41 365 TRP A C 1
ATOM 2928 O O . TRP A 1 365 ? -30.119 52.027 -16.432 1.00 32.41 365 TRP A O 1
ATOM 2938 N N . ARG A 1 366 ? -31.472 50.848 -15.025 1.00 31.39 366 ARG A N 1
ATOM 2939 C CA . ARG A 1 366 ? -32.767 50.577 -15.734 1.00 31.39 366 ARG A CA 1
ATOM 2940 C C . ARG A 1 366 ? -32.776 50.260 -17.256 1.00 31.39 366 ARG A C 1
ATOM 2942 O O . ARG A 1 366 ? -32.152 50.960 -18.026 1.00 31.39 366 ARG A O 1
ATOM 2949 N N . GLN A 1 367 ? -33.446 49.233 -17.814 1.00 31.31 367 GLN A N 1
ATOM 2950 C CA . GLN A 1 367 ? -34.746 48.514 -17.636 1.00 31.31 367 GLN A CA 1
ATOM 2951 C C . GLN A 1 367 ? -35.813 48.876 -18.704 1.00 31.31 36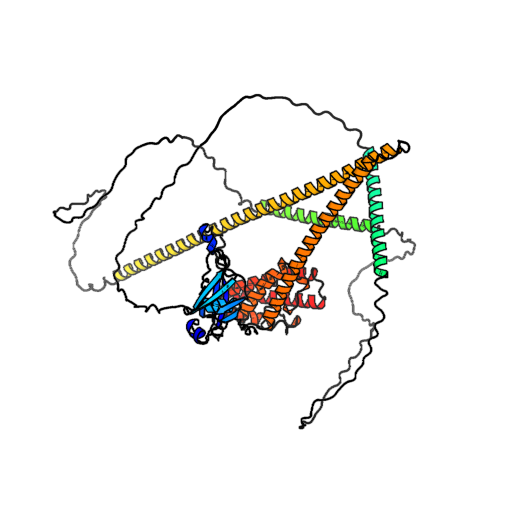7 GLN A C 1
ATOM 2953 O O . GLN A 1 367 ? -36.043 50.057 -18.929 1.00 31.31 367 GLN A O 1
ATOM 2958 N N . ARG A 1 368 ? -36.583 47.851 -19.155 1.00 29.48 368 ARG A N 1
ATOM 2959 C CA . ARG A 1 368 ? -37.839 47.891 -19.975 1.00 29.48 368 ARG A CA 1
ATOM 2960 C C . ARG A 1 368 ? -37.668 48.305 -21.454 1.00 29.48 368 ARG A C 1
ATOM 2962 O O . ARG A 1 368 ? -36.686 48.960 -21.760 1.00 29.48 368 ARG A O 1
ATOM 2969 N N . THR A 1 369 ? -38.544 47.993 -22.429 1.00 31.05 369 THR A N 1
ATOM 2970 C CA . THR A 1 369 ? -39.651 47.003 -22.690 1.00 31.05 369 THR A CA 1
ATOM 2971 C C . THR A 1 369 ? -39.844 46.968 -24.231 1.00 31.05 369 THR A C 1
ATOM 2973 O O . THR A 1 369 ? -39.438 47.939 -24.856 1.00 31.05 369 THR A O 1
ATOM 2976 N N . THR A 1 370 ? -40.302 45.904 -24.914 1.00 35.53 370 THR A N 1
ATOM 2977 C CA . THR A 1 370 ? -41.707 45.452 -25.210 1.00 35.53 370 THR A CA 1
ATOM 2978 C C . THR A 1 370 ? -41.639 44.105 -26.006 1.00 35.53 370 THR A C 1
ATOM 2980 O O . THR A 1 370 ? -40.574 43.823 -26.543 1.00 35.53 370 THR A O 1
ATOM 2983 N N . VAL A 1 371 ? -42.573 43.124 -25.974 1.00 32.53 371 VAL A N 1
ATOM 2984 C CA . VAL A 1 371 ? -43.958 43.046 -26.554 1.00 32.53 371 VAL A CA 1
ATOM 2985 C C . VAL A 1 371 ? -43.922 43.223 -28.096 1.00 32.53 371 VAL A C 1
ATOM 2987 O O . VAL A 1 371 ? -43.341 44.217 -28.519 1.00 32.53 371 VAL A O 1
ATOM 2990 N N . ASP A 1 372 ? -44.410 42.349 -29.004 1.00 32.47 372 ASP A N 1
ATOM 2991 C CA . ASP A 1 372 ? -45.308 41.144 -29.028 1.00 32.47 372 ASP A CA 1
ATOM 2992 C C . ASP A 1 372 ? -44.715 40.019 -29.950 1.00 32.47 372 ASP A C 1
ATOM 2994 O O . ASP A 1 372 ? -43.727 40.286 -30.627 1.00 32.47 372 ASP A O 1
ATOM 2998 N N . GLU A 1 373 ? -45.036 38.706 -29.946 1.00 29.17 373 GLU A N 1
ATOM 2999 C CA . GLU A 1 373 ? -46.259 37.860 -30.135 1.00 29.17 373 GLU A CA 1
ATOM 3000 C C . GLU A 1 373 ? -46.525 37.381 -31.602 1.00 29.17 373 GLU A C 1
ATOM 3002 O O . GLU A 1 373 ? -46.490 38.179 -32.531 1.00 29.17 373 GLU A O 1
ATOM 3007 N N . ARG A 1 374 ? -46.863 36.077 -31.781 1.00 31.58 374 ARG A N 1
ATOM 3008 C CA . ARG A 1 374 ? -47.227 35.342 -33.043 1.00 31.58 374 ARG A CA 1
ATOM 3009 C C . ARG A 1 374 ? -46.071 35.163 -34.054 1.00 31.58 374 ARG A C 1
ATOM 3011 O O . ARG A 1 374 ? -45.085 35.876 -33.991 1.00 31.58 374 ARG A O 1
ATOM 3018 N N . GLY A 1 375 ? -46.068 34.206 -34.990 1.00 26.66 375 GLY A N 1
ATOM 3019 C CA . GLY A 1 375 ? -46.993 33.127 -35.392 1.00 26.66 375 GLY A CA 1
ATOM 3020 C C . GLY A 1 375 ? -46.351 32.314 -36.554 1.00 26.66 375 GLY A C 1
ATOM 3021 O O . GLY A 1 375 ? -45.285 32.717 -37.017 1.00 26.66 375 GLY A O 1
ATOM 3022 N N . PRO A 1 376 ? -46.906 31.166 -36.999 1.00 54.53 376 PRO A N 1
ATOM 3023 C CA . PRO A 1 376 ? -46.221 30.240 -37.923 1.00 54.53 376 PRO A CA 1
ATOM 3024 C C . PRO A 1 376 ? -46.675 30.348 -39.396 1.00 54.53 376 PRO A C 1
ATOM 3026 O O . PRO A 1 376 ? -47.751 30.889 -39.637 1.00 54.53 376 PRO A O 1
ATOM 3029 N N . ALA A 1 377 ? -45.899 29.752 -40.326 1.00 29.47 377 ALA A N 1
ATOM 3030 C CA . ALA A 1 377 ? -46.333 28.884 -41.454 1.00 29.47 377 ALA A CA 1
ATOM 3031 C C . ALA A 1 377 ? -45.393 28.924 -42.694 1.00 29.47 377 ALA A C 1
ATOM 3033 O O . ALA A 1 377 ? -45.004 29.997 -43.137 1.00 29.47 377 ALA A O 1
ATOM 3034 N N . ASP A 1 378 ? -45.109 27.727 -43.228 1.00 28.59 378 ASP A N 1
ATOM 3035 C CA . ASP A 1 378 ? -45.160 27.276 -44.640 1.00 28.59 378 ASP A CA 1
ATOM 3036 C C . ASP A 1 378 ? -44.369 27.940 -45.803 1.00 28.59 378 ASP A C 1
ATOM 3038 O O . ASP A 1 378 ? -43.905 29.072 -45.749 1.00 28.59 378 ASP A O 1
ATOM 3042 N N . SER A 1 379 ? -44.308 27.182 -46.918 1.00 31.09 379 SER A N 1
ATOM 3043 C CA . SER A 1 379 ? -43.797 27.490 -48.280 1.00 31.09 379 SER A CA 1
ATOM 3044 C C . SER A 1 379 ? -42.287 27.788 -48.419 1.00 31.09 379 SER A C 1
ATOM 3046 O O . SER A 1 379 ? -41.732 28.603 -47.697 1.00 31.09 379 SER A O 1
ATOM 3048 N N . GLU A 1 380 ? -41.490 27.056 -49.213 1.00 29.80 380 GLU A N 1
ATOM 3049 C CA . GLU A 1 380 ? -41.541 26.721 -50.662 1.00 29.80 380 GLU A CA 1
ATOM 3050 C C . GLU A 1 380 ? -40.975 27.813 -51.595 1.00 29.80 380 GLU A C 1
ATOM 3052 O O . GLU A 1 380 ? -40.910 28.982 -51.239 1.00 29.80 380 GLU A O 1
ATOM 3057 N N . THR A 1 381 ? -40.584 27.401 -52.812 1.00 32.62 381 THR A N 1
ATOM 3058 C CA . THR A 1 381 ? -40.129 28.218 -53.966 1.00 32.62 381 THR A CA 1
ATOM 3059 C C . THR A 1 381 ? -38.895 29.120 -53.732 1.00 32.62 381 THR A C 1
ATOM 3061 O O . THR A 1 381 ? -38.933 30.067 -52.966 1.00 32.62 381 THR A O 1
ATOM 3064 N N . SER A 1 382 ? -37.693 28.857 -54.259 1.00 31.28 382 SER A N 1
ATOM 3065 C CA . SER A 1 382 ? -37.222 28.585 -55.637 1.00 31.28 382 SER A CA 1
ATOM 3066 C C . SER A 1 382 ? -36.837 29.828 -56.458 1.00 31.28 382 SER A C 1
ATOM 3068 O O . SER A 1 382 ? -37.704 30.577 -56.895 1.00 31.28 382 SER A O 1
ATOM 3070 N N . GLY A 1 383 ? -35.559 29.880 -56.851 1.00 29.27 383 GLY A N 1
ATOM 3071 C CA . GLY A 1 383 ? -35.142 30.352 -58.176 1.00 29.27 383 GLY A CA 1
ATOM 3072 C C . GLY A 1 383 ? -34.640 31.794 -58.314 1.00 29.27 383 GLY A C 1
ATOM 3073 O O . GLY A 1 383 ? -35.183 32.713 -57.722 1.00 29.27 383 GLY A O 1
ATOM 3074 N N . GLN A 1 384 ? -33.685 31.940 -59.248 1.00 33.16 384 GLN A N 1
ATOM 3075 C CA . GLN A 1 384 ? -33.380 33.158 -60.023 1.00 33.16 384 GLN A CA 1
ATOM 3076 C C . GLN A 1 384 ? -32.757 34.351 -59.254 1.00 33.16 384 GLN A C 1
ATOM 3078 O O . GLN A 1 384 ? -32.889 34.466 -58.046 1.00 33.16 384 GLN A O 1
ATOM 3083 N N . SER A 1 385 ? -32.057 35.295 -59.897 1.00 32.66 385 SER A N 1
ATOM 3084 C CA . SER A 1 385 ? -31.228 35.264 -61.126 1.00 32.66 385 SER A CA 1
ATOM 3085 C C . SER A 1 385 ? -30.430 36.582 -61.203 1.00 32.66 385 SER A C 1
ATOM 3087 O O . SER A 1 385 ? -30.915 37.593 -60.703 1.00 32.66 385 SER A O 1
ATOM 3089 N N . ALA A 1 386 ? -29.286 36.590 -61.906 1.00 32.53 386 ALA A N 1
ATOM 3090 C CA . ALA A 1 386 ? -28.458 37.773 -62.212 1.00 32.53 386 ALA A CA 1
ATOM 3091 C C . ALA A 1 386 ? -27.872 38.541 -60.990 1.00 32.53 386 ALA A C 1
ATOM 3093 O O . ALA A 1 386 ? -28.270 38.343 -59.850 1.00 32.53 386 ALA A O 1
ATOM 3094 N N . GLY A 1 387 ? -26.859 39.400 -61.162 1.00 30.28 387 GLY A N 1
ATOM 3095 C CA . GLY A 1 387 ? -26.017 39.600 -62.351 1.00 30.28 387 GLY A CA 1
ATOM 3096 C C . GLY A 1 387 ? -25.181 40.888 -62.303 1.00 30.28 387 GLY A C 1
ATOM 3097 O O . GLY A 1 387 ? -25.583 41.869 -61.687 1.00 30.28 387 GLY A O 1
ATOM 3098 N N . GLY A 1 388 ? -24.041 40.880 -63.006 1.00 31.75 388 GLY A N 1
ATOM 3099 C CA . GLY A 1 388 ? -23.115 42.016 -63.140 1.00 31.75 388 GLY A CA 1
ATOM 3100 C C . GLY A 1 388 ? -22.310 42.369 -61.875 1.00 31.75 388 GLY A C 1
ATOM 3101 O O . GLY A 1 388 ? -22.556 41.828 -60.805 1.00 31.75 388 GLY A O 1
ATOM 3102 N N . HIS A 1 389 ? -21.326 43.272 -61.930 1.00 33.81 389 HIS A N 1
ATOM 3103 C CA . HIS A 1 389 ? -20.460 43.657 -63.059 1.00 33.81 389 HIS A CA 1
ATOM 3104 C C . HIS A 1 389 ? -19.294 44.529 -62.535 1.00 33.81 389 HIS A C 1
ATOM 3106 O O . HIS A 1 389 ? -19.545 45.491 -61.822 1.00 33.81 389 HIS A O 1
ATOM 3112 N N . ALA A 1 390 ? -18.074 44.271 -63.026 1.00 33.31 390 ALA A N 1
ATOM 3113 C CA . ALA A 1 390 ? -16.962 45.232 -63.165 1.00 33.31 390 ALA A CA 1
ATOM 3114 C C . ALA A 1 390 ? -16.270 45.851 -61.913 1.00 33.31 390 ALA A C 1
ATOM 3116 O O . ALA A 1 390 ? -16.735 45.772 -60.785 1.00 33.31 390 ALA A O 1
ATOM 3117 N N . ALA A 1 391 ? -15.135 46.504 -62.217 1.00 34.78 391 ALA A N 1
ATOM 3118 C CA . ALA A 1 391 ? -14.362 47.484 -61.438 1.00 34.78 391 ALA A CA 1
ATOM 3119 C C . ALA A 1 391 ? -13.621 47.040 -60.150 1.00 34.78 391 ALA A C 1
ATOM 3121 O O . ALA A 1 391 ? -14.180 46.971 -59.060 1.00 34.78 391 ALA A O 1
ATOM 3122 N N . ALA A 1 392 ? -12.290 46.925 -60.266 1.00 40.34 392 ALA A N 1
ATOM 3123 C CA . ALA A 1 392 ? -11.369 47.391 -59.217 1.00 40.34 392 ALA A CA 1
ATOM 3124 C C . ALA A 1 392 ? -11.357 48.942 -59.194 1.00 40.34 392 ALA A C 1
ATOM 3126 O O . ALA A 1 392 ? -11.822 49.547 -60.168 1.00 40.34 392 ALA A O 1
ATOM 3127 N N . PRO A 1 393 ? -10.815 49.606 -58.148 1.00 53.31 393 PRO A N 1
ATOM 3128 C CA . PRO A 1 393 ? -9.403 50.017 -58.271 1.00 53.31 393 PRO A CA 1
ATOM 3129 C C . PRO A 1 393 ? -8.592 50.189 -56.954 1.00 53.31 393 PRO A C 1
ATOM 3131 O O . PRO A 1 393 ? -9.138 50.280 -55.861 1.00 53.31 393 PRO A O 1
ATOM 3134 N N . THR A 1 394 ? -7.267 50.320 -57.129 1.00 36.75 394 THR A N 1
ATOM 3135 C CA . THR A 1 394 ? -6.287 51.130 -56.350 1.00 36.75 394 THR A CA 1
ATOM 3136 C C . THR A 1 394 ? -6.241 51.093 -54.812 1.00 36.75 394 THR A C 1
ATOM 3138 O O . THR A 1 394 ? -7.101 51.645 -54.128 1.00 36.75 394 THR A O 1
ATOM 3141 N N . SER A 1 395 ? -5.084 50.671 -54.289 1.00 43.81 395 SER A N 1
ATOM 3142 C CA . SER A 1 395 ? -4.540 51.120 -52.994 1.00 43.81 395 SER A CA 1
ATOM 3143 C C . SER A 1 395 ? -4.008 52.568 -53.071 1.00 43.81 395 SER A C 1
ATOM 3145 O O . SER A 1 395 ? -3.495 52.951 -54.125 1.00 43.81 395 SER A O 1
ATOM 3147 N N . PRO A 1 396 ? -4.052 53.362 -51.982 1.00 55.84 396 PRO A N 1
ATOM 3148 C CA . PRO A 1 396 ? -3.388 54.667 -51.891 1.00 55.84 396 PRO A CA 1
ATOM 3149 C C . PRO A 1 396 ? -1.926 54.573 -51.402 1.00 55.84 396 PRO A C 1
ATOM 3151 O O . PRO A 1 396 ? -1.536 53.600 -50.760 1.00 55.84 396 PRO A O 1
ATOM 3154 N N . VAL A 1 397 ? -1.144 55.626 -51.670 1.00 42.91 397 VAL A N 1
ATOM 3155 C CA . VAL A 1 397 ? 0.278 55.800 -51.303 1.00 42.91 397 VAL A CA 1
ATOM 3156 C C . VAL A 1 397 ? 0.463 57.099 -50.507 1.00 42.91 397 VAL A C 1
ATOM 3158 O O . VAL A 1 397 ? -0.146 58.100 -50.871 1.00 42.91 397 VAL A O 1
ATOM 3161 N N . VAL A 1 398 ? 1.335 57.082 -49.490 1.00 46.72 398 VAL A N 1
ATOM 3162 C CA . VAL A 1 398 ? 2.176 58.195 -48.970 1.00 46.72 398 VAL A CA 1
ATOM 3163 C C . VAL A 1 398 ? 3.335 57.542 -48.170 1.00 46.72 398 VAL A C 1
ATOM 3165 O O . VAL A 1 398 ? 3.069 56.556 -47.487 1.00 46.72 398 VAL A O 1
ATOM 3168 N N . ASP A 1 399 ? 4.637 57.852 -48.308 1.00 36.81 399 ASP A N 1
ATOM 3169 C CA . ASP A 1 399 ? 5.381 59.141 -48.410 1.00 36.81 399 ASP A CA 1
ATOM 3170 C C . ASP A 1 399 ? 5.543 59.836 -47.031 1.00 36.81 399 ASP A C 1
ATOM 3172 O O . ASP A 1 399 ? 4.595 59.814 -46.251 1.00 36.81 399 ASP A O 1
ATOM 3176 N N . SER A 1 400 ? 6.666 60.435 -46.588 1.00 42.41 400 SER A N 1
ATOM 3177 C CA . SER A 1 400 ? 8.063 60.614 -47.083 1.00 42.41 400 SER A CA 1
ATOM 3178 C C . SER A 1 400 ? 9.040 60.463 -45.872 1.00 42.41 400 SER A C 1
ATOM 3180 O O . SER A 1 400 ? 8.567 60.084 -44.803 1.00 42.41 400 SER A O 1
ATOM 3182 N N . THR A 1 401 ? 10.369 60.688 -45.834 1.00 39.94 401 THR A N 1
ATOM 3183 C CA . THR A 1 401 ? 11.436 61.347 -46.650 1.00 39.94 401 THR A CA 1
ATOM 3184 C C . THR A 1 401 ? 12.671 60.412 -46.751 1.00 39.94 401 THR A C 1
ATOM 3186 O O . THR A 1 401 ? 12.743 59.455 -45.988 1.00 39.94 401 THR A O 1
ATOM 3189 N N . HIS A 1 402 ? 13.691 60.518 -47.622 1.00 48.47 402 HIS A N 1
ATOM 3190 C CA . HIS A 1 402 ? 14.416 61.605 -48.324 1.00 48.47 402 HIS A CA 1
ATOM 3191 C C . HIS A 1 402 ? 15.582 62.275 -47.547 1.00 48.47 402 HIS A C 1
ATOM 3193 O O . HIS A 1 402 ? 15.368 63.189 -46.757 1.00 48.47 402 HIS A O 1
ATOM 3199 N N . TYR A 1 403 ? 16.820 61.865 -47.863 1.00 44.16 403 TYR A N 1
ATOM 3200 C CA . TYR A 1 403 ? 18.045 62.688 -47.837 1.00 44.16 403 TYR A CA 1
ATOM 3201 C C . TYR A 1 403 ? 18.957 62.262 -49.009 1.00 44.16 403 TYR A C 1
ATOM 3203 O O . TYR A 1 403 ? 18.744 61.197 -49.589 1.00 44.16 403 TYR A O 1
ATOM 3211 N N . ARG A 1 404 ? 19.895 63.125 -49.421 1.00 46.47 404 ARG A N 1
ATOM 3212 C CA . ARG A 1 404 ? 20.528 63.118 -50.757 1.00 46.47 404 ARG A CA 1
ATOM 3213 C C . ARG A 1 404 ? 21.908 63.779 -50.711 1.00 46.47 404 ARG A C 1
ATOM 3215 O O . ARG A 1 404 ? 21.959 64.903 -50.234 1.00 46.47 404 ARG A O 1
ATOM 3222 N N . GLU A 1 405 ? 22.929 63.164 -51.314 1.00 39.97 405 GLU A N 1
ATOM 3223 C CA . GLU A 1 405 ? 24.190 63.772 -51.809 1.00 39.97 405 GLU A CA 1
ATOM 3224 C C . GLU A 1 405 ? 24.783 62.883 -52.951 1.00 39.97 405 GLU A C 1
ATOM 3226 O O . GLU A 1 405 ? 24.170 61.846 -53.222 1.00 39.97 405 GLU A O 1
ATOM 3231 N N . PRO A 1 406 ? 25.808 63.308 -53.737 1.00 56.59 406 PRO A N 1
ATOM 3232 C CA . PRO A 1 406 ? 25.779 63.077 -55.193 1.00 56.59 406 PRO A CA 1
ATOM 3233 C C . PRO A 1 406 ? 26.995 62.377 -55.854 1.00 56.59 406 PRO A C 1
ATOM 3235 O O . PRO A 1 406 ? 28.071 62.243 -55.281 1.00 56.59 406 PRO A O 1
ATOM 3238 N N . GLU A 1 407 ? 26.790 62.042 -57.130 1.00 48.59 407 GLU A N 1
ATOM 3239 C CA . GLU A 1 407 ? 27.738 61.631 -58.188 1.00 48.59 407 GLU A CA 1
ATOM 3240 C C . GLU A 1 407 ? 27.871 62.761 -59.258 1.00 48.59 407 GLU A C 1
ATOM 3242 O O . GLU A 1 407 ? 27.127 63.745 -59.151 1.00 48.59 407 GLU A O 1
ATOM 3247 N N . PRO A 1 408 ? 28.607 62.606 -60.388 1.00 69.38 408 PRO A N 1
ATOM 3248 C CA . PRO A 1 408 ? 29.930 61.980 -60.615 1.00 69.38 408 PRO A CA 1
ATOM 3249 C C . PRO A 1 408 ? 30.883 62.828 -61.508 1.00 69.38 408 PRO A C 1
ATOM 3251 O O . PRO A 1 408 ? 30.422 63.626 -62.318 1.00 69.38 408 PRO A O 1
ATOM 3254 N N . GLU A 1 409 ? 32.187 62.527 -61.479 1.00 46.00 409 GLU A N 1
ATOM 3255 C CA . GLU A 1 409 ? 33.159 62.680 -62.594 1.00 46.00 409 GLU A CA 1
ATOM 3256 C C . GLU A 1 409 ? 34.116 61.463 -62.457 1.00 46.00 409 GLU A C 1
ATOM 3258 O O . GLU A 1 409 ? 34.574 61.204 -61.346 1.00 46.00 409 GLU A O 1
ATOM 3263 N N . SER A 1 410 ? 34.265 60.500 -63.379 1.00 56.28 410 SER A N 1
ATOM 3264 C CA . SER A 1 410 ? 34.603 60.496 -64.819 1.00 56.28 410 SER A CA 1
ATOM 3265 C C . SER A 1 410 ? 36.080 60.782 -65.123 1.00 56.28 410 SER A C 1
ATOM 3267 O O . SER A 1 410 ? 36.493 61.933 -65.061 1.00 56.28 410 SER A O 1
ATOM 3269 N N . ASP A 1 411 ? 36.814 59.743 -65.524 1.00 40.88 411 ASP A N 1
ATOM 3270 C CA . ASP A 1 411 ? 37.936 59.789 -66.476 1.00 40.88 411 ASP A CA 1
ATOM 3271 C C . ASP A 1 411 ? 38.062 58.389 -67.118 1.00 40.88 411 ASP A C 1
ATOM 3273 O O . ASP A 1 411 ? 37.666 57.390 -66.505 1.00 40.88 411 ASP A O 1
ATOM 3277 N N . ASP A 1 412 ? 38.532 58.332 -68.365 1.00 49.78 412 ASP A N 1
ATOM 3278 C CA . ASP A 1 412 ? 38.544 57.129 -69.211 1.00 49.78 412 ASP A CA 1
ATOM 3279 C C . ASP A 1 412 ? 39.848 56.312 -69.084 1.00 49.78 412 ASP A C 1
ATOM 3281 O O . ASP A 1 412 ? 40.924 56.887 -68.936 1.00 49.78 412 ASP A O 1
ATOM 3285 N N . ASP A 1 413 ? 39.759 54.989 -69.254 1.00 46.00 413 ASP A N 1
ATOM 3286 C CA . ASP A 1 413 ? 40.830 54.132 -69.796 1.00 46.00 413 ASP A CA 1
ATOM 3287 C C . ASP A 1 413 ? 40.167 52.894 -70.452 1.00 46.00 413 ASP A C 1
ATOM 3289 O O . ASP A 1 413 ? 39.396 52.177 -69.808 1.00 46.00 413 ASP A O 1
ATOM 3293 N N . ASP A 1 414 ? 40.424 52.685 -71.748 1.00 50.28 414 ASP A N 1
ATOM 3294 C CA . ASP A 1 414 ? 39.975 51.528 -72.549 1.00 50.28 414 ASP A CA 1
ATOM 3295 C C . ASP A 1 414 ? 40.969 50.342 -72.439 1.00 50.28 414 ASP A C 1
ATOM 3297 O O . ASP A 1 414 ? 42.099 50.515 -71.985 1.00 50.28 414 ASP A O 1
ATOM 3301 N N . ASP A 1 415 ? 40.562 49.166 -72.947 1.00 45.50 415 ASP A N 1
ATOM 3302 C CA . ASP A 1 415 ? 41.328 47.901 -73.050 1.00 45.50 415 ASP A CA 1
ATOM 3303 C C . ASP A 1 415 ? 41.688 47.247 -71.674 1.00 45.50 415 ASP A C 1
ATOM 3305 O O . ASP A 1 415 ? 42.163 47.886 -70.745 1.00 45.50 415 ASP A O 1
ATOM 3309 N N . ASP A 1 416 ? 41.476 45.949 -71.405 1.00 44.75 416 ASP A N 1
ATOM 3310 C CA . ASP A 1 416 ? 41.775 44.789 -72.258 1.00 44.75 416 ASP A CA 1
ATOM 3311 C C . ASP A 1 416 ? 41.073 43.465 -71.793 1.00 44.75 416 ASP A C 1
ATOM 3313 O O . ASP A 1 416 ? 40.422 43.404 -70.751 1.00 44.75 416 ASP A O 1
ATOM 3317 N N . GLU A 1 417 ? 41.245 42.398 -72.584 1.00 46.72 417 GLU A N 1
ATOM 3318 C CA . GLU A 1 417 ? 41.032 40.944 -72.363 1.00 46.72 417 GLU A CA 1
ATOM 3319 C C . GLU A 1 417 ? 39.839 40.380 -71.534 1.00 46.72 417 GLU A C 1
ATOM 3321 O O . GLU A 1 417 ? 39.786 40.344 -70.302 1.00 46.72 417 GLU A O 1
ATOM 3326 N N . SER A 1 418 ? 38.946 39.682 -72.245 1.00 53.44 418 SER A N 1
ATOM 3327 C CA . SER A 1 418 ? 37.792 38.934 -71.728 1.00 53.44 418 SER A CA 1
ATOM 3328 C C . SER A 1 418 ? 38.104 37.497 -71.245 1.00 53.44 418 SER A C 1
ATOM 3330 O O . SER A 1 418 ? 37.796 36.529 -71.943 1.00 53.44 418 SER A O 1
ATOM 3332 N N . VAL A 1 419 ? 38.653 37.312 -70.028 1.00 51.66 419 VAL A N 1
ATOM 3333 C CA . VAL A 1 419 ? 39.006 35.950 -69.518 1.00 51.66 419 VAL A CA 1
ATOM 3334 C C . VAL A 1 419 ? 38.626 35.612 -68.053 1.00 51.66 419 VAL A C 1
ATOM 3336 O O . VAL A 1 419 ? 39.121 34.623 -67.519 1.00 51.66 419 VAL A O 1
ATOM 3339 N N . ILE A 1 420 ? 37.730 36.349 -67.373 1.00 48.03 420 ILE A N 1
ATOM 3340 C CA . ILE A 1 420 ? 37.300 36.006 -65.985 1.00 48.03 420 ILE A CA 1
ATOM 3341 C C . ILE A 1 420 ? 35.769 36.075 -65.787 1.00 48.03 420 ILE A C 1
ATOM 3343 O O . ILE A 1 420 ? 35.262 36.791 -64.930 1.00 48.03 420 ILE A O 1
ATOM 3347 N N . ALA A 1 421 ? 35.007 35.320 -66.587 1.00 49.22 421 ALA A N 1
ATOM 3348 C CA . ALA A 1 421 ? 33.536 35.290 -66.502 1.00 49.22 421 ALA A CA 1
ATOM 3349 C C . ALA A 1 421 ? 32.949 34.150 -65.636 1.00 49.22 421 ALA A C 1
ATOM 3351 O O . ALA A 1 421 ? 31.784 34.222 -65.257 1.00 49.22 421 ALA A O 1
ATOM 3352 N N . GLU A 1 422 ? 33.722 33.105 -65.312 1.00 52.25 422 GLU A N 1
ATOM 3353 C CA . GLU A 1 422 ? 33.214 31.904 -64.612 1.00 52.25 422 GLU A CA 1
ATOM 3354 C C . GLU A 1 422 ? 33.554 31.843 -63.108 1.00 52.25 422 GLU A C 1
ATOM 3356 O O . GLU A 1 422 ? 33.077 30.949 -62.416 1.00 52.25 422 GLU A O 1
ATOM 3361 N N . SER A 1 423 ? 34.354 32.778 -62.572 1.00 51.75 423 SER A N 1
ATOM 3362 C CA . SER A 1 423 ? 34.837 32.691 -61.179 1.00 51.75 423 SER A CA 1
ATOM 3363 C C . SER A 1 423 ? 33.952 33.387 -60.137 1.00 51.75 423 SER A C 1
ATOM 3365 O O . SER A 1 423 ? 34.022 33.027 -58.967 1.00 51.75 423 SER A O 1
ATOM 3367 N N . ASN A 1 424 ? 33.124 34.360 -60.530 1.00 49.53 424 ASN A N 1
ATOM 3368 C CA . ASN A 1 424 ? 32.426 35.239 -59.577 1.00 49.53 424 ASN A CA 1
ATOM 3369 C C . ASN A 1 424 ? 31.096 34.668 -59.048 1.00 49.53 424 ASN A C 1
ATOM 3371 O O . ASN A 1 424 ? 30.482 35.274 -58.181 1.00 49.53 424 ASN A O 1
ATOM 3375 N N . HIS A 1 425 ? 30.637 33.517 -59.550 1.00 53.41 425 HIS A N 1
ATOM 3376 C CA . HIS A 1 425 ? 29.359 32.911 -59.141 1.00 53.41 425 HIS A CA 1
ATOM 3377 C C . HIS A 1 425 ? 29.504 31.886 -57.995 1.00 53.41 425 HIS A C 1
ATOM 3379 O O . HIS A 1 425 ? 28.565 31.162 -57.681 1.00 53.41 425 HIS A O 1
ATOM 3385 N N . ILE A 1 426 ? 30.695 31.787 -57.391 1.00 57.03 426 ILE A N 1
ATOM 3386 C CA . ILE A 1 426 ? 30.990 30.859 -56.286 1.00 57.03 426 ILE A CA 1
ATOM 3387 C C . ILE A 1 426 ? 30.861 31.555 -54.920 1.00 57.03 426 ILE A C 1
ATOM 3389 O O . ILE A 1 426 ? 30.479 30.907 -53.947 1.00 57.03 426 ILE A O 1
ATOM 3393 N N . ASP A 1 427 ? 31.129 32.862 -54.846 1.00 54.16 427 ASP A N 1
ATOM 3394 C CA . ASP A 1 427 ? 31.129 33.606 -53.580 1.00 54.16 427 ASP A CA 1
ATOM 3395 C C . ASP A 1 427 ? 29.705 33.921 -53.071 1.00 54.16 427 ASP A C 1
ATOM 3397 O O . ASP A 1 427 ? 29.451 33.798 -51.872 1.00 54.16 427 ASP A O 1
ATOM 3401 N N . ASP A 1 428 ? 28.741 34.192 -53.967 1.00 57.97 428 ASP A N 1
ATOM 3402 C CA . ASP A 1 428 ? 27.310 34.367 -53.623 1.00 57.97 428 ASP A CA 1
ATOM 3403 C C . ASP A 1 428 ? 26.744 33.167 -52.825 1.00 57.97 428 ASP A C 1
ATOM 3405 O O . ASP A 1 428 ? 25.923 33.315 -51.914 1.00 57.97 428 ASP A O 1
ATOM 3409 N N . ASP A 1 429 ? 27.202 31.957 -53.165 1.00 62.44 429 ASP A N 1
ATOM 3410 C CA . ASP A 1 429 ? 26.734 30.679 -52.611 1.00 62.44 429 ASP A CA 1
ATOM 3411 C C . ASP A 1 429 ? 27.273 30.419 -51.183 1.00 62.44 429 ASP A C 1
ATOM 3413 O O . ASP A 1 429 ? 26.769 29.549 -50.462 1.00 62.44 429 ASP A O 1
ATOM 3417 N N . LEU A 1 430 ? 28.294 31.177 -50.756 1.00 68.88 430 LEU A N 1
ATOM 3418 C CA . LEU A 1 430 ? 28.863 31.135 -49.405 1.00 68.88 430 LEU A CA 1
ATOM 3419 C C . LEU A 1 430 ? 28.094 32.050 -48.443 1.00 68.88 430 LEU A C 1
ATOM 3421 O O . LEU A 1 430 ? 27.722 31.606 -47.352 1.00 68.88 430 LEU A O 1
ATOM 3425 N N . ASP A 1 431 ? 27.785 33.280 -48.860 1.00 75.88 431 ASP A N 1
ATOM 3426 C CA . ASP A 1 431 ? 27.019 34.237 -48.047 1.00 75.88 431 ASP A CA 1
ATOM 3427 C C . ASP A 1 431 ? 25.582 33.752 -47.794 1.00 75.88 431 ASP A C 1
ATOM 3429 O O . ASP A 1 431 ? 25.062 33.892 -46.681 1.00 75.88 431 ASP A O 1
ATOM 3433 N N . ALA A 1 432 ? 24.961 33.080 -48.772 1.00 78.00 432 ALA A N 1
ATOM 3434 C CA . ALA A 1 432 ? 23.656 32.440 -48.595 1.00 78.00 432 ALA A CA 1
ATOM 3435 C C . ALA A 1 432 ? 23.655 31.415 -47.440 1.00 78.00 432 ALA A C 1
ATOM 3437 O O . ALA A 1 432 ? 22.741 31.402 -46.611 1.00 78.00 432 ALA A O 1
ATOM 3438 N N . ARG A 1 433 ? 24.707 30.590 -47.331 1.00 81.81 433 ARG A N 1
ATOM 3439 C CA . ARG A 1 433 ? 24.838 29.583 -46.260 1.00 81.81 433 ARG A CA 1
ATOM 3440 C C . ARG A 1 433 ? 25.157 30.208 -44.909 1.00 81.81 433 ARG A C 1
ATOM 3442 O O . ARG A 1 433 ? 24.626 29.751 -43.900 1.00 81.81 433 ARG A O 1
ATOM 3449 N N . ALA A 1 434 ? 25.973 31.262 -44.884 1.00 84.69 434 ALA A N 1
ATOM 3450 C CA . ALA A 1 434 ? 26.229 32.025 -43.665 1.00 84.69 434 ALA A CA 1
ATOM 3451 C C . ALA A 1 434 ? 24.935 32.646 -43.104 1.00 84.69 434 ALA A C 1
ATOM 3453 O O . ALA A 1 434 ? 24.739 32.673 -41.887 1.00 84.69 434 ALA A O 1
ATOM 3454 N N . PHE A 1 435 ? 24.020 33.084 -43.978 1.00 87.75 435 PHE A N 1
ATOM 3455 C CA . PHE A 1 435 ? 22.706 33.585 -43.574 1.00 87.75 435 PHE A CA 1
ATOM 3456 C C . PHE A 1 435 ? 21.788 32.474 -43.032 1.00 87.75 435 PHE A C 1
ATOM 3458 O O . PHE A 1 435 ? 21.192 32.651 -41.968 1.00 87.75 435 PHE A O 1
ATOM 3465 N N . GLU A 1 436 ? 21.710 31.314 -43.699 1.00 85.44 436 GLU A N 1
ATOM 3466 C CA . GLU A 1 436 ? 20.936 30.162 -43.201 1.00 85.44 436 GLU A CA 1
ATOM 3467 C C . GLU A 1 436 ? 21.456 29.644 -41.846 1.00 85.44 436 GLU A C 1
ATOM 3469 O O . GLU A 1 436 ? 20.659 29.362 -40.948 1.00 85.44 436 GLU A O 1
ATOM 3474 N N . GLU A 1 437 ? 22.779 29.563 -41.651 1.00 90.44 437 GLU A N 1
ATOM 3475 C CA . GLU A 1 437 ? 23.376 29.150 -40.373 1.00 90.44 437 GLU A CA 1
ATOM 3476 C C . GLU A 1 437 ? 23.107 30.180 -39.260 1.00 90.44 437 GLU A C 1
ATOM 3478 O O . GLU A 1 437 ? 22.760 29.802 -38.136 1.00 90.44 437 GLU A O 1
ATOM 3483 N N . ALA A 1 438 ? 23.176 31.480 -39.570 1.00 92.06 438 ALA A N 1
ATOM 3484 C CA . ALA A 1 438 ? 22.831 32.543 -38.629 1.00 92.06 438 ALA A CA 1
ATOM 3485 C C . ALA A 1 438 ? 21.342 32.519 -38.232 1.00 92.06 438 ALA A C 1
ATOM 3487 O O . ALA A 1 438 ? 21.020 32.690 -37.049 1.00 92.06 438 ALA A O 1
ATOM 3488 N N . GLU A 1 439 ? 20.424 32.266 -39.174 1.00 94.12 439 GLU A N 1
ATOM 3489 C CA . GLU A 1 439 ? 19.003 32.121 -38.846 1.00 94.12 439 GLU A CA 1
ATOM 3490 C C . GLU A 1 439 ? 18.750 30.856 -38.012 1.00 94.12 439 GLU A C 1
ATOM 3492 O O . GLU A 1 439 ? 18.062 30.925 -36.990 1.00 94.12 439 GLU A O 1
ATOM 3497 N N . ALA A 1 440 ? 19.357 29.720 -38.370 1.00 92.88 440 ALA A N 1
ATOM 3498 C CA . ALA A 1 440 ? 19.246 28.478 -37.607 1.00 92.88 440 ALA A CA 1
ATOM 3499 C C . ALA A 1 440 ? 19.763 28.632 -36.164 1.00 92.88 440 ALA A C 1
ATOM 3501 O O . ALA A 1 440 ? 19.106 28.183 -35.219 1.00 92.88 440 ALA A O 1
ATOM 3502 N N . ALA A 1 441 ? 20.892 29.322 -35.968 1.00 94.06 441 ALA A N 1
ATOM 3503 C CA . ALA A 1 441 ? 21.429 29.640 -34.646 1.00 94.06 441 ALA A CA 1
ATOM 3504 C C . ALA A 1 441 ? 20.479 30.542 -33.834 1.00 94.06 441 ALA A C 1
ATOM 3506 O O . ALA A 1 441 ? 20.230 30.286 -32.653 1.00 94.06 441 ALA A O 1
ATOM 3507 N N . HIS A 1 442 ? 19.888 31.559 -34.468 1.00 94.44 442 HIS A N 1
ATOM 3508 C CA . HIS A 1 442 ? 18.909 32.444 -33.836 1.00 94.44 442 HIS A CA 1
ATOM 3509 C C . HIS A 1 442 ? 17.611 31.706 -33.455 1.00 94.44 442 HIS A C 1
ATOM 3511 O O . HIS A 1 442 ? 17.114 31.877 -32.338 1.00 94.44 442 HIS A O 1
ATOM 3517 N N . GLN A 1 443 ? 17.091 30.829 -34.321 1.00 95.19 443 GLN A N 1
ATOM 3518 C CA . GLN A 1 443 ? 15.937 29.977 -34.009 1.00 95.19 443 GLN A CA 1
ATOM 3519 C C . GLN A 1 443 ? 16.246 29.008 -32.850 1.00 95.19 443 GLN A C 1
ATOM 3521 O O . GLN A 1 443 ? 15.433 28.864 -31.933 1.00 95.19 443 GLN A O 1
ATOM 3526 N N . ALA A 1 444 ? 17.436 28.395 -32.831 1.00 93.94 444 ALA A N 1
ATOM 3527 C CA . ALA A 1 444 ? 17.875 27.532 -31.734 1.00 93.94 444 ALA A CA 1
ATOM 3528 C C . ALA A 1 444 ? 17.969 28.291 -30.396 1.00 93.94 444 ALA A C 1
ATOM 3530 O O . ALA A 1 444 ? 17.510 27.786 -29.367 1.00 93.94 444 ALA A O 1
ATOM 3531 N N . GLN A 1 445 ? 18.483 29.527 -30.406 1.00 95.56 445 GLN A N 1
ATOM 3532 C CA . GLN A 1 445 ? 18.519 30.379 -29.216 1.00 95.56 445 GLN A CA 1
ATOM 3533 C C . GLN A 1 445 ? 17.106 30.733 -28.721 1.00 95.56 445 GLN A C 1
ATOM 3535 O O . GLN A 1 445 ? 16.835 30.602 -27.527 1.00 95.56 445 GLN A O 1
ATOM 3540 N N . GLN A 1 446 ? 16.178 31.099 -29.615 1.00 95.88 446 GLN A N 1
ATOM 3541 C CA . GLN A 1 446 ? 14.785 31.377 -29.232 1.00 95.88 446 GLN A CA 1
ATOM 3542 C C . GLN A 1 446 ? 14.093 30.165 -28.591 1.00 95.88 446 GLN A C 1
ATOM 3544 O O . GLN A 1 446 ? 13.354 30.323 -27.617 1.00 95.88 446 GLN A O 1
ATOM 3549 N N . LEU A 1 447 ? 14.343 28.951 -29.097 1.00 95.12 447 LEU A N 1
ATOM 3550 C CA . LEU A 1 447 ? 13.819 27.718 -28.501 1.00 95.12 447 LEU A CA 1
ATOM 3551 C C . LEU A 1 447 ? 14.408 27.464 -27.104 1.00 95.12 447 LEU A C 1
ATOM 3553 O O . LEU A 1 447 ? 13.666 27.101 -26.188 1.00 95.12 447 LEU A O 1
ATOM 3557 N N . HIS A 1 448 ? 15.706 27.713 -26.911 1.00 93.44 448 HIS A N 1
ATOM 3558 C CA . HIS A 1 448 ? 16.365 27.575 -25.611 1.00 93.44 448 HIS A CA 1
ATOM 3559 C C . HIS A 1 448 ? 15.838 28.588 -24.577 1.00 93.44 448 HIS A C 1
ATOM 3561 O O . HIS A 1 448 ? 15.481 28.211 -23.458 1.00 93.44 448 HIS A O 1
ATOM 3567 N N . ASP A 1 449 ? 15.693 29.861 -24.957 1.00 93.62 449 ASP A N 1
ATOM 3568 C CA . ASP A 1 449 ? 15.119 30.895 -24.088 1.00 93.62 449 ASP A CA 1
ATOM 3569 C C . ASP A 1 449 ? 13.638 30.619 -23.760 1.00 93.62 449 ASP A C 1
ATOM 3571 O O . ASP A 1 449 ? 13.192 30.843 -22.627 1.00 93.62 449 ASP A O 1
ATOM 3575 N N . ALA A 1 450 ? 12.874 30.055 -24.704 1.00 93.75 450 ALA A N 1
ATOM 3576 C CA . ALA A 1 450 ? 11.505 29.601 -24.464 1.00 93.75 450 ALA A CA 1
ATOM 3577 C C . ALA A 1 450 ? 11.438 28.422 -23.471 1.00 93.75 450 ALA A C 1
ATOM 3579 O O . ALA A 1 450 ? 10.562 28.410 -22.597 1.00 93.75 450 ALA A O 1
ATOM 3580 N N . GLU A 1 451 ? 12.372 27.467 -23.540 1.00 94.31 451 GLU A N 1
ATOM 3581 C CA . GLU A 1 451 ? 12.485 26.373 -22.568 1.00 94.31 451 GLU A CA 1
ATOM 3582 C C . GLU A 1 451 ? 12.859 26.896 -21.170 1.00 94.31 451 GLU A C 1
ATOM 3584 O O . GLU A 1 451 ? 12.210 26.540 -20.178 1.00 94.31 451 GLU A O 1
ATOM 3589 N N . ILE A 1 452 ? 13.826 27.816 -21.073 1.00 94.12 452 ILE A N 1
ATOM 3590 C CA . ILE A 1 452 ? 14.185 28.486 -19.812 1.00 94.12 452 ILE A CA 1
ATOM 3591 C C . ILE A 1 452 ? 12.973 29.230 -19.232 1.00 94.12 452 ILE A C 1
ATOM 3593 O O . ILE A 1 452 ? 12.703 29.136 -18.029 1.00 94.12 452 ILE A O 1
ATOM 3597 N N . ALA A 1 453 ? 12.199 29.936 -20.062 1.00 95.38 453 ALA A N 1
ATOM 3598 C CA . ALA A 1 453 ? 10.984 30.624 -19.632 1.00 95.38 453 ALA A CA 1
ATOM 3599 C C . ALA A 1 453 ? 9.896 29.648 -19.139 1.00 95.38 453 ALA A C 1
ATOM 3601 O O . ALA A 1 453 ? 9.258 29.908 -18.112 1.00 95.38 453 ALA A O 1
ATOM 3602 N N . ALA A 1 454 ? 9.705 28.510 -19.812 1.00 92.88 454 ALA A N 1
ATOM 3603 C CA . ALA A 1 454 ? 8.781 27.458 -19.383 1.00 92.88 454 ALA A CA 1
ATOM 3604 C C . ALA A 1 454 ? 9.218 26.814 -18.053 1.00 92.88 454 ALA A C 1
ATOM 3606 O O . ALA A 1 454 ? 8.403 26.658 -17.138 1.00 92.88 454 ALA A O 1
ATOM 3607 N N . SER A 1 455 ? 10.512 26.523 -17.903 1.00 94.88 455 SER A N 1
ATOM 3608 C CA . SER A 1 455 ? 11.110 25.995 -16.672 1.00 94.88 455 SER A CA 1
ATOM 3609 C C . SER A 1 455 ? 10.929 26.958 -15.490 1.00 94.88 455 SER A C 1
ATOM 3611 O O . SER A 1 455 ? 10.447 26.563 -14.425 1.00 94.88 455 SER A O 1
ATOM 3613 N N . ARG A 1 456 ? 11.184 28.261 -15.693 1.00 94.38 456 ARG A N 1
ATOM 3614 C CA . ARG A 1 456 ? 10.946 29.311 -14.682 1.00 94.38 456 ARG A CA 1
ATOM 3615 C C . ARG A 1 456 ? 9.474 29.401 -14.260 1.00 94.38 456 ARG A C 1
ATOM 3617 O O . ARG A 1 456 ? 9.204 29.512 -13.065 1.00 94.38 456 ARG A O 1
ATOM 3624 N N . ARG A 1 457 ? 8.521 29.300 -15.200 1.00 94.38 457 ARG A N 1
ATOM 3625 C CA . ARG A 1 457 ? 7.076 29.256 -14.884 1.00 94.38 457 ARG A CA 1
ATOM 3626 C C . ARG A 1 457 ? 6.724 28.043 -14.018 1.00 94.38 457 ARG A C 1
ATOM 3628 O O . ARG A 1 457 ? 6.068 28.207 -12.993 1.00 94.38 457 ARG A O 1
ATOM 3635 N N . LYS A 1 458 ? 7.224 26.856 -14.373 1.00 94.25 458 LYS A N 1
ATOM 3636 C CA . LYS A 1 458 ? 6.992 25.609 -13.624 1.00 94.25 458 LYS A CA 1
ATOM 3637 C C . LYS A 1 458 ? 7.572 25.656 -12.204 1.00 94.25 458 LYS A C 1
ATOM 3639 O O . LYS A 1 458 ? 6.931 25.207 -11.260 1.00 94.25 458 LYS A O 1
ATOM 3644 N N . MET A 1 459 ? 8.751 26.255 -12.025 1.00 92.44 459 MET A N 1
ATOM 3645 C CA . MET A 1 459 ? 9.339 26.471 -10.695 1.00 92.44 459 MET A CA 1
ATOM 3646 C C . MET A 1 459 ? 8.519 27.453 -9.841 1.00 92.44 459 MET A C 1
ATOM 3648 O O . MET A 1 459 ? 8.354 27.224 -8.643 1.00 92.44 459 MET A O 1
ATOM 3652 N N . ALA A 1 460 ? 7.961 28.511 -10.441 1.00 94.44 460 ALA A N 1
ATOM 3653 C CA . ALA A 1 460 ? 7.072 29.442 -9.743 1.00 94.44 460 ALA A CA 1
ATOM 3654 C C . ALA A 1 460 ? 5.738 28.787 -9.325 1.00 94.44 460 ALA A C 1
ATOM 3656 O O . ALA A 1 460 ? 5.257 29.032 -8.220 1.00 94.44 460 ALA A O 1
ATOM 3657 N N . GLU A 1 461 ? 5.174 27.917 -10.168 1.00 92.12 461 GLU A N 1
ATOM 3658 C CA . GLU A 1 461 ? 3.974 27.126 -9.860 1.00 92.12 461 GLU A CA 1
ATOM 3659 C C . GLU A 1 461 ? 4.207 26.167 -8.678 1.00 92.12 461 GLU A C 1
ATOM 3661 O O . GLU A 1 461 ? 3.416 26.143 -7.734 1.00 92.12 461 GLU A O 1
ATOM 3666 N N . ILE A 1 462 ? 5.338 25.449 -8.668 1.00 87.44 462 ILE A N 1
ATOM 3667 C CA . ILE A 1 462 ? 5.732 24.566 -7.556 1.00 87.44 462 ILE A CA 1
ATOM 3668 C C . ILE A 1 462 ? 5.899 25.363 -6.251 1.00 87.44 462 ILE A C 1
ATOM 3670 O O . ILE A 1 462 ? 5.370 24.961 -5.215 1.00 87.44 462 ILE A O 1
ATOM 3674 N N . ALA A 1 463 ? 6.573 26.518 -6.294 1.00 93.12 463 ALA A N 1
ATOM 3675 C CA . ALA A 1 463 ? 6.753 27.377 -5.121 1.00 93.12 463 ALA A CA 1
ATOM 3676 C C . ALA A 1 463 ? 5.424 27.961 -4.596 1.00 93.12 463 ALA A C 1
ATOM 3678 O O . ALA A 1 463 ? 5.250 28.137 -3.387 1.00 93.12 463 ALA A O 1
ATOM 3679 N N . PHE A 1 464 ? 4.462 28.237 -5.484 1.00 95.12 464 PHE A N 1
ATOM 3680 C CA . PHE A 1 464 ? 3.110 28.637 -5.094 1.00 95.12 464 PHE A CA 1
ATOM 3681 C C . PHE A 1 464 ? 2.352 27.483 -4.420 1.00 95.12 464 PHE A C 1
ATOM 3683 O O . PHE A 1 464 ? 1.782 27.677 -3.345 1.00 95.12 464 PHE A O 1
ATOM 3690 N N . ALA A 1 465 ? 2.402 26.275 -4.991 1.00 87.88 465 ALA A N 1
ATOM 3691 C CA . ALA A 1 465 ? 1.774 25.086 -4.417 1.00 87.88 465 ALA A CA 1
ATOM 3692 C C . ALA A 1 465 ? 2.348 24.729 -3.030 1.00 87.88 465 ALA A C 1
ATOM 3694 O O . ALA A 1 465 ? 1.582 24.468 -2.102 1.00 87.88 465 ALA A O 1
ATOM 3695 N N . GLU A 1 466 ? 3.674 24.802 -2.846 1.00 91.44 466 GLU A N 1
ATOM 3696 C CA . GLU A 1 466 ? 4.312 24.612 -1.533 1.00 91.44 466 GLU A CA 1
ATOM 3697 C C . GLU A 1 466 ? 3.816 25.652 -0.514 1.00 91.44 466 GLU A C 1
ATOM 3699 O O . GLU A 1 466 ? 3.495 25.308 0.625 1.00 91.44 466 GLU A O 1
ATOM 3704 N N . LYS A 1 467 ? 3.689 26.922 -0.923 1.00 94.00 467 LYS A N 1
ATOM 3705 C CA . LYS A 1 467 ? 3.181 27.996 -0.057 1.00 94.00 467 LYS A CA 1
ATOM 3706 C C . LYS A 1 467 ? 1.725 27.763 0.369 1.00 94.00 467 LYS A C 1
ATOM 3708 O O . LYS A 1 467 ? 1.401 28.040 1.523 1.00 94.00 467 LYS A O 1
ATOM 3713 N N . VAL A 1 468 ? 0.874 27.239 -0.517 1.00 92.25 468 VAL A N 1
ATOM 3714 C CA . VAL A 1 468 ? -0.520 26.874 -0.197 1.00 92.25 468 VAL A CA 1
ATOM 3715 C C . VAL A 1 468 ? -0.567 25.690 0.773 1.00 92.25 468 VAL A C 1
ATOM 3717 O O . VAL A 1 468 ? -1.185 25.807 1.829 1.00 92.25 468 VAL A O 1
ATOM 3720 N N . ALA A 1 469 ? 0.153 24.600 0.491 1.00 87.56 469 ALA A N 1
ATOM 3721 C CA . ALA A 1 469 ? 0.209 23.436 1.381 1.00 87.56 469 ALA A CA 1
ATOM 3722 C C . ALA A 1 469 ? 0.759 23.799 2.776 1.00 87.56 469 ALA A C 1
ATOM 3724 O O . ALA A 1 469 ? 0.268 23.330 3.802 1.00 87.56 469 ALA A O 1
ATOM 3725 N N . LYS A 1 470 ? 1.747 24.700 2.839 1.00 91.81 470 LYS A N 1
ATOM 3726 C CA . LYS A 1 470 ? 2.299 25.220 4.097 1.00 91.81 470 LYS A CA 1
ATOM 3727 C C . LYS A 1 470 ? 1.309 26.089 4.880 1.00 91.81 470 LYS A C 1
ATOM 3729 O O . LYS A 1 470 ? 1.380 26.095 6.106 1.00 91.81 470 LYS A O 1
ATOM 3734 N N . ALA A 1 471 ? 0.405 26.802 4.204 1.00 92.25 471 ALA A N 1
ATOM 3735 C CA . ALA A 1 471 ? -0.675 27.537 4.858 1.00 92.25 471 ALA A CA 1
ATOM 3736 C C . ALA A 1 471 ? -1.729 26.578 5.438 1.00 92.25 471 ALA A C 1
ATOM 3738 O O . ALA A 1 471 ? -2.059 26.693 6.614 1.00 92.25 471 ALA A O 1
ATOM 3739 N N . GLN A 1 472 ? -2.160 25.575 4.665 1.00 90.88 472 GLN A N 1
ATOM 3740 C CA . GLN A 1 472 ? -3.115 24.551 5.114 1.00 90.88 472 GLN A CA 1
ATOM 3741 C C . GLN A 1 472 ? -2.589 23.765 6.326 1.00 90.88 472 GLN A C 1
ATOM 3743 O O . GLN A 1 472 ? -3.282 23.642 7.331 1.00 90.88 472 GLN A O 1
ATOM 3748 N N . ASN A 1 473 ? -1.323 23.333 6.295 1.00 87.06 473 ASN A N 1
ATOM 3749 C CA . ASN A 1 473 ? -0.686 22.658 7.433 1.00 87.06 473 ASN A CA 1
ATOM 3750 C C . ASN A 1 473 ? -0.580 23.554 8.686 1.00 87.06 473 ASN A C 1
ATOM 3752 O O . ASN A 1 473 ? -0.535 23.044 9.804 1.00 87.06 473 ASN A O 1
ATOM 3756 N N . ALA A 1 474 ? -0.505 24.881 8.526 1.00 91.56 474 ALA A N 1
ATOM 3757 C CA . ALA A 1 474 ? -0.490 25.820 9.649 1.00 91.56 474 ALA A CA 1
ATOM 3758 C C . ALA A 1 474 ? -1.899 26.057 10.224 1.00 91.56 474 ALA A C 1
ATOM 3760 O O . ALA A 1 474 ? -2.043 26.195 11.437 1.00 91.56 474 ALA A O 1
ATOM 3761 N N . GLU A 1 475 ? -2.926 26.059 9.373 1.00 91.75 475 GLU A N 1
ATOM 3762 C CA . GLU A 1 475 ? -4.341 26.131 9.757 1.00 91.75 475 GLU A CA 1
ATOM 3763 C C . GLU A 1 475 ? -4.783 24.862 10.507 1.00 91.75 475 GLU A C 1
ATOM 3765 O O . GLU A 1 475 ? -5.352 24.955 11.595 1.00 91.75 475 GLU A O 1
ATOM 3770 N N . GLU A 1 476 ? -4.408 23.675 10.016 1.00 89.12 476 GLU A N 1
ATOM 3771 C CA . GLU A 1 476 ? -4.637 22.400 10.711 1.00 89.12 476 GLU A CA 1
ATOM 3772 C C . GLU A 1 476 ? -3.941 22.368 12.085 1.00 89.12 476 GLU A C 1
ATOM 3774 O O . GLU A 1 476 ? -4.558 22.015 13.090 1.00 89.12 476 GLU A O 1
ATOM 3779 N N . GLN A 1 477 ? -2.679 22.812 12.170 1.00 86.88 477 GLN A N 1
ATOM 3780 C CA . GLN A 1 477 ? -1.959 22.905 13.447 1.00 86.88 477 GLN A CA 1
ATOM 3781 C C . GLN A 1 477 ? -2.566 23.933 14.413 1.00 86.88 477 GLN A C 1
ATOM 3783 O O . GLN A 1 477 ? -2.508 23.720 15.626 1.00 86.88 477 GLN A O 1
ATOM 3788 N N . ALA A 1 478 ? -3.149 25.025 13.911 1.00 92.56 478 ALA A N 1
ATOM 3789 C CA . ALA A 1 478 ? -3.865 25.992 14.740 1.00 92.56 478 ALA A CA 1
ATOM 3790 C C . ALA A 1 478 ? -5.156 25.383 15.311 1.00 92.56 478 ALA A C 1
ATOM 3792 O O . ALA A 1 478 ? -5.382 25.471 16.516 1.00 92.56 478 ALA A O 1
ATOM 3793 N N . HIS A 1 479 ? -5.941 24.691 14.481 1.00 89.88 479 HIS A N 1
ATOM 3794 C CA . HIS A 1 479 ? -7.162 23.998 14.898 1.00 89.88 479 HIS A CA 1
ATOM 3795 C C . HIS A 1 479 ? -6.881 22.867 15.908 1.00 89.88 479 HIS A C 1
ATOM 3797 O O . HIS A 1 479 ? -7.590 22.746 16.905 1.00 89.88 479 HIS A O 1
ATOM 3803 N N . ILE A 1 480 ? -5.803 22.090 15.729 1.00 85.12 480 ILE A N 1
ATOM 3804 C CA . ILE A 1 480 ? -5.367 21.087 16.720 1.00 85.12 480 ILE A CA 1
ATOM 3805 C C . ILE A 1 480 ? -5.014 21.760 18.057 1.00 85.12 480 ILE A C 1
ATOM 3807 O O . ILE A 1 480 ? -5.490 21.322 19.103 1.00 85.12 480 ILE A O 1
ATOM 3811 N N . GLN A 1 481 ? -4.245 22.856 18.044 1.00 89.94 481 GLN A N 1
ATOM 3812 C CA . GLN A 1 481 ? -3.914 23.598 19.271 1.00 89.94 481 GLN A CA 1
ATOM 3813 C C . GLN A 1 481 ? -5.141 24.241 19.933 1.00 89.94 481 GLN A C 1
ATOM 3815 O O . GLN A 1 481 ? -5.173 24.378 21.156 1.00 89.94 481 GLN A O 1
ATOM 3820 N N . GLU A 1 482 ? -6.152 24.640 19.161 1.00 91.75 482 GLU A N 1
ATOM 3821 C CA . GLU A 1 482 ? -7.424 25.136 19.690 1.00 91.75 482 GLU A CA 1
ATOM 3822 C C . GLU A 1 482 ? -8.221 24.015 20.372 1.00 91.75 482 GLU A C 1
ATOM 3824 O O . GLU A 1 482 ? -8.675 24.200 21.501 1.00 91.75 482 GLU A O 1
ATOM 3829 N N . GLN A 1 483 ? -8.300 22.824 19.768 1.00 86.25 483 GLN A N 1
ATOM 3830 C CA . GLN A 1 483 ? -8.916 21.650 20.397 1.00 86.25 483 GLN A CA 1
ATOM 3831 C C . GLN A 1 483 ? -8.179 21.210 21.673 1.00 86.25 483 GLN A C 1
ATOM 3833 O O . GLN A 1 483 ? -8.823 20.925 22.685 1.00 86.25 483 GLN A O 1
ATOM 3838 N N . GLU A 1 484 ? -6.841 21.202 21.671 1.00 86.81 484 GLU A N 1
ATOM 3839 C CA . GLU A 1 484 ? -6.042 20.908 22.869 1.00 86.81 484 GLU A CA 1
ATOM 3840 C C . GLU A 1 484 ? -6.279 21.937 23.985 1.00 86.81 484 GLU A C 1
ATOM 3842 O O . GLU A 1 484 ? -6.419 21.556 25.148 1.00 86.81 484 GLU A O 1
ATOM 3847 N N . ARG A 1 485 ? -6.391 23.232 23.650 1.00 92.31 485 ARG A N 1
ATOM 3848 C CA . ARG A 1 485 ? -6.725 24.292 24.618 1.00 92.31 485 ARG A CA 1
ATOM 3849 C C . ARG A 1 485 ? -8.143 24.159 25.158 1.00 92.31 485 ARG A C 1
ATOM 3851 O O . ARG A 1 485 ? -8.315 24.238 26.368 1.00 92.31 485 ARG A O 1
ATOM 3858 N N . ALA A 1 486 ? -9.133 23.924 24.299 1.00 89.75 486 ALA A N 1
ATOM 3859 C CA . ALA A 1 486 ? -10.523 23.737 24.712 1.00 89.75 486 ALA A CA 1
ATOM 3860 C C . ALA A 1 486 ? -10.671 22.526 25.647 1.00 89.75 486 ALA A C 1
ATOM 3862 O O . ALA A 1 486 ? -11.366 22.603 26.662 1.00 89.75 486 ALA A O 1
ATOM 3863 N N . LYS A 1 487 ? -9.953 21.431 25.361 1.00 87.88 487 LYS A N 1
ATOM 3864 C CA . LYS A 1 487 ? -9.883 20.261 26.242 1.00 87.88 487 LYS A CA 1
ATOM 3865 C C . LYS A 1 487 ? -9.194 20.581 27.570 1.00 87.88 487 LYS A C 1
ATOM 3867 O O . LYS A 1 487 ? -9.751 20.276 28.618 1.00 87.88 487 LYS A O 1
ATOM 3872 N N . ALA A 1 488 ? -8.033 21.236 27.544 1.00 87.19 488 ALA A N 1
ATOM 3873 C CA . ALA A 1 488 ? -7.317 21.624 28.759 1.00 87.19 488 ALA A CA 1
ATOM 3874 C C . ALA A 1 488 ? -8.121 22.606 29.634 1.00 87.19 488 ALA A C 1
ATOM 3876 O O . ALA A 1 488 ? -8.047 22.537 30.859 1.00 87.19 488 ALA A O 1
ATOM 3877 N N . GLU A 1 489 ? -8.919 23.494 29.031 1.00 92.62 489 GLU A N 1
ATOM 3878 C CA . GLU A 1 489 ? -9.827 24.376 29.764 1.00 92.62 489 GLU A CA 1
ATOM 3879 C C . GLU A 1 489 ? -11.011 23.605 30.367 1.00 92.62 489 GLU A C 1
ATOM 3881 O O . GLU A 1 489 ? -11.366 23.848 31.519 1.00 92.62 489 GLU A O 1
ATOM 3886 N N . ALA A 1 490 ? -11.592 22.641 29.644 1.00 86.19 490 ALA A N 1
ATOM 3887 C CA . ALA A 1 490 ? -12.630 21.762 30.186 1.00 86.19 490 ALA A CA 1
ATOM 3888 C C . ALA A 1 490 ? -12.108 20.923 31.369 1.00 86.19 490 ALA A C 1
ATOM 3890 O O . ALA A 1 490 ? -12.739 20.899 32.427 1.00 86.19 490 ALA A O 1
ATOM 3891 N N . ASP A 1 491 ? -10.921 20.322 31.233 1.00 83.56 491 ASP A N 1
ATOM 3892 C CA . ASP A 1 491 ? -10.250 19.569 32.300 1.00 83.56 491 ASP A CA 1
ATOM 3893 C C . ASP A 1 491 ? -9.936 20.469 33.517 1.00 83.56 491 ASP A C 1
ATOM 3895 O O . ASP A 1 491 ? -10.097 20.046 34.664 1.00 83.56 491 ASP A O 1
ATOM 3899 N N . ALA A 1 492 ? -9.534 21.727 33.294 1.00 88.62 492 ALA A N 1
ATOM 3900 C CA . ALA A 1 492 ? -9.280 22.698 34.362 1.00 88.62 492 ALA A CA 1
ATOM 3901 C C . ALA A 1 492 ? -10.567 23.170 35.065 1.00 88.62 492 ALA A C 1
ATOM 3903 O O . ALA A 1 492 ? -10.578 23.310 36.289 1.00 88.62 492 ALA A O 1
ATOM 3904 N N . ARG A 1 493 ? -11.661 23.379 34.318 1.00 91.56 493 ARG A N 1
ATOM 3905 C CA . ARG A 1 493 ? -12.986 23.703 34.875 1.00 91.56 493 ARG A CA 1
ATOM 3906 C C . ARG A 1 493 ? -13.504 22.560 35.752 1.00 91.56 493 ARG A C 1
ATOM 3908 O O . ARG A 1 493 ? -13.916 22.822 36.877 1.00 91.56 493 ARG A O 1
ATOM 3915 N N . ALA A 1 494 ? -13.389 21.310 35.295 1.00 85.19 494 ALA A N 1
ATOM 3916 C CA . ALA A 1 494 ? -13.765 20.131 36.079 1.00 85.19 494 ALA A CA 1
ATOM 3917 C C . ALA A 1 494 ? -12.920 19.976 37.361 1.00 85.19 494 ALA A C 1
ATOM 3919 O O . ALA A 1 494 ? -13.446 19.631 38.417 1.00 85.19 494 ALA A O 1
ATOM 3920 N N . GLN A 1 495 ? -11.616 20.277 37.311 1.00 85.31 495 GLN A N 1
ATOM 3921 C CA . GLN A 1 495 ? -10.760 20.272 38.507 1.00 85.31 495 GLN A C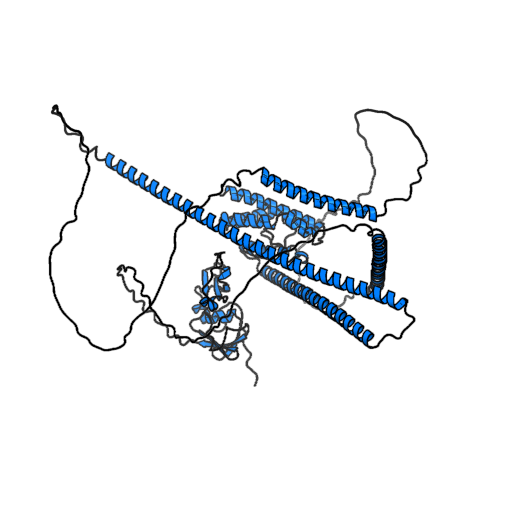A 1
ATOM 3922 C C . GLN A 1 495 ? -11.132 21.374 39.512 1.00 85.31 495 GLN A C 1
ATOM 3924 O O . GLN A 1 495 ? -11.119 21.125 40.716 1.00 85.31 495 GLN A O 1
ATOM 3929 N N . GLU A 1 496 ? -11.484 22.575 39.045 1.00 90.19 496 GLU A N 1
ATOM 3930 C CA . GLU A 1 496 ? -11.965 23.664 39.907 1.00 90.19 496 GLU A CA 1
ATOM 3931 C C . GLU A 1 496 ? -13.346 23.360 40.510 1.00 90.19 496 GLU A C 1
ATOM 3933 O O . GLU A 1 496 ? -13.587 23.688 41.670 1.00 90.19 496 GLU A O 1
ATOM 3938 N N . GLU A 1 497 ? -14.234 22.697 39.768 1.00 88.19 497 GLU A N 1
ATOM 3939 C CA . GLU A 1 497 ? -15.535 22.234 40.262 1.00 88.19 497 GLU A CA 1
ATOM 3940 C C . GLU A 1 497 ? -15.364 21.204 41.387 1.00 88.19 497 GLU A C 1
ATOM 3942 O O . GLU A 1 497 ? -15.826 21.443 42.502 1.00 88.19 497 GLU A O 1
ATOM 3947 N N . ILE A 1 498 ? -14.567 20.150 41.166 1.00 86.12 498 ILE A N 1
ATOM 3948 C CA . ILE A 1 498 ? -14.216 19.157 42.199 1.00 86.12 498 ILE A CA 1
ATOM 3949 C C . ILE A 1 498 ? -13.578 19.830 43.429 1.00 86.12 498 ILE A C 1
ATOM 3951 O O . ILE A 1 498 ? -13.873 19.462 44.568 1.00 86.12 498 ILE A O 1
ATOM 3955 N N . ARG A 1 499 ? -12.718 20.840 43.228 1.00 90.06 499 ARG A N 1
ATOM 3956 C CA . ARG A 1 499 ? -12.083 21.593 44.324 1.00 90.06 499 ARG A CA 1
ATOM 3957 C C . ARG A 1 499 ? -13.094 22.413 45.133 1.00 90.06 499 ARG A C 1
ATOM 3959 O O . ARG A 1 499 ? -12.937 22.529 46.347 1.00 90.06 499 ARG A O 1
ATOM 3966 N N . ARG A 1 500 ? -14.128 22.963 44.488 1.00 91.75 500 ARG A N 1
ATOM 3967 C CA . ARG A 1 500 ? -15.225 23.688 45.153 1.00 91.75 500 ARG A CA 1
ATOM 3968 C C . ARG A 1 500 ? -16.154 22.754 45.909 1.00 91.75 500 ARG A C 1
ATOM 3970 O O . ARG A 1 500 ? -16.496 23.073 47.040 1.00 91.75 500 ARG A O 1
ATOM 3977 N N . GLU A 1 501 ? -16.506 21.608 45.330 1.00 85.62 501 GLU A N 1
ATOM 3978 C CA . GLU A 1 501 ? -17.278 20.574 46.026 1.00 85.62 501 GLU A CA 1
ATOM 3979 C C . GLU A 1 501 ? -16.553 20.126 47.306 1.00 85.62 501 GLU A C 1
ATOM 3981 O O . GLU A 1 501 ? -17.153 20.116 48.375 1.00 85.62 501 GLU A O 1
ATOM 3986 N N . GLN A 1 502 ? -15.244 19.850 47.222 1.00 84.38 502 GLN A N 1
ATOM 3987 C CA . GLN A 1 502 ? -14.421 19.474 48.381 1.00 84.38 502 GLN A CA 1
ATOM 3988 C C . GLN A 1 502 ? -14.318 20.584 49.438 1.00 84.38 502 GLN A C 1
ATOM 3990 O O . GLN A 1 502 ? -14.342 20.295 50.635 1.00 84.38 502 GLN A O 1
ATOM 3995 N N . ALA A 1 503 ? -14.205 21.849 49.021 1.00 88.12 503 ALA A N 1
ATOM 3996 C CA . ALA A 1 503 ? -14.197 22.979 49.948 1.00 88.12 503 ALA A CA 1
ATOM 3997 C C . ALA A 1 503 ? -15.550 23.130 50.664 1.00 88.12 503 ALA A C 1
ATOM 3999 O O . ALA A 1 503 ? -15.574 23.273 51.884 1.00 88.12 503 ALA A O 1
ATOM 4000 N N . ALA A 1 504 ? -16.659 23.023 49.926 1.00 86.62 504 ALA A N 1
ATOM 4001 C CA . ALA A 1 504 ? -18.010 23.119 50.471 1.00 86.62 504 ALA A CA 1
ATOM 4002 C C . ALA A 1 504 ? -18.320 21.989 51.465 1.00 86.62 504 ALA A C 1
ATOM 4004 O O . ALA A 1 504 ? -18.865 22.267 52.529 1.00 86.62 504 ALA A O 1
ATOM 4005 N N . THR A 1 505 ? -17.915 20.741 51.185 1.00 83.75 505 THR A N 1
ATOM 4006 C CA . THR A 1 505 ? -18.076 19.642 52.156 1.00 83.75 505 THR A CA 1
ATOM 4007 C C . THR A 1 505 ? -17.285 19.896 53.437 1.00 83.75 505 THR A C 1
ATOM 4009 O O . THR A 1 505 ? -17.819 19.714 54.521 1.00 83.75 505 THR A O 1
ATOM 4012 N N . VAL A 1 506 ? -16.049 20.402 53.340 1.00 84.44 506 VAL A N 1
ATOM 4013 C CA . VAL A 1 506 ? -15.214 20.693 54.522 1.00 84.44 506 VAL A CA 1
ATOM 4014 C C . VAL A 1 506 ? -15.746 21.880 55.341 1.00 84.44 506 VAL A C 1
ATOM 4016 O O . VAL A 1 506 ? -15.551 21.913 56.556 1.00 84.44 506 VAL A O 1
ATOM 4019 N N . GLU A 1 507 ? -16.415 22.847 54.707 1.00 85.06 507 GLU A N 1
ATOM 4020 C CA . GLU A 1 507 ? -17.098 23.953 55.392 1.00 85.06 507 GLU A CA 1
ATOM 4021 C C . GLU A 1 507 ? -18.409 23.492 56.059 1.00 85.06 507 GLU A C 1
ATOM 4023 O O . GLU A 1 507 ? -18.679 23.881 57.196 1.00 85.06 507 GLU A O 1
ATOM 4028 N N . GLN A 1 508 ? -19.181 22.611 55.409 1.00 81.00 508 GLN A N 1
ATOM 4029 C CA . GLN A 1 508 ? -20.396 22.019 55.983 1.00 81.00 508 GLN A CA 1
ATOM 4030 C C . GLN A 1 508 ? -20.075 21.087 57.164 1.00 81.00 508 GLN A C 1
ATOM 4032 O O . GLN A 1 508 ? -20.664 21.256 58.232 1.00 81.00 508 GLN A O 1
ATOM 4037 N N . ASP A 1 509 ? -19.086 20.196 57.026 1.00 77.12 509 ASP A N 1
ATOM 4038 C CA . ASP A 1 509 ? -18.608 19.322 58.109 1.00 77.12 509 ASP A CA 1
ATOM 4039 C C . ASP A 1 509 ? -18.195 20.148 59.345 1.00 77.12 509 ASP A C 1
ATOM 4041 O O . ASP A 1 509 ? -18.592 19.837 60.467 1.00 77.12 509 ASP A O 1
ATOM 4045 N N . GLN A 1 510 ? -17.452 21.248 59.152 1.00 80.94 510 GLN A N 1
ATOM 4046 C CA . GLN A 1 510 ? -17.046 22.147 60.245 1.00 80.94 510 GLN A CA 1
ATOM 4047 C C . GLN A 1 510 ? -18.214 22.918 60.872 1.00 80.94 510 GLN A C 1
ATOM 4049 O O . GLN A 1 510 ? -18.154 23.251 62.057 1.00 80.94 510 GLN A O 1
ATOM 4054 N N . ALA A 1 511 ? -19.265 23.224 60.109 1.00 76.94 511 ALA A N 1
ATOM 4055 C CA . ALA A 1 511 ? -20.454 23.877 60.642 1.00 76.94 511 ALA A CA 1
ATOM 4056 C C . ALA A 1 511 ? -21.281 22.916 61.512 1.00 76.94 511 ALA A C 1
ATOM 4058 O O . ALA A 1 511 ? -21.694 23.293 62.615 1.00 76.94 511 ALA A O 1
ATOM 4059 N N . ASP A 1 512 ? -21.486 21.678 61.060 1.00 67.75 512 ASP A N 1
ATOM 4060 C CA . ASP A 1 512 ? -22.304 20.697 61.777 1.00 67.75 512 ASP A CA 1
ATOM 4061 C C . ASP A 1 512 ? -21.587 20.081 62.992 1.00 67.75 512 ASP A C 1
ATOM 4063 O O . ASP A 1 512 ? -22.252 19.797 63.986 1.00 67.75 512 ASP A O 1
ATOM 4067 N N . ASP A 1 513 ? -20.249 20.026 63.029 1.00 69.06 513 ASP A N 1
ATOM 4068 C CA . ASP A 1 513 ? -19.491 19.649 64.244 1.00 69.06 513 ASP A CA 1
ATOM 4069 C C . ASP A 1 513 ? -19.722 20.638 65.421 1.00 69.06 513 ASP A C 1
ATOM 4071 O O . ASP A 1 513 ? -19.496 20.315 66.589 1.00 69.06 513 ASP A O 1
ATOM 4075 N N . THR A 1 514 ? -20.247 21.846 65.145 1.00 70.25 514 THR A N 1
ATOM 4076 C CA . THR A 1 514 ? -20.690 22.808 66.180 1.00 70.25 514 THR A CA 1
ATOM 4077 C C . THR A 1 514 ? -22.168 22.674 66.576 1.00 70.25 514 THR A C 1
ATOM 4079 O O . THR A 1 514 ? -22.616 23.321 67.529 1.00 70.25 514 THR A O 1
ATOM 4082 N N . ARG A 1 515 ? -22.947 21.833 65.882 1.00 56.62 515 ARG A N 1
ATOM 4083 C CA . ARG A 1 515 ? -24.385 21.623 66.104 1.00 56.62 515 ARG A CA 1
ATOM 4084 C C . ARG A 1 515 ? -24.653 20.196 66.572 1.00 56.62 515 ARG A C 1
ATOM 4086 O O . ARG A 1 515 ? -24.682 19.255 65.790 1.00 56.62 515 ARG A O 1
ATOM 4093 N N . GLY A 1 516 ? -24.917 20.056 67.874 1.00 56.81 516 GLY A N 1
ATOM 4094 C CA . GLY A 1 516 ? -25.188 18.764 68.515 1.00 56.81 516 GLY A CA 1
ATOM 4095 C C . GLY A 1 516 ? -26.212 17.896 67.755 1.00 56.81 516 GLY A C 1
ATOM 4096 O O . GLY A 1 516 ? -27.142 18.435 67.145 1.00 56.81 516 GLY A O 1
ATOM 4097 N N . PRO A 1 517 ? -26.050 16.557 67.795 1.00 51.34 517 PRO A N 1
ATOM 4098 C CA . PRO A 1 517 ? -26.490 15.627 66.753 1.00 51.34 517 PRO A CA 1
ATOM 4099 C C . PRO A 1 517 ? -27.980 15.740 66.420 1.00 51.34 517 PRO A C 1
ATOM 4101 O O . PRO A 1 517 ? -28.849 15.139 67.058 1.00 51.34 517 PRO A O 1
ATOM 4104 N N . THR A 1 518 ? -28.257 16.505 65.368 1.00 59.91 518 THR A N 1
ATOM 4105 C CA . THR A 1 518 ? -29.587 16.670 64.788 1.00 59.91 518 THR A CA 1
ATOM 4106 C C . THR A 1 518 ? -29.771 15.588 63.727 1.00 59.91 518 THR A C 1
ATOM 4108 O O . THR A 1 518 ? -28.853 15.297 62.967 1.00 59.91 518 THR A O 1
ATOM 4111 N N . LYS A 1 519 ? -30.932 14.922 63.703 1.00 62.50 519 LYS A N 1
ATOM 4112 C CA . LYS A 1 519 ? -31.152 13.785 62.793 1.00 62.50 519 LYS A CA 1
ATOM 4113 C C . LYS A 1 519 ? -31.053 14.261 61.332 1.00 62.50 519 LYS A C 1
ATOM 4115 O O . LYS A 1 519 ? -31.762 15.213 61.003 1.00 62.50 519 LYS A O 1
ATOM 4120 N N . PRO A 1 520 ? -30.232 13.620 60.474 1.00 58.72 520 PRO A N 1
ATOM 4121 C CA . PRO A 1 520 ? -30.047 14.057 59.093 1.00 58.72 520 PRO A CA 1
ATOM 4122 C C . PRO A 1 520 ? -31.376 14.015 58.340 1.00 58.72 520 PRO A C 1
ATOM 4124 O O . PRO A 1 520 ? -32.170 13.082 58.508 1.00 58.72 520 PRO A O 1
ATOM 4127 N N . ASN A 1 521 ? -31.632 15.048 57.542 1.00 68.88 521 ASN A N 1
ATOM 4128 C CA . ASN A 1 521 ? -32.920 15.222 56.886 1.00 68.88 521 ASN A CA 1
ATOM 4129 C C . ASN A 1 521 ? -33.023 14.314 55.646 1.00 68.88 521 ASN A C 1
ATOM 4131 O O . ASN A 1 521 ? -32.044 14.134 54.921 1.00 68.88 521 ASN A O 1
ATOM 4135 N N . SER A 1 522 ? -34.201 13.729 55.398 1.00 77.12 522 SER A N 1
ATOM 4136 C CA . SER A 1 522 ? -34.358 12.645 54.407 1.00 77.12 522 SER A CA 1
ATOM 4137 C C . SER A 1 522 ? -33.909 13.053 52.997 1.00 77.12 522 SER A C 1
ATOM 4139 O O . SER A 1 522 ? -33.259 12.277 52.297 1.00 77.12 522 SER A O 1
ATOM 4141 N N . ASP A 1 523 ? -34.223 14.287 52.611 1.00 77.44 523 ASP A N 1
ATOM 4142 C CA . ASP A 1 523 ? -34.015 14.834 51.269 1.00 77.44 523 ASP A CA 1
ATOM 4143 C C . ASP A 1 523 ? -32.525 14.994 50.913 1.00 77.44 523 ASP A C 1
ATOM 4145 O O . ASP A 1 523 ? -32.135 14.915 49.747 1.00 77.44 523 ASP A O 1
ATOM 4149 N N . GLU A 1 524 ? -31.666 15.209 51.912 1.00 80.75 524 GLU A N 1
ATOM 4150 C CA . GLU A 1 524 ? -30.220 15.377 51.724 1.00 80.75 524 GLU A CA 1
ATOM 4151 C C . GLU A 1 524 ? -29.551 14.033 51.401 1.00 80.75 524 GLU A C 1
ATOM 4153 O O . GLU A 1 524 ? -28.742 13.933 50.475 1.00 80.75 524 GLU A O 1
ATOM 4158 N N . LEU A 1 525 ? -30.018 12.963 52.054 1.00 82.19 525 LEU A N 1
ATOM 4159 C CA . LEU A 1 525 ? -29.632 11.583 51.759 1.00 82.19 525 LEU A CA 1
ATOM 4160 C C . LEU A 1 525 ? -30.090 11.125 50.359 1.00 82.19 525 LEU A C 1
ATOM 4162 O O . LEU A 1 525 ? -29.535 10.170 49.817 1.00 82.19 525 LEU A O 1
ATOM 4166 N N . GLU A 1 526 ? -31.106 11.752 49.757 1.00 85.94 526 GLU A N 1
ATOM 4167 C CA . GLU A 1 526 ? -31.464 11.503 48.352 1.00 85.94 526 GLU A CA 1
ATOM 4168 C C . GLU A 1 526 ? -30.579 12.282 47.374 1.00 85.94 526 GLU A C 1
ATOM 4170 O O . GLU A 1 526 ? -30.157 11.722 46.359 1.00 85.94 526 GLU A O 1
ATOM 4175 N N . ARG A 1 527 ? -30.223 13.534 47.690 1.00 84.94 527 ARG A N 1
ATOM 4176 C CA . ARG A 1 527 ? -29.318 14.346 46.857 1.00 84.94 527 ARG A CA 1
ATOM 4177 C C . ARG A 1 527 ? -27.931 13.722 46.725 1.00 84.94 527 ARG A C 1
ATOM 4179 O O . ARG A 1 527 ? -27.437 13.615 45.603 1.00 84.94 527 ARG A O 1
ATOM 4186 N N . ASP A 1 528 ? -27.339 13.249 47.824 1.00 84.19 528 ASP A N 1
ATOM 4187 C CA . ASP A 1 528 ? -26.030 12.581 47.773 1.00 84.19 528 ASP A CA 1
ATOM 4188 C C . ASP A 1 528 ? -26.081 11.280 46.951 1.00 84.19 528 ASP A C 1
ATOM 4190 O O . ASP A 1 528 ? -25.230 11.057 46.091 1.00 84.19 528 ASP A O 1
ATOM 4194 N N . LYS A 1 529 ? -27.142 10.466 47.087 1.00 88.44 529 LYS A N 1
ATOM 4195 C CA . LYS A 1 529 ? -27.348 9.279 46.230 1.00 88.44 529 LYS A CA 1
ATOM 4196 C C . LYS A 1 529 ? -27.405 9.636 44.742 1.00 88.44 529 LYS A C 1
ATOM 4198 O O . LYS A 1 529 ? -26.867 8.889 43.926 1.00 88.44 529 LYS A O 1
ATOM 4203 N N . ILE A 1 530 ? -28.045 10.751 44.378 1.00 91.06 530 ILE A N 1
ATOM 4204 C CA . ILE A 1 530 ? -28.137 11.212 42.984 1.00 91.06 530 ILE A CA 1
ATOM 4205 C C . ILE A 1 530 ? -26.765 11.672 42.469 1.00 91.06 530 ILE A C 1
ATOM 4207 O O . ILE A 1 530 ? -26.345 11.221 41.404 1.00 91.06 530 ILE A O 1
ATOM 4211 N N . LEU A 1 531 ? -26.042 12.508 43.223 1.00 88.44 531 LEU A N 1
ATOM 4212 C CA . LEU A 1 531 ? -24.701 12.987 42.849 1.00 88.44 531 LEU A CA 1
ATOM 4213 C C . LEU A 1 531 ? -23.688 11.842 42.757 1.00 88.44 531 LEU A C 1
ATOM 4215 O O . LEU A 1 531 ? -22.933 11.740 41.786 1.00 88.44 531 LEU A O 1
ATOM 4219 N N . ARG A 1 532 ? -23.707 10.930 43.731 1.00 89.38 532 ARG A N 1
ATOM 4220 C CA . ARG A 1 532 ? -22.891 9.717 43.720 1.00 89.38 532 ARG A CA 1
ATOM 4221 C C . ARG A 1 532 ? -23.179 8.867 42.486 1.00 89.38 532 ARG A C 1
ATOM 4223 O O . ARG A 1 532 ? -22.234 8.480 41.802 1.00 89.38 532 ARG A O 1
ATOM 4230 N N . LYS A 1 533 ? -24.456 8.633 42.163 1.00 93.19 533 LYS A N 1
ATOM 4231 C CA . LYS A 1 533 ? -24.835 7.891 40.957 1.00 93.19 533 LYS A CA 1
ATOM 4232 C C . LYS A 1 533 ? -24.337 8.586 39.686 1.00 93.19 533 LYS A C 1
ATOM 4234 O O . LYS A 1 533 ? -23.761 7.919 38.839 1.00 93.19 533 LYS A O 1
ATOM 4239 N N . GLN A 1 534 ? -24.467 9.911 39.572 1.00 89.19 534 GLN A N 1
ATOM 4240 C CA . GLN A 1 534 ? -23.938 10.653 38.419 1.00 89.19 534 GLN A CA 1
ATOM 4241 C C . GLN A 1 534 ? -22.414 10.513 38.275 1.00 89.19 534 GLN A C 1
ATOM 4243 O O . GLN A 1 534 ? -21.926 10.334 37.160 1.00 89.19 534 GLN A O 1
ATOM 4248 N N . ARG A 1 535 ? -21.653 10.539 39.378 1.00 90.00 535 ARG A N 1
ATOM 4249 C CA . ARG A 1 535 ? -20.199 10.291 39.354 1.00 90.00 535 ARG A CA 1
ATOM 4250 C C . ARG A 1 535 ? -19.863 8.847 38.957 1.00 90.00 535 ARG A C 1
ATOM 4252 O O . ARG A 1 535 ? -18.921 8.639 38.194 1.00 90.00 535 ARG A O 1
ATOM 4259 N N . GLU A 1 536 ? -20.622 7.862 39.438 1.00 90.44 536 GLU A N 1
ATOM 4260 C CA . GLU A 1 536 ? -20.471 6.447 39.061 1.00 90.44 536 GLU A CA 1
ATOM 4261 C C . GLU A 1 536 ? -20.803 6.228 37.564 1.00 90.44 536 GLU A C 1
ATOM 4263 O O . GLU A 1 536 ? -20.009 5.613 36.849 1.00 90.44 536 GLU A O 1
ATOM 4268 N N . ASP A 1 537 ? -21.886 6.830 37.054 1.00 90.06 537 ASP A N 1
ATOM 4269 C CA . ASP A 1 537 ? -22.285 6.810 35.636 1.00 90.06 537 ASP A CA 1
ATOM 4270 C C . ASP A 1 537 ? -21.234 7.500 34.731 1.00 90.06 537 ASP A C 1
ATOM 4272 O O . ASP A 1 537 ? -20.863 6.964 33.682 1.00 90.06 537 ASP A O 1
ATOM 4276 N N . GLN A 1 538 ? -20.680 8.653 35.138 1.00 87.94 538 GLN A N 1
ATOM 4277 C CA . GLN A 1 538 ? -19.603 9.338 34.401 1.00 87.94 538 GLN A CA 1
ATOM 4278 C C . GLN A 1 538 ? -18.307 8.514 34.349 1.00 87.94 538 GLN A C 1
ATOM 4280 O O . GLN A 1 538 ? -17.679 8.421 33.291 1.00 87.94 538 GLN A O 1
ATOM 4285 N N . GLN A 1 539 ? -17.900 7.891 35.461 1.00 90.06 539 GLN A N 1
ATOM 4286 C CA . GLN A 1 539 ? -16.714 7.028 35.488 1.00 90.06 539 GLN A CA 1
ATOM 4287 C C . GLN A 1 539 ? -16.912 5.765 34.639 1.00 90.06 539 GLN A C 1
ATOM 4289 O O . GLN A 1 539 ? -15.984 5.345 33.943 1.00 90.06 539 GLN A O 1
ATOM 4294 N N . ALA A 1 540 ? -18.121 5.194 34.632 1.00 91.25 540 ALA A N 1
ATOM 4295 C CA . ALA A 1 540 ? -18.476 4.096 33.739 1.00 91.25 540 ALA A CA 1
ATOM 4296 C C . ALA A 1 540 ? -18.385 4.516 32.260 1.00 91.25 540 ALA A C 1
ATOM 4298 O O . ALA A 1 540 ? -17.772 3.800 31.467 1.00 91.25 540 ALA A O 1
ATOM 4299 N N . ALA A 1 541 ? -18.904 5.695 31.899 1.00 90.12 541 ALA A N 1
ATOM 4300 C CA . ALA A 1 541 ? -18.835 6.228 30.538 1.00 90.12 541 ALA A CA 1
ATOM 4301 C C . ALA A 1 541 ? -17.389 6.499 30.075 1.00 90.12 541 ALA A C 1
ATOM 4303 O O . ALA A 1 541 ? -17.008 6.077 28.983 1.00 90.12 541 ALA A O 1
ATOM 4304 N N . GLN A 1 542 ? -16.553 7.131 30.910 1.00 88.94 542 GLN A N 1
ATOM 4305 C CA . GLN A 1 542 ? -15.133 7.354 30.598 1.00 88.94 542 GLN A CA 1
ATOM 4306 C C . GLN A 1 542 ? -14.365 6.036 30.430 1.00 88.94 542 GLN A C 1
ATOM 4308 O O . GLN A 1 542 ? -13.562 5.898 29.504 1.00 88.94 542 GLN A O 1
ATOM 4313 N N . LYS A 1 543 ? -14.628 5.046 31.295 1.00 93.12 543 LYS A N 1
ATOM 4314 C CA . LYS A 1 543 ? -14.031 3.712 31.173 1.00 93.12 543 LYS A CA 1
ATOM 4315 C C . LYS A 1 543 ? -14.462 3.034 29.869 1.00 93.12 543 LYS A C 1
ATOM 4317 O O . LYS A 1 543 ? -13.601 2.525 29.159 1.00 93.12 543 LYS A O 1
ATOM 4322 N N . ALA A 1 544 ? -15.754 3.059 29.540 1.00 91.00 544 ALA A N 1
ATOM 4323 C CA . ALA A 1 544 ? -16.292 2.451 28.326 1.00 91.00 544 ALA A CA 1
ATOM 4324 C C . ALA A 1 544 ? -15.727 3.096 27.050 1.00 91.00 544 ALA A C 1
ATOM 4326 O O . ALA A 1 544 ? -15.303 2.379 26.150 1.00 91.00 544 ALA A O 1
ATOM 4327 N N . ALA A 1 545 ? -15.639 4.430 26.992 1.00 89.50 545 ALA A N 1
ATOM 4328 C CA . ALA A 1 545 ? -15.054 5.146 25.856 1.00 89.50 545 ALA A CA 1
ATOM 4329 C C . ALA A 1 545 ? -13.575 4.781 25.636 1.00 89.50 545 ALA A C 1
ATOM 4331 O O . ALA A 1 545 ? -13.146 4.563 24.500 1.00 89.50 545 ALA A O 1
ATOM 4332 N N . LYS A 1 546 ? -12.801 4.643 26.723 1.00 92.06 546 LYS A N 1
ATOM 4333 C CA . LYS A 1 546 ? -11.417 4.165 26.642 1.00 92.06 546 LYS A CA 1
ATOM 4334 C C . LYS A 1 546 ? -11.336 2.699 26.204 1.00 92.06 546 LYS A C 1
ATOM 4336 O O . LYS A 1 546 ? -10.514 2.369 25.359 1.00 92.06 546 LYS A O 1
ATOM 4341 N N . GLU A 1 547 ? -12.172 1.825 26.757 1.00 93.81 547 GLU A N 1
ATOM 4342 C CA . GLU A 1 547 ? -12.205 0.399 26.403 1.00 93.81 547 GLU A CA 1
ATOM 4343 C C . GLU A 1 547 ? -12.593 0.198 24.923 1.00 93.81 547 GLU A C 1
ATOM 4345 O O . GLU A 1 547 ? -12.030 -0.655 24.237 1.00 93.81 547 GLU A O 1
ATOM 4350 N N . GLU A 1 548 ? -13.466 1.056 24.387 1.00 93.06 548 GLU A N 1
ATOM 4351 C CA . GLU A 1 548 ? -13.798 1.129 22.962 1.00 93.06 548 GLU A CA 1
ATOM 4352 C C . GLU A 1 548 ? -12.614 1.624 22.103 1.00 93.06 548 GLU A C 1
ATOM 4354 O O . GLU A 1 548 ? -12.368 1.085 21.023 1.00 93.06 548 GLU A O 1
ATOM 4359 N N . GLU A 1 549 ? -11.844 2.618 22.562 1.00 89.44 549 GLU A N 1
ATOM 4360 C CA . GLU A 1 549 ? -10.622 3.078 21.885 1.00 89.44 549 GLU A CA 1
ATOM 4361 C C . GLU A 1 549 ? -9.510 2.014 21.889 1.00 89.44 549 GLU A C 1
ATOM 4363 O O . GLU A 1 549 ? -8.948 1.708 20.834 1.00 89.44 549 GLU A O 1
ATOM 4368 N N . ASP A 1 550 ? -9.238 1.391 23.037 1.00 85.75 550 ASP A N 1
ATOM 4369 C CA . ASP A 1 550 ? -8.291 0.281 23.163 1.00 85.75 550 ASP A CA 1
ATOM 4370 C C . ASP A 1 550 ? -8.723 -0.906 22.272 1.00 85.75 550 ASP A C 1
ATOM 4372 O O . ASP A 1 550 ? -7.886 -1.524 21.605 1.00 85.75 550 ASP A O 1
ATOM 4376 N N . ASN A 1 551 ? -10.031 -1.177 22.151 1.00 93.12 551 ASN A N 1
ATOM 4377 C CA . ASN A 1 551 ? -10.559 -2.189 21.233 1.00 93.12 551 ASN A CA 1
ATOM 4378 C C . ASN A 1 551 ? -10.427 -1.788 19.748 1.00 93.12 551 ASN A C 1
ATOM 4380 O O . ASN A 1 551 ? -9.997 -2.611 18.939 1.00 93.12 551 ASN A O 1
ATOM 4384 N N . ARG A 1 552 ? -10.706 -0.530 19.371 1.00 89.19 552 ARG A N 1
ATOM 4385 C CA . ARG A 1 552 ? -10.439 -0.007 18.012 1.00 89.19 552 ARG A CA 1
ATOM 4386 C C . ARG A 1 552 ? -8.964 -0.168 17.637 1.00 89.19 552 ARG A C 1
ATOM 4388 O O . ARG A 1 552 ? -8.650 -0.648 16.547 1.00 89.19 552 ARG A O 1
ATOM 4395 N N . ASN A 1 553 ? -8.059 0.171 18.553 1.00 81.31 553 ASN A N 1
ATOM 4396 C CA . ASN A 1 553 ? -6.617 0.028 18.362 1.00 81.31 553 ASN A CA 1
ATOM 4397 C C . ASN A 1 553 ? -6.183 -1.446 18.263 1.00 81.31 553 ASN A C 1
ATOM 4399 O O . ASN A 1 553 ? -5.348 -1.782 17.420 1.00 81.31 553 ASN A O 1
ATOM 4403 N N . ARG A 1 554 ? -6.789 -2.346 19.047 1.00 84.44 554 ARG A N 1
ATOM 4404 C CA . ARG A 1 554 ? -6.591 -3.802 18.949 1.00 84.44 554 ARG A CA 1
ATOM 4405 C C . ARG A 1 554 ? -7.045 -4.364 17.598 1.00 84.44 554 ARG A C 1
ATOM 4407 O O . ARG A 1 554 ? -6.281 -5.099 16.980 1.00 84.44 554 ARG A O 1
ATOM 4414 N N . VAL A 1 555 ? -8.241 -4.008 17.121 1.00 84.75 555 VAL A N 1
ATOM 4415 C CA . VAL A 1 555 ? -8.759 -4.447 15.809 1.00 84.75 555 VAL A CA 1
ATOM 4416 C C . VAL A 1 555 ? -7.872 -3.928 14.675 1.00 84.75 555 VAL A C 1
ATOM 4418 O O . VAL A 1 555 ? -7.483 -4.699 13.799 1.00 84.75 555 VAL A O 1
ATOM 4421 N N . ARG A 1 556 ? -7.459 -2.654 14.733 1.00 81.81 556 ARG A N 1
ATOM 4422 C CA . ARG A 1 556 ? -6.517 -2.063 13.769 1.00 81.81 556 ARG A CA 1
ATOM 4423 C C . ARG A 1 556 ? -5.186 -2.822 13.734 1.00 81.81 556 ARG A C 1
ATOM 4425 O O . ARG A 1 556 ? -4.703 -3.136 12.653 1.00 81.81 556 ARG A O 1
ATOM 4432 N N . ARG A 1 557 ? -4.610 -3.161 14.895 1.00 78.38 557 ARG A N 1
ATOM 4433 C CA . ARG A 1 557 ? -3.380 -3.972 14.984 1.00 78.38 557 ARG A CA 1
ATOM 4434 C C . ARG A 1 557 ? -3.565 -5.389 14.431 1.00 78.38 557 ARG A C 1
ATOM 4436 O O . ARG A 1 557 ? -2.675 -5.868 13.738 1.00 78.38 557 ARG A O 1
ATOM 4443 N N . ALA A 1 558 ? -4.704 -6.033 14.693 1.00 80.50 558 ALA A N 1
ATOM 4444 C CA . ALA A 1 558 ? -4.997 -7.375 14.187 1.00 80.50 558 ALA A CA 1
ATOM 4445 C C . ALA A 1 558 ? -5.073 -7.410 12.649 1.00 80.50 558 ALA A C 1
ATOM 4447 O O . ALA A 1 558 ? -4.368 -8.202 12.032 1.00 80.50 558 ALA A O 1
ATOM 4448 N N . HIS A 1 559 ? -5.825 -6.491 12.034 1.00 80.38 559 HIS A N 1
ATOM 4449 C CA . HIS A 1 559 ? -5.925 -6.364 10.573 1.00 80.38 559 HIS A CA 1
ATOM 4450 C C . HIS A 1 559 ? -4.561 -6.101 9.905 1.00 80.38 559 HIS A C 1
ATOM 4452 O O . HIS A 1 559 ? -4.278 -6.594 8.818 1.00 80.38 559 HIS A O 1
ATOM 4458 N N . LEU A 1 560 ? -3.679 -5.339 10.557 1.00 75.12 560 LEU A N 1
ATOM 4459 C CA . LEU A 1 560 ? -2.327 -5.079 10.049 1.00 75.12 560 LEU A CA 1
ATOM 4460 C C . LEU A 1 560 ? -1.392 -6.290 10.188 1.00 75.12 560 LEU A C 1
ATOM 4462 O O . LEU A 1 560 ? -0.568 -6.531 9.307 1.00 75.12 560 LEU A O 1
ATOM 4466 N N . ALA A 1 561 ? -1.533 -7.074 11.260 1.00 77.12 561 ALA A N 1
ATOM 4467 C CA . ALA A 1 561 ? -0.830 -8.347 11.407 1.00 77.12 561 ALA A CA 1
ATOM 4468 C C . ALA A 1 561 ? -1.312 -9.385 10.375 1.00 77.12 561 ALA A C 1
ATOM 4470 O O . ALA A 1 561 ? -0.497 -10.129 9.835 1.00 77.12 561 ALA A O 1
ATOM 4471 N N . GLU A 1 562 ? -2.608 -9.388 10.050 1.00 83.00 562 GLU A N 1
ATOM 4472 C CA . GLU A 1 562 ? -3.201 -10.188 8.972 1.00 83.00 562 GLU A CA 1
ATOM 4473 C C . GLU A 1 562 ? -2.684 -9.754 7.591 1.00 83.00 562 GLU A C 1
ATOM 4475 O O . GLU A 1 562 ? -2.250 -10.597 6.811 1.00 83.00 562 GLU A O 1
ATOM 4480 N N . GLN A 1 563 ? -2.609 -8.449 7.301 1.00 77.88 563 GLN A N 1
ATOM 4481 C CA . GLN A 1 563 ? -1.980 -7.956 6.068 1.00 77.88 563 GLN A CA 1
ATOM 4482 C C . GLN A 1 563 ? -0.499 -8.365 5.966 1.00 77.88 563 GLN A C 1
ATOM 4484 O O . GLN A 1 563 ? -0.075 -8.841 4.915 1.00 77.88 563 GLN A O 1
ATOM 4489 N N . LEU A 1 564 ? 0.277 -8.270 7.053 1.00 73.62 564 LEU A N 1
ATOM 4490 C CA . LEU A 1 564 ? 1.658 -8.774 7.089 1.00 73.62 564 LEU A CA 1
ATOM 4491 C C . LEU A 1 564 ? 1.745 -10.299 6.902 1.00 73.62 564 LEU A C 1
ATOM 4493 O O . LEU A 1 564 ? 2.693 -10.777 6.278 1.00 73.62 564 LEU A O 1
ATOM 4497 N N . ALA A 1 565 ? 0.780 -11.071 7.408 1.00 77.75 565 ALA A N 1
ATOM 4498 C CA . ALA A 1 565 ? 0.707 -12.513 7.176 1.00 77.75 565 ALA A CA 1
ATOM 4499 C C . ALA A 1 565 ? 0.396 -12.832 5.705 1.00 77.75 565 ALA A C 1
ATOM 4501 O O . ALA A 1 565 ? 1.115 -13.616 5.090 1.00 77.75 565 ALA A O 1
ATOM 4502 N N . ASN A 1 566 ? -0.584 -12.154 5.107 1.00 75.88 566 ASN A N 1
ATOM 4503 C CA . ASN A 1 566 ? -0.953 -12.328 3.701 1.00 75.88 566 ASN A CA 1
ATOM 4504 C C . ASN A 1 566 ? 0.200 -11.937 2.756 1.00 75.88 566 ASN A C 1
ATOM 4506 O O . ASN A 1 566 ? 0.439 -12.619 1.758 1.00 75.88 566 ASN A O 1
ATOM 4510 N N . LEU A 1 567 ? 0.985 -10.906 3.096 1.00 71.00 567 LEU A N 1
ATOM 4511 C CA . LEU A 1 567 ? 2.232 -10.578 2.395 1.00 71.00 567 LEU A CA 1
ATOM 4512 C C . LEU A 1 567 ? 3.286 -11.690 2.556 1.00 71.00 567 LEU A C 1
ATOM 4514 O O . LEU A 1 567 ? 3.837 -12.155 1.558 1.00 71.00 567 LEU A O 1
ATOM 4518 N N . ARG A 1 568 ? 3.521 -12.194 3.779 1.00 72.50 568 ARG A N 1
ATOM 4519 C CA . ARG A 1 568 ? 4.417 -13.347 4.030 1.00 72.50 568 ARG A CA 1
ATOM 4520 C C . ARG A 1 568 ? 4.007 -14.604 3.251 1.00 72.50 568 ARG A C 1
ATOM 4522 O O . ARG A 1 568 ? 4.890 -15.359 2.845 1.00 72.50 568 ARG A O 1
ATOM 4529 N N . GLU A 1 569 ? 2.713 -14.842 3.035 1.00 75.50 569 GLU A N 1
ATOM 4530 C CA . GLU A 1 569 ? 2.225 -15.949 2.201 1.00 75.50 569 GLU A CA 1
ATOM 4531 C C . GLU A 1 569 ? 2.365 -15.659 0.701 1.00 75.50 569 GLU A C 1
ATOM 4533 O O . GLU A 1 569 ? 2.801 -16.525 -0.054 1.00 75.50 569 GLU A O 1
ATOM 4538 N N . THR A 1 570 ? 2.114 -14.425 0.263 1.00 67.56 570 THR A N 1
ATOM 4539 C CA . THR A 1 570 ? 2.316 -14.011 -1.137 1.00 67.56 570 THR A CA 1
ATOM 4540 C C . THR A 1 570 ? 3.777 -14.217 -1.557 1.00 67.56 570 THR A C 1
ATOM 4542 O O . THR A 1 570 ? 4.055 -14.861 -2.570 1.00 67.56 570 THR A O 1
ATOM 4545 N N . TYR A 1 571 ? 4.725 -13.790 -0.717 1.00 66.06 571 TYR A N 1
ATOM 4546 C CA . TYR A 1 571 ? 6.161 -14.000 -0.933 1.00 66.06 571 TYR A CA 1
ATOM 4547 C C . TYR A 1 571 ? 6.645 -15.429 -0.621 1.00 66.06 571 TYR A C 1
ATOM 4549 O O . TYR A 1 571 ? 7.784 -15.766 -0.936 1.00 66.06 571 TYR A O 1
ATOM 4557 N N . ARG A 1 572 ? 5.804 -16.298 -0.035 1.00 67.88 572 ARG A N 1
ATOM 4558 C CA . ARG A 1 572 ? 6.121 -17.723 0.194 1.00 67.88 572 ARG A CA 1
ATOM 4559 C C . ARG A 1 572 ? 5.986 -18.562 -1.073 1.00 67.88 572 ARG A C 1
ATOM 4561 O O . ARG A 1 572 ? 6.737 -19.522 -1.213 1.00 67.88 572 ARG A O 1
ATOM 4568 N N . PHE A 1 573 ? 5.033 -18.238 -1.948 1.00 53.34 573 PHE A N 1
ATOM 4569 C CA . PHE A 1 573 ? 4.711 -19.054 -3.126 1.00 53.34 573 PHE A CA 1
ATOM 4570 C C . PHE A 1 573 ? 5.270 -18.507 -4.443 1.00 53.34 573 PHE A C 1
ATOM 4572 O O . PHE A 1 573 ? 5.379 -19.257 -5.410 1.00 53.34 573 PHE A O 1
ATOM 4579 N N . SER A 1 574 ? 5.663 -17.232 -4.485 1.00 64.12 574 SER A N 1
ATOM 4580 C CA . SER A 1 574 ? 6.372 -16.641 -5.619 1.00 64.12 574 SER A CA 1
ATOM 4581 C C . SER A 1 574 ? 7.484 -15.728 -5.116 1.00 64.12 574 SER A C 1
ATOM 4583 O O . SER A 1 574 ? 7.228 -14.606 -4.677 1.00 64.12 574 SER A O 1
ATOM 4585 N N . TRP A 1 575 ? 8.728 -16.211 -5.182 1.00 64.31 575 TRP A N 1
ATOM 4586 C CA . TRP A 1 575 ? 9.907 -15.347 -5.160 1.00 64.31 575 TRP A CA 1
ATOM 4587 C C . TRP A 1 575 ? 10.070 -14.811 -6.592 1.00 64.31 575 TRP A C 1
ATOM 4589 O O . TRP A 1 575 ? 10.430 -15.597 -7.470 1.00 64.31 575 TRP A O 1
ATOM 4599 N N . PRO A 1 576 ? 9.712 -13.545 -6.893 1.00 58.91 576 PRO A N 1
ATOM 4600 C CA . PRO A 1 576 ? 9.499 -13.133 -8.278 1.00 58.91 576 PRO A CA 1
ATOM 4601 C C . PRO A 1 576 ? 10.798 -13.132 -9.086 1.00 58.91 576 PRO A C 1
ATOM 4603 O O . PRO A 1 576 ? 11.837 -12.707 -8.582 1.00 58.91 576 PRO A O 1
ATOM 4606 N N . PHE A 1 577 ? 10.714 -13.541 -10.357 1.00 61.41 577 PHE A N 1
ATOM 4607 C CA . PHE A 1 577 ? 11.854 -13.532 -11.283 1.00 61.41 577 PHE A CA 1
ATOM 4608 C C . PHE A 1 577 ? 12.464 -12.132 -11.463 1.00 61.41 577 PHE A C 1
ATOM 4610 O O . PHE A 1 577 ? 13.681 -12.023 -11.600 1.00 61.41 577 PHE A O 1
ATOM 4617 N N . ASP A 1 578 ? 11.654 -11.064 -11.412 1.00 83.56 578 ASP A N 1
ATOM 4618 C CA . ASP A 1 578 ? 12.182 -9.699 -11.347 1.00 83.56 578 ASP A CA 1
ATOM 4619 C C . ASP A 1 578 ? 12.463 -9.250 -9.903 1.00 83.56 578 ASP A C 1
ATOM 4621 O O . ASP A 1 578 ? 11.574 -8.902 -9.116 1.00 83.56 578 ASP A O 1
ATOM 4625 N N . ILE A 1 579 ? 13.758 -9.199 -9.606 1.00 81.25 579 ILE A N 1
ATOM 4626 C CA . ILE A 1 579 ? 14.352 -8.733 -8.356 1.00 81.25 579 ILE A CA 1
ATOM 4627 C C . ILE A 1 579 ? 14.062 -7.236 -8.113 1.00 81.25 579 ILE A C 1
ATOM 4629 O O . ILE A 1 579 ? 13.873 -6.836 -6.958 1.00 81.25 579 ILE A O 1
ATOM 4633 N N . ALA A 1 580 ? 13.959 -6.412 -9.165 1.00 82.25 580 ALA A N 1
ATOM 4634 C CA . ALA A 1 580 ? 13.697 -4.978 -9.049 1.00 82.25 580 ALA A CA 1
ATOM 4635 C C . ALA A 1 580 ? 12.253 -4.704 -8.597 1.00 82.25 580 ALA A C 1
ATOM 4637 O O . ALA A 1 580 ? 12.041 -4.083 -7.550 1.00 82.25 580 ALA A O 1
ATOM 4638 N N . THR A 1 581 ? 11.252 -5.221 -9.319 1.00 79.94 581 THR A N 1
ATOM 4639 C CA . THR A 1 581 ? 9.825 -5.077 -8.969 1.00 79.94 581 THR A CA 1
ATOM 4640 C C . THR A 1 581 ? 9.521 -5.633 -7.577 1.00 79.94 581 THR A C 1
ATOM 4642 O O . THR A 1 581 ? 8.785 -4.992 -6.816 1.00 79.94 581 THR A O 1
ATOM 4645 N N . ARG A 1 582 ? 10.133 -6.771 -7.205 1.00 82.88 582 ARG A N 1
ATOM 4646 C CA . ARG A 1 582 ? 10.069 -7.355 -5.853 1.00 82.88 582 ARG A CA 1
ATOM 4647 C C . ARG A 1 582 ? 10.528 -6.357 -4.788 1.00 82.88 582 ARG A C 1
ATOM 4649 O O . ARG A 1 582 ? 9.820 -6.138 -3.805 1.00 82.88 582 ARG A O 1
ATOM 4656 N N . TYR A 1 583 ? 11.700 -5.749 -4.974 1.00 89.31 583 TYR A N 1
ATOM 4657 C CA . TYR A 1 583 ? 12.298 -4.826 -4.007 1.00 89.31 583 TYR A CA 1
ATOM 4658 C C . TYR A 1 583 ? 11.584 -3.467 -3.924 1.00 89.31 583 TYR A C 1
ATOM 4660 O O . TYR A 1 583 ? 11.514 -2.870 -2.847 1.00 89.31 583 TYR A O 1
ATOM 4668 N N . PHE A 1 584 ? 11.000 -2.990 -5.028 1.00 84.50 584 PHE A N 1
ATOM 4669 C CA . PHE A 1 584 ? 10.137 -1.808 -5.008 1.00 84.50 584 PHE A CA 1
ATOM 4670 C C . PHE A 1 584 ? 8.893 -2.028 -4.137 1.00 84.50 584 PHE A C 1
ATOM 4672 O O . PHE A 1 584 ? 8.723 -1.284 -3.173 1.00 84.50 584 PHE A O 1
ATOM 4679 N N . HIS A 1 585 ? 8.079 -3.054 -4.426 1.00 80.25 585 HIS A N 1
ATOM 4680 C CA . HIS A 1 585 ? 6.811 -3.308 -3.721 1.00 80.25 585 HIS A CA 1
ATOM 4681 C C . HIS A 1 585 ? 7.023 -3.569 -2.226 1.00 80.25 585 HIS A C 1
ATOM 4683 O O . HIS A 1 585 ? 6.561 -2.786 -1.390 1.00 80.25 585 HIS A O 1
ATOM 4689 N N . THR A 1 586 ? 7.815 -4.601 -1.900 1.00 80.88 586 THR A N 1
ATOM 4690 C CA . THR A 1 586 ? 8.170 -4.948 -0.511 1.00 80.88 586 THR A CA 1
ATOM 4691 C C . THR A 1 586 ? 8.756 -3.743 0.226 1.00 80.88 586 THR A C 1
ATOM 4693 O O . THR A 1 586 ? 8.411 -3.460 1.371 1.00 80.88 586 THR A O 1
ATOM 4696 N N . GLY A 1 587 ? 9.615 -2.976 -0.451 1.00 84.19 587 GLY A N 1
ATOM 4697 C CA . GLY A 1 587 ? 10.256 -1.794 0.094 1.00 84.19 587 GLY A CA 1
ATOM 4698 C C . GLY A 1 587 ? 9.306 -0.627 0.379 1.00 84.19 587 GLY A C 1
ATOM 4699 O O . GLY A 1 587 ? 9.593 0.152 1.295 1.00 84.19 587 GLY A O 1
ATOM 4700 N N . THR A 1 588 ? 8.231 -0.447 -0.393 1.00 81.38 588 THR A N 1
ATOM 4701 C CA . THR A 1 588 ? 7.206 0.581 -0.133 1.00 81.38 588 THR A CA 1
ATOM 4702 C C . THR A 1 588 ? 6.250 0.163 0.977 1.00 81.38 588 THR A C 1
ATOM 4704 O O . THR A 1 588 ? 6.024 0.944 1.898 1.00 81.38 588 THR A O 1
ATOM 4707 N N . GLU A 1 589 ? 5.764 -1.077 0.957 1.00 80.44 589 GLU A N 1
ATOM 4708 C CA . GLU A 1 589 ? 4.848 -1.597 1.979 1.00 80.44 589 GLU A CA 1
ATOM 4709 C C . GLU A 1 589 ? 5.525 -1.638 3.352 1.00 80.44 589 GLU A C 1
ATOM 4711 O O . GLU A 1 589 ? 4.975 -1.149 4.337 1.00 80.44 589 GLU A O 1
ATOM 4716 N N . PHE A 1 590 ? 6.774 -2.109 3.417 1.00 83.25 590 PHE A N 1
ATOM 4717 C CA . PHE A 1 590 ? 7.576 -2.091 4.640 1.00 83.25 590 PHE A CA 1
ATOM 4718 C C . PHE A 1 590 ? 7.773 -0.673 5.201 1.00 83.25 590 PHE A C 1
ATOM 4720 O O . PHE A 1 590 ? 7.696 -0.478 6.415 1.00 83.25 590 PHE A O 1
ATOM 4727 N N . LEU A 1 591 ? 8.008 0.322 4.332 1.00 79.00 591 LEU A N 1
ATOM 4728 C CA . LEU A 1 591 ? 8.154 1.737 4.710 1.00 79.00 591 LEU A CA 1
ATOM 4729 C C . LEU A 1 591 ? 6.897 2.263 5.421 1.00 79.00 591 LEU A C 1
ATOM 4731 O O . LEU A 1 591 ? 6.998 2.970 6.424 1.00 79.00 591 LEU A O 1
ATOM 4735 N N . GLU A 1 592 ? 5.725 1.910 4.899 1.00 78.56 592 GLU A N 1
ATOM 4736 C CA . GLU A 1 592 ? 4.427 2.316 5.434 1.00 78.56 592 GLU A CA 1
ATOM 4737 C C . GLU A 1 592 ? 4.112 1.574 6.744 1.00 78.56 592 GLU A C 1
ATOM 4739 O O . GLU A 1 592 ? 3.822 2.201 7.765 1.00 78.56 592 GLU A O 1
ATOM 4744 N N . LEU A 1 593 ? 4.212 0.242 6.727 1.00 74.06 593 LEU A N 1
ATOM 4745 C CA . LEU A 1 593 ? 3.790 -0.635 7.820 1.00 74.06 593 LEU A CA 1
ATOM 4746 C C . LEU A 1 593 ? 4.679 -0.492 9.064 1.00 74.06 593 LEU A C 1
ATOM 4748 O O . LEU A 1 593 ? 4.167 -0.439 10.182 1.00 74.06 593 LEU A O 1
ATOM 4752 N N . THR A 1 594 ? 6.002 -0.388 8.907 1.00 74.00 594 THR A N 1
ATOM 4753 C CA . THR A 1 594 ? 6.905 -0.323 10.070 1.00 74.00 594 THR A CA 1
ATOM 4754 C C . THR A 1 594 ? 6.878 1.037 10.764 1.00 74.00 594 THR A C 1
ATOM 4756 O O . THR A 1 594 ? 6.612 1.100 11.966 1.00 74.00 594 THR A O 1
ATOM 4759 N N . TRP A 1 595 ? 7.104 2.133 10.030 1.00 74.44 595 TRP A N 1
ATOM 4760 C CA . TRP A 1 595 ? 7.250 3.463 10.634 1.00 74.44 595 TRP A CA 1
ATOM 4761 C C . TRP A 1 595 ? 5.929 4.154 10.981 1.00 74.44 595 TRP A C 1
ATOM 4763 O O . TRP A 1 595 ? 5.907 4.883 11.971 1.00 74.44 595 TRP A O 1
ATOM 4773 N N . LYS A 1 596 ? 4.836 3.959 10.225 1.00 73.94 596 LYS A N 1
ATOM 4774 C CA . LYS A 1 596 ? 3.559 4.632 10.546 1.00 73.94 596 LYS A CA 1
ATOM 4775 C C . LYS A 1 596 ? 2.784 3.940 11.673 1.00 73.94 596 LYS A C 1
ATOM 4777 O O . LYS A 1 596 ? 1.973 4.591 12.324 1.00 73.94 596 LYS A O 1
ATOM 4782 N N . LEU A 1 597 ? 2.983 2.631 11.871 1.00 66.12 597 LEU A N 1
ATOM 4783 C CA . LEU A 1 597 ? 2.058 1.785 12.647 1.00 66.12 597 LEU A CA 1
ATOM 4784 C C . LEU A 1 597 ? 2.708 1.092 13.858 1.00 66.12 597 LEU A C 1
ATOM 4786 O O . LEU A 1 597 ? 1.998 0.484 14.657 1.00 66.12 597 LEU A O 1
ATOM 4790 N N . GLY A 1 598 ? 4.032 1.202 14.027 1.00 74.06 598 GLY A N 1
ATOM 4791 C CA . GLY A 1 598 ? 4.734 0.707 15.217 1.00 74.06 598 GLY A CA 1
ATOM 4792 C C . GLY A 1 598 ? 4.724 -0.819 15.354 1.00 74.06 598 GLY A C 1
ATOM 4793 O O . GLY A 1 598 ? 4.670 -1.337 16.468 1.00 74.06 598 GLY A O 1
ATOM 4794 N N . LEU A 1 599 ? 4.760 -1.544 14.232 1.00 68.25 599 LEU A N 1
ATOM 4795 C CA . LEU A 1 599 ? 4.615 -3.007 14.169 1.00 68.25 599 LEU A CA 1
ATOM 4796 C C . LEU A 1 599 ? 5.892 -3.794 14.535 1.00 68.25 599 LEU A C 1
ATOM 4798 O O . LEU A 1 599 ? 5.977 -4.990 14.257 1.00 68.25 599 LEU A O 1
ATOM 4802 N N . GLY A 1 600 ? 6.901 -3.162 15.140 1.00 66.12 600 GLY A N 1
ATOM 4803 C CA . GLY A 1 600 ? 8.229 -3.762 15.310 1.00 66.12 600 GLY A CA 1
ATOM 4804 C C . GLY A 1 600 ? 8.342 -4.936 16.284 1.00 66.12 600 GLY A C 1
ATOM 4805 O O . GLY A 1 600 ? 9.348 -5.636 16.226 1.00 66.12 600 GLY A O 1
ATOM 4806 N N . ASP A 1 601 ? 7.297 -5.233 17.065 1.00 67.25 601 ASP A N 1
ATOM 4807 C CA . ASP A 1 601 ? 7.151 -6.505 17.796 1.00 67.25 601 ASP A CA 1
ATOM 4808 C C . ASP A 1 601 ? 7.065 -7.719 16.843 1.00 67.25 601 ASP A C 1
ATOM 4810 O O . ASP A 1 601 ? 7.238 -8.862 17.258 1.00 67.25 601 ASP A O 1
ATOM 4814 N N . THR A 1 602 ? 6.769 -7.481 15.558 1.00 69.62 602 THR A N 1
ATOM 4815 C CA . THR A 1 602 ? 6.585 -8.517 14.527 1.00 69.62 602 THR A CA 1
ATOM 4816 C C . THR A 1 602 ? 7.722 -8.590 13.506 1.00 69.62 602 THR A C 1
ATOM 4818 O O . THR A 1 602 ? 7.643 -9.409 12.584 1.00 69.62 602 THR A O 1
ATOM 4821 N N . LEU A 1 603 ? 8.771 -7.764 13.646 1.00 79.88 603 LEU A N 1
ATOM 4822 C CA . LEU A 1 603 ? 9.857 -7.714 12.668 1.00 79.88 603 LEU A CA 1
ATOM 4823 C C . LEU A 1 603 ? 10.762 -8.948 12.782 1.00 79.88 603 LEU A C 1
ATOM 4825 O O . LEU A 1 603 ? 11.542 -9.107 13.716 1.00 79.88 603 LEU A O 1
ATOM 4829 N N . THR A 1 604 ? 10.671 -9.819 11.785 1.00 86.06 604 THR A N 1
ATOM 4830 C CA . THR A 1 604 ? 11.584 -10.946 11.584 1.00 86.06 604 THR A CA 1
ATOM 4831 C C . THR A 1 604 ? 12.537 -10.645 10.433 1.00 86.06 604 THR A C 1
ATOM 4833 O O . THR A 1 604 ? 12.236 -9.810 9.575 1.00 86.06 604 THR A O 1
ATOM 4836 N N . LEU A 1 605 ? 13.667 -11.356 10.369 1.00 87.62 605 LEU A N 1
ATOM 4837 C CA . LEU A 1 605 ? 14.624 -11.256 9.256 1.00 87.62 605 LEU A CA 1
ATOM 4838 C C . LEU A 1 605 ? 13.944 -11.439 7.889 1.00 87.62 605 LEU A C 1
ATOM 4840 O O . LEU A 1 605 ? 14.238 -10.685 6.967 1.00 87.62 605 LEU A O 1
ATOM 4844 N N . GLU A 1 606 ? 12.968 -12.351 7.804 1.00 87.31 606 GLU A N 1
ATOM 4845 C CA . GLU A 1 606 ? 12.134 -12.589 6.617 1.00 87.31 606 GLU A CA 1
ATOM 4846 C C . GLU A 1 606 ? 11.286 -11.383 6.178 1.00 87.31 606 GLU A C 1
ATOM 4848 O O . GLU A 1 606 ? 10.961 -11.265 5.001 1.00 87.31 606 GLU A O 1
ATOM 4853 N N . THR A 1 607 ? 10.876 -10.506 7.104 1.00 85.12 607 THR A N 1
ATOM 4854 C CA . THR A 1 607 ? 10.019 -9.346 6.777 1.00 85.12 607 THR A CA 1
ATOM 4855 C C . THR A 1 607 ? 10.779 -8.115 6.316 1.00 85.12 607 THR A C 1
ATOM 4857 O O . THR A 1 607 ? 10.158 -7.175 5.825 1.00 85.12 607 THR A O 1
ATOM 4860 N N . ILE A 1 608 ? 12.099 -8.082 6.489 1.00 90.69 608 ILE A N 1
ATOM 4861 C CA . ILE A 1 608 ? 12.900 -6.932 6.085 1.00 90.69 608 ILE A CA 1
ATOM 4862 C C . ILE A 1 608 ? 13.212 -7.083 4.588 1.00 90.69 608 IL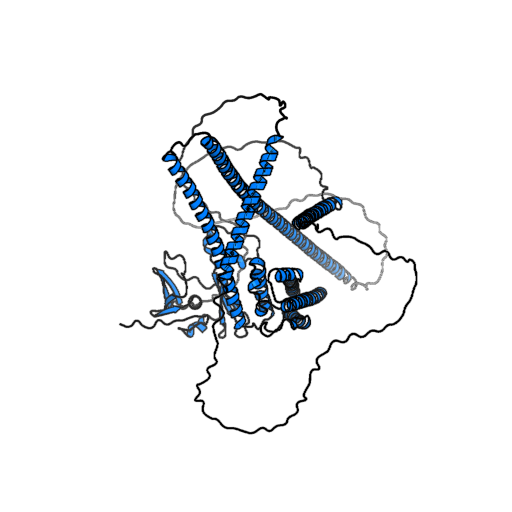E A C 1
ATOM 4864 O O . ILE A 1 608 ? 13.760 -8.111 4.187 1.00 90.69 608 ILE A O 1
ATOM 4868 N N . PRO A 1 609 ? 12.877 -6.095 3.734 1.00 91.62 609 PRO A N 1
ATOM 4869 C CA . PRO A 1 609 ? 13.134 -6.162 2.300 1.00 91.62 609 PRO A CA 1
ATOM 4870 C C . PRO A 1 609 ? 14.623 -5.935 2.044 1.00 91.62 609 PRO A C 1
ATOM 4872 O O . PRO A 1 609 ? 15.053 -4.824 1.734 1.00 91.62 609 PRO A O 1
ATOM 4875 N N . TRP A 1 610 ? 15.432 -6.971 2.240 1.00 94.69 610 TRP A N 1
ATOM 4876 C CA . TRP A 1 610 ? 16.875 -6.895 2.064 1.00 94.69 610 TRP A CA 1
ATOM 4877 C C . TRP A 1 610 ? 17.241 -6.700 0.580 1.00 94.69 610 TRP A C 1
ATOM 4879 O O . TRP A 1 610 ? 16.704 -7.408 -0.281 1.00 94.69 610 TRP A O 1
ATOM 4889 N N . PRO A 1 611 ? 18.145 -5.757 0.252 1.00 96.25 611 PRO A N 1
ATOM 4890 C CA . PRO A 1 611 ? 18.607 -5.532 -1.112 1.00 96.25 611 PRO A CA 1
ATOM 4891 C C . PRO A 1 611 ? 19.691 -6.554 -1.488 1.00 96.25 611 PRO A C 1
ATOM 4893 O O . PRO A 1 611 ? 20.865 -6.218 -1.598 1.00 96.25 611 PRO A O 1
ATOM 4896 N N . ILE A 1 612 ? 19.290 -7.819 -1.606 1.00 95.62 612 ILE A N 1
ATOM 4897 C CA . ILE A 1 612 ? 20.142 -8.980 -1.906 1.00 95.62 612 ILE A CA 1
ATOM 4898 C C . ILE A 1 612 ? 19.407 -9.925 -2.867 1.00 95.62 612 ILE A C 1
ATOM 4900 O O . ILE A 1 612 ? 18.175 -9.928 -2.927 1.00 95.62 612 ILE A O 1
ATOM 4904 N N . GLU A 1 613 ? 20.127 -10.746 -3.631 1.00 93.25 613 GLU A N 1
ATOM 4905 C CA . GLU A 1 613 ? 19.481 -11.681 -4.569 1.00 93.25 613 GLU A CA 1
ATOM 4906 C C . GLU A 1 613 ? 18.787 -12.857 -3.864 1.00 93.25 613 GLU A C 1
ATOM 4908 O O . GLU A 1 613 ? 17.659 -13.218 -4.227 1.00 93.25 613 GLU A O 1
ATOM 4913 N N . LYS A 1 614 ? 19.454 -13.411 -2.837 1.00 92.00 614 LYS A N 1
ATOM 4914 C CA . LYS A 1 614 ? 19.006 -14.556 -2.030 1.00 92.00 614 LYS A CA 1
ATOM 4915 C C . LYS A 1 614 ? 17.618 -14.337 -1.407 1.00 92.00 614 LYS A C 1
ATOM 4917 O O . LYS A 1 614 ? 17.202 -13.213 -1.132 1.00 92.00 614 LYS A O 1
ATOM 4922 N N . ASN A 1 615 ? 16.926 -15.438 -1.130 1.00 88.38 615 ASN A N 1
ATOM 4923 C CA . ASN A 1 615 ? 15.674 -15.448 -0.378 1.00 88.38 615 ASN A CA 1
ATOM 4924 C C . ASN A 1 615 ? 15.949 -15.175 1.123 1.00 88.38 615 ASN A C 1
ATOM 4926 O O . ASN A 1 615 ? 16.742 -15.905 1.712 1.00 88.38 615 ASN A O 1
ATOM 4930 N N . PRO A 1 616 ? 15.300 -14.184 1.771 1.00 87.62 616 PRO A N 1
ATOM 4931 C CA . PRO A 1 616 ? 15.469 -13.845 3.189 1.00 87.62 616 PRO A CA 1
ATOM 4932 C C . PRO A 1 616 ? 15.285 -14.984 4.201 1.00 87.62 616 PRO A C 1
ATOM 4934 O O . PRO A 1 616 ? 15.684 -14.817 5.349 1.00 87.62 616 PRO A O 1
ATOM 4937 N N . ARG A 1 617 ? 14.688 -16.120 3.813 1.00 85.50 617 ARG A N 1
ATOM 4938 C CA . ARG A 1 617 ? 14.639 -17.337 4.648 1.00 85.50 617 ARG A CA 1
ATOM 4939 C C . ARG A 1 617 ? 15.976 -18.057 4.763 1.00 85.50 617 ARG A C 1
ATOM 4941 O O . ARG A 1 617 ? 16.281 -18.609 5.814 1.00 85.50 617 ARG A O 1
ATOM 4948 N N . ASP A 1 618 ? 16.761 -18.021 3.695 1.00 91.50 618 ASP A N 1
ATOM 4949 C CA . ASP A 1 618 ? 18.018 -18.760 3.562 1.00 91.50 618 ASP A CA 1
ATOM 4950 C C . ASP A 1 618 ? 19.227 -17.897 3.975 1.00 91.50 618 ASP A C 1
ATOM 4952 O O . ASP A 1 618 ? 20.374 -18.324 3.875 1.00 91.50 618 ASP A O 1
ATOM 4956 N N . VAL A 1 619 ? 18.973 -16.656 4.409 1.00 92.38 619 VAL A N 1
ATOM 4957 C CA . VAL A 1 619 ? 19.973 -15.611 4.645 1.00 92.38 619 VAL A CA 1
ATOM 4958 C C . VAL A 1 619 ? 20.175 -15.395 6.138 1.00 92.38 619 VAL A C 1
ATOM 4960 O O . VAL A 1 619 ? 19.289 -14.912 6.845 1.00 92.38 619 VAL A O 1
ATOM 4963 N N . GLN A 1 620 ? 21.385 -15.679 6.613 1.00 93.94 620 GLN A N 1
ATOM 4964 C CA . GLN A 1 620 ? 21.801 -15.301 7.962 1.00 93.94 620 GLN A CA 1
ATOM 4965 C C . GLN A 1 620 ? 22.160 -13.806 8.032 1.00 93.94 620 GLN A C 1
ATOM 4967 O O . GLN A 1 620 ? 22.694 -13.270 7.060 1.00 93.94 620 GLN A O 1
ATOM 4972 N N . PRO A 1 621 ? 21.961 -13.118 9.178 1.00 92.62 621 PRO A N 1
ATOM 4973 C CA . PRO A 1 621 ? 22.288 -11.692 9.332 1.00 92.62 621 PRO A CA 1
ATOM 4974 C C . PRO A 1 621 ? 23.728 -11.326 8.944 1.00 92.62 621 PRO A C 1
ATOM 4976 O O . PRO A 1 621 ? 23.979 -10.242 8.428 1.00 92.62 621 PRO A O 1
ATOM 4979 N N . SER A 1 622 ? 24.670 -12.246 9.168 1.00 93.38 622 SER A N 1
ATOM 4980 C CA . SER A 1 622 ? 26.088 -12.113 8.821 1.00 93.38 622 SER A CA 1
ATOM 4981 C C . SER A 1 622 ? 26.373 -12.108 7.317 1.00 93.38 622 SER A C 1
ATOM 4983 O O . SER A 1 622 ? 27.422 -11.622 6.910 1.00 93.38 622 SER A O 1
ATOM 4985 N N . GLU A 1 623 ? 25.467 -12.635 6.490 1.00 95.75 623 GLU A N 1
ATOM 4986 C CA . GLU A 1 623 ? 25.602 -12.634 5.027 1.00 95.75 623 GLU A CA 1
ATOM 4987 C C . GLU A 1 623 ? 25.119 -11.327 4.390 1.00 95.75 623 GLU A C 1
ATOM 4989 O O . GLU A 1 623 ? 25.385 -11.070 3.218 1.00 95.75 623 GLU A O 1
ATOM 4994 N N . ILE A 1 624 ? 24.426 -10.474 5.149 1.00 96.12 624 ILE A N 1
ATOM 4995 C CA . ILE A 1 624 ? 23.851 -9.207 4.676 1.00 96.12 624 ILE A CA 1
ATOM 4996 C C . ILE A 1 624 ? 24.927 -8.103 4.708 1.00 96.12 624 ILE A C 1
ATOM 4998 O O . ILE A 1 624 ? 24.765 -7.033 5.293 1.00 96.12 624 ILE A O 1
ATOM 5002 N N . GLY A 1 625 ? 26.081 -8.412 4.116 1.00 95.38 625 GLY A N 1
ATOM 5003 C CA . GLY A 1 625 ? 27.235 -7.528 3.995 1.00 95.38 625 GLY A CA 1
ATOM 5004 C C . GLY A 1 625 ? 27.224 -6.701 2.708 1.00 95.38 625 GLY A C 1
ATOM 5005 O O . GLY A 1 625 ? 26.342 -6.830 1.863 1.00 95.38 625 GLY A O 1
ATOM 5006 N N . TYR A 1 626 ? 28.260 -5.876 2.535 1.00 95.19 626 TYR A N 1
ATOM 5007 C CA . TYR A 1 626 ? 28.504 -5.110 1.304 1.00 95.19 626 TYR A CA 1
ATOM 5008 C C . TYR A 1 626 ? 28.504 -6.027 0.060 1.00 95.19 626 TYR A C 1
ATOM 5010 O O . TYR A 1 626 ? 27.817 -5.755 -0.923 1.00 95.19 626 TYR A O 1
ATOM 5018 N N . GLU A 1 627 ? 29.199 -7.163 0.167 1.00 95.81 627 GLU A N 1
ATOM 5019 C CA . GLU A 1 627 ? 29.416 -8.169 -0.885 1.00 95.81 627 GLU A CA 1
ATOM 5020 C C . GLU A 1 627 ? 28.125 -8.808 -1.428 1.00 95.81 627 GLU A C 1
ATOM 5022 O O . GLU A 1 627 ? 28.071 -9.181 -2.595 1.00 95.81 627 GLU A O 1
ATOM 5027 N N . ALA A 1 628 ? 27.066 -8.913 -0.617 1.00 96.12 628 ALA A N 1
ATOM 5028 C CA . ALA A 1 628 ? 25.775 -9.464 -1.048 1.00 96.12 628 ALA A CA 1
ATOM 5029 C C . ALA A 1 628 ? 24.843 -8.411 -1.679 1.00 96.12 628 ALA A C 1
ATOM 5031 O O . ALA A 1 628 ? 23.865 -8.761 -2.345 1.00 96.12 628 ALA A O 1
ATOM 5032 N N . VAL A 1 629 ? 25.131 -7.128 -1.443 1.00 97.12 629 VAL A N 1
ATOM 5033 C CA . VAL A 1 629 ? 24.278 -5.982 -1.797 1.00 97.12 629 VAL A CA 1
ATOM 5034 C C . VAL A 1 629 ? 24.743 -5.315 -3.093 1.00 97.12 629 VAL A C 1
ATOM 5036 O O . VAL A 1 629 ? 23.921 -4.834 -3.873 1.00 97.12 629 VAL A O 1
ATOM 5039 N N . GLU A 1 630 ? 26.048 -5.313 -3.360 1.00 95.81 630 GLU A N 1
ATOM 5040 C CA . GLU A 1 630 ? 26.620 -4.750 -4.587 1.00 95.81 630 GLU A CA 1
ATOM 5041 C C . GLU A 1 630 ? 26.178 -5.491 -5.873 1.00 95.81 630 GLU A C 1
ATOM 5043 O O . GLU A 1 630 ? 25.685 -4.809 -6.776 1.00 95.81 630 GLU A O 1
ATOM 5048 N N . PRO A 1 631 ? 26.198 -6.843 -5.969 1.00 95.62 631 PRO A N 1
ATOM 5049 C CA . PRO A 1 631 ? 25.726 -7.556 -7.166 1.00 95.62 631 PRO A CA 1
ATOM 5050 C C . PRO A 1 631 ? 24.232 -7.340 -7.442 1.00 95.62 631 PRO A C 1
ATOM 5052 O O . PRO A 1 631 ? 23.816 -7.180 -8.590 1.00 95.62 631 PRO A O 1
ATOM 5055 N N . PHE A 1 632 ? 23.427 -7.276 -6.376 1.00 96.44 632 PHE A N 1
ATOM 5056 C CA . PHE A 1 632 ? 22.000 -6.968 -6.447 1.00 96.44 632 PHE A CA 1
ATOM 5057 C C . PHE A 1 632 ? 21.755 -5.584 -7.066 1.00 96.44 632 PHE A C 1
ATOM 5059 O O . PHE A 1 632 ? 20.899 -5.444 -7.939 1.00 96.44 632 PHE A O 1
ATOM 5066 N N . PHE A 1 633 ? 22.514 -4.564 -6.653 1.00 96.69 633 PHE A N 1
ATOM 5067 C CA . PHE A 1 633 ? 22.352 -3.217 -7.197 1.00 96.69 633 PHE A CA 1
ATOM 5068 C C . PHE A 1 633 ? 22.923 -3.067 -8.609 1.00 96.69 633 PHE A C 1
ATOM 5070 O O . PHE A 1 633 ? 22.251 -2.453 -9.434 1.00 96.69 633 PHE A O 1
ATOM 5077 N N . ALA A 1 634 ? 24.058 -3.696 -8.930 1.00 95.25 634 ALA A N 1
ATOM 5078 C CA . ALA A 1 634 ? 24.598 -3.721 -10.292 1.00 95.25 634 ALA A CA 1
ATOM 5079 C C . ALA A 1 634 ? 23.562 -4.248 -11.305 1.00 95.25 634 ALA A C 1
ATOM 5081 O O . ALA A 1 634 ? 23.230 -3.564 -12.273 1.00 95.25 634 ALA A O 1
ATOM 5082 N N . LYS A 1 635 ? 22.951 -5.401 -11.007 1.00 95.12 635 LYS A N 1
ATOM 5083 C CA . LYS A 1 635 ? 21.924 -6.052 -11.837 1.00 95.12 635 LYS A CA 1
ATOM 5084 C C . LYS A 1 635 ? 20.635 -5.235 -11.996 1.00 95.12 635 LYS A C 1
ATOM 5086 O O . LYS A 1 635 ? 19.998 -5.281 -13.044 1.00 95.12 635 LYS A O 1
ATOM 5091 N N . ILE A 1 636 ? 20.240 -4.464 -10.979 1.00 95.00 636 ILE A N 1
ATOM 5092 C CA . ILE A 1 636 ? 19.111 -3.520 -11.094 1.00 95.00 636 ILE A CA 1
ATOM 5093 C C . ILE A 1 636 ? 19.520 -2.258 -11.877 1.00 95.00 636 ILE A C 1
ATOM 5095 O O . ILE A 1 636 ? 18.698 -1.676 -12.581 1.00 95.00 636 ILE A O 1
ATOM 5099 N N . GLY A 1 637 ? 20.786 -1.844 -11.801 1.00 95.25 637 GLY A N 1
ATOM 5100 C CA . GLY A 1 637 ? 21.338 -0.761 -12.617 1.00 95.25 637 GLY A CA 1
ATOM 5101 C C . GLY A 1 637 ? 21.359 -1.077 -14.116 1.00 95.25 637 GLY A C 1
ATOM 5102 O O . GLY A 1 637 ? 21.251 -0.160 -14.924 1.00 95.25 637 GLY A O 1
ATOM 5103 N N . GLU A 1 638 ? 21.443 -2.355 -14.492 1.00 94.69 638 GLU A N 1
ATOM 5104 C CA . GLU A 1 638 ? 21.327 -2.825 -15.881 1.00 94.69 638 GLU A CA 1
ATOM 5105 C C . GLU A 1 638 ? 19.877 -2.821 -16.398 1.00 94.69 638 GLU A C 1
ATOM 5107 O O . GLU A 1 638 ? 19.646 -2.560 -17.579 1.00 94.69 638 GLU A O 1
ATOM 5112 N N . SER A 1 639 ? 18.886 -3.085 -15.536 1.00 92.31 639 SER A N 1
ATOM 5113 C CA . SER A 1 639 ? 17.471 -3.194 -15.931 1.00 92.31 639 SER A CA 1
ATOM 5114 C C . SER A 1 639 ? 16.681 -1.879 -15.867 1.00 92.31 639 SER A C 1
ATOM 5116 O O . SER A 1 639 ? 15.517 -1.836 -16.273 1.00 92.31 639 SER A O 1
ATOM 5118 N N . MET A 1 640 ? 17.284 -0.795 -15.367 1.00 93.00 640 MET A N 1
ATOM 5119 C CA . MET A 1 640 ? 16.613 0.483 -15.114 1.00 93.00 640 MET A CA 1
ATOM 5120 C C . MET A 1 640 ? 17.354 1.675 -15.726 1.00 93.00 640 MET A C 1
ATOM 5122 O O . MET A 1 640 ? 18.577 1.709 -15.790 1.00 93.00 640 MET A O 1
ATOM 5126 N N . SER A 1 641 ? 16.620 2.729 -16.101 1.00 94.88 641 SER A N 1
ATOM 5127 C CA . SER A 1 641 ? 17.250 3.987 -16.524 1.00 94.88 641 SER A CA 1
ATOM 5128 C C . SER A 1 641 ? 18.003 4.655 -15.367 1.00 94.88 641 SER A C 1
ATOM 5130 O O . SER A 1 641 ? 17.550 4.619 -14.219 1.00 94.88 641 SER A O 1
ATOM 5132 N N . THR A 1 642 ? 19.119 5.332 -15.661 1.00 94.75 642 THR A N 1
ATOM 5133 C CA . THR A 1 642 ? 20.034 5.918 -14.659 1.00 94.75 642 THR A CA 1
ATOM 5134 C C . THR A 1 642 ? 19.315 6.798 -13.630 1.00 94.75 642 THR A C 1
ATOM 5136 O O . THR A 1 642 ? 19.588 6.717 -12.435 1.00 94.75 642 THR A O 1
ATOM 5139 N N . HIS A 1 643 ? 18.321 7.583 -14.063 1.00 92.75 643 HIS A N 1
ATOM 5140 C CA . HIS A 1 643 ? 17.502 8.406 -13.168 1.00 92.75 643 HIS A CA 1
ATOM 5141 C C . HIS A 1 643 ? 16.621 7.571 -12.217 1.00 92.75 643 HIS A C 1
ATOM 5143 O O . HIS A 1 643 ? 16.496 7.897 -11.034 1.00 92.75 643 HIS A O 1
ATOM 5149 N N . ALA A 1 644 ? 16.008 6.490 -12.710 1.00 91.94 644 ALA A N 1
ATOM 5150 C CA . ALA A 1 644 ? 15.181 5.603 -11.895 1.00 91.94 644 ALA A CA 1
ATOM 5151 C C . ALA A 1 644 ? 16.034 4.780 -10.912 1.00 91.94 644 ALA A C 1
ATOM 5153 O O . ALA A 1 644 ? 15.661 4.654 -9.744 1.00 91.94 644 ALA A O 1
ATOM 5154 N N . TYR A 1 645 ? 17.213 4.326 -11.349 1.00 95.88 645 TYR A N 1
ATOM 5155 C CA . TYR A 1 645 ? 18.220 3.680 -10.506 1.00 95.88 645 TYR A CA 1
ATOM 5156 C C . TYR A 1 645 ? 18.717 4.616 -9.389 1.00 95.88 645 TYR A C 1
ATOM 5158 O O . TYR A 1 645 ? 18.637 4.278 -8.208 1.00 95.88 645 TYR A O 1
ATOM 5166 N N . PHE A 1 646 ? 19.106 5.853 -9.717 1.00 95.69 646 PHE A N 1
ATOM 5167 C CA . PHE A 1 646 ? 19.524 6.852 -8.725 1.00 95.69 646 PHE A CA 1
ATOM 5168 C C . PHE A 1 646 ? 18.408 7.186 -7.715 1.00 95.69 646 PHE A C 1
ATOM 5170 O O . PHE A 1 646 ? 18.657 7.335 -6.513 1.00 95.69 646 PHE A O 1
ATOM 5177 N N . LYS A 1 647 ? 17.147 7.243 -8.170 1.00 92.94 647 LYS A N 1
ATOM 5178 C CA . LYS A 1 647 ? 15.971 7.397 -7.298 1.00 92.94 647 LYS A CA 1
ATOM 5179 C C . LYS A 1 647 ? 15.802 6.200 -6.351 1.00 92.94 647 LYS A C 1
ATOM 5181 O O . LYS A 1 647 ? 15.505 6.413 -5.174 1.00 92.94 647 LYS A O 1
ATOM 5186 N N . LEU A 1 648 ? 16.029 4.972 -6.824 1.00 94.19 648 LEU A N 1
ATOM 5187 C CA . LEU A 1 648 ? 15.991 3.758 -6.002 1.00 94.19 648 LEU A CA 1
ATOM 5188 C C . LEU A 1 648 ? 17.104 3.735 -4.944 1.00 94.19 648 LEU A C 1
ATOM 5190 O O . LEU A 1 648 ? 16.821 3.454 -3.778 1.00 94.19 648 LEU A O 1
ATOM 5194 N N . LEU A 1 649 ? 18.341 4.079 -5.312 1.00 96.25 649 LEU A N 1
ATOM 5195 C CA . LEU A 1 649 ? 19.466 4.179 -4.372 1.00 96.25 649 LEU A CA 1
ATOM 5196 C C . LEU A 1 649 ? 19.171 5.209 -3.275 1.00 96.25 649 LEU A C 1
ATOM 5198 O O . LEU A 1 649 ? 19.308 4.910 -2.089 1.00 96.25 649 LEU A O 1
ATOM 5202 N N . ARG A 1 650 ? 18.654 6.391 -3.638 1.00 95.19 650 ARG A N 1
ATOM 5203 C CA . ARG A 1 650 ? 18.268 7.425 -2.663 1.00 95.19 650 ARG A CA 1
ATOM 5204 C C . ARG A 1 650 ? 17.162 6.953 -1.710 1.00 95.19 650 ARG A C 1
ATOM 5206 O O . ARG A 1 650 ? 17.249 7.210 -0.511 1.00 95.19 650 ARG A O 1
ATOM 5213 N N . LEU A 1 651 ? 16.136 6.258 -2.211 1.00 92.50 651 LEU A N 1
ATOM 5214 C CA . LEU A 1 651 ? 15.083 5.671 -1.368 1.00 92.50 651 LEU A CA 1
ATOM 5215 C C . LEU A 1 651 ? 15.632 4.566 -0.454 1.00 92.50 651 LEU A C 1
ATOM 5217 O O . LEU A 1 651 ? 15.257 4.497 0.715 1.00 92.50 651 LEU A O 1
ATOM 5221 N N . THR A 1 652 ? 16.560 3.753 -0.957 1.00 94.94 652 THR A N 1
ATOM 5222 C CA . THR A 1 652 ? 17.250 2.709 -0.190 1.00 94.94 652 THR A CA 1
ATOM 5223 C C . THR A 1 652 ? 18.076 3.304 0.944 1.00 94.94 652 THR A C 1
ATOM 5225 O O . THR A 1 652 ? 17.935 2.869 2.084 1.00 94.94 652 THR A O 1
ATOM 5228 N N . LEU A 1 653 ? 18.879 4.335 0.673 1.00 95.50 653 LEU A N 1
ATOM 5229 C CA . LEU A 1 653 ? 19.699 5.014 1.678 1.00 95.50 653 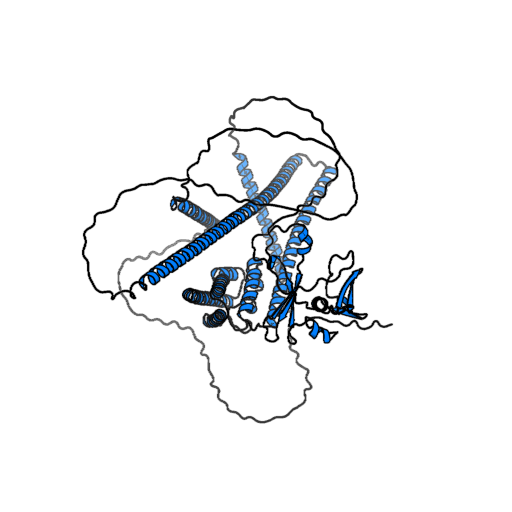LEU A CA 1
ATOM 5230 C C . LEU A 1 653 ? 18.830 5.644 2.781 1.00 95.50 653 LEU A C 1
ATOM 5232 O O . LEU A 1 653 ? 19.161 5.582 3.961 1.00 95.50 653 LEU A O 1
ATOM 5236 N N . ILE A 1 654 ? 17.663 6.183 2.411 1.00 93.06 654 ILE A N 1
ATOM 5237 C CA . ILE A 1 654 ? 16.663 6.699 3.358 1.00 93.06 654 ILE A CA 1
ATOM 5238 C C . ILE A 1 654 ? 15.987 5.566 4.157 1.00 93.06 654 ILE A C 1
ATOM 5240 O O . ILE A 1 654 ? 15.569 5.803 5.295 1.00 93.06 654 ILE A O 1
ATOM 5244 N N . ARG A 1 655 ? 15.868 4.351 3.603 1.00 92.31 655 ARG A N 1
ATOM 5245 C CA . ARG A 1 655 ? 15.297 3.162 4.265 1.00 92.31 655 ARG A CA 1
ATOM 5246 C C . ARG A 1 655 ? 16.298 2.499 5.222 1.00 92.31 655 ARG A C 1
ATOM 5248 O O . ARG A 1 655 ? 15.922 2.158 6.336 1.00 92.31 655 ARG A O 1
ATOM 5255 N N . PHE A 1 656 ? 17.565 2.374 4.842 1.00 94.62 656 PHE A N 1
ATOM 5256 C CA . PHE A 1 656 ? 18.616 1.694 5.615 1.00 94.62 656 PHE A CA 1
ATOM 5257 C C . PHE A 1 656 ? 19.573 2.661 6.338 1.00 94.62 656 PHE A C 1
ATOM 5259 O O . PHE A 1 656 ? 20.719 2.326 6.611 1.00 94.62 656 PHE A O 1
ATOM 5266 N N . HIS A 1 657 ? 19.103 3.863 6.687 1.00 95.00 657 HIS A N 1
ATOM 5267 C CA . HIS A 1 657 ? 19.890 4.826 7.461 1.00 95.00 657 HIS A CA 1
ATOM 5268 C C . HIS A 1 657 ? 20.078 4.347 8.919 1.00 95.00 657 HIS A C 1
ATOM 5270 O O . HIS A 1 657 ? 19.061 4.186 9.608 1.00 95.00 657 HIS A O 1
ATOM 5276 N N . PRO A 1 658 ? 21.316 4.199 9.437 1.00 95.25 658 PRO A N 1
ATOM 5277 C CA . PRO A 1 658 ? 21.574 3.650 10.773 1.00 95.25 658 PRO A CA 1
ATOM 5278 C C . PRO A 1 658 ? 20.762 4.306 11.902 1.00 95.25 658 PRO A C 1
ATOM 5280 O O . PRO A 1 658 ? 20.065 3.605 12.630 1.00 95.25 658 PRO A O 1
ATOM 5283 N N . ASP A 1 659 ? 20.729 5.642 11.991 1.00 93.69 659 ASP A N 1
ATOM 5284 C CA . ASP A 1 659 ? 19.989 6.397 13.024 1.00 93.69 659 ASP A CA 1
ATOM 5285 C C . ASP A 1 659 ? 18.500 6.031 13.153 1.00 93.69 659 ASP A C 1
ATOM 5287 O O . ASP A 1 659 ? 17.925 6.123 14.241 1.00 93.69 659 ASP A O 1
ATOM 5291 N N . LYS A 1 660 ? 17.844 5.650 12.046 1.00 89.75 660 LYS A N 1
ATOM 5292 C CA . LYS A 1 660 ? 16.427 5.255 12.066 1.00 89.75 660 LYS A CA 1
ATOM 5293 C C . LYS A 1 660 ? 16.240 3.890 12.714 1.00 89.75 660 LYS A C 1
ATOM 5295 O O . LYS A 1 660 ? 15.257 3.683 13.421 1.00 89.75 660 LYS A O 1
ATOM 5300 N N . TRP A 1 661 ? 17.175 2.983 12.456 1.00 91.50 661 TRP A N 1
ATOM 5301 C CA . TRP A 1 661 ? 17.151 1.614 12.950 1.00 91.50 661 TRP A CA 1
ATOM 5302 C C . TRP A 1 661 ? 17.692 1.501 14.375 1.00 91.50 661 TRP A C 1
ATOM 5304 O O . TRP A 1 661 ? 17.121 0.757 15.159 1.00 91.50 661 TRP A O 1
ATOM 5314 N N . GLY A 1 662 ? 18.675 2.316 14.771 1.00 89.81 662 GLY A N 1
ATOM 5315 C CA . GLY A 1 662 ? 19.131 2.391 16.166 1.00 89.81 662 GLY A CA 1
ATOM 5316 C C . GLY A 1 662 ? 17.977 2.681 17.136 1.00 89.81 662 GLY A C 1
ATOM 5317 O O . GLY A 1 662 ? 17.778 1.940 18.095 1.00 89.81 662 GLY A O 1
ATOM 5318 N N . ARG A 1 663 ? 17.126 3.670 16.815 1.00 86.06 663 ARG A N 1
ATOM 5319 C CA . ARG A 1 663 ? 15.893 3.956 17.582 1.00 86.06 663 ARG A CA 1
ATOM 5320 C C . ARG A 1 663 ? 14.874 2.820 17.543 1.00 86.06 663 ARG A C 1
ATOM 5322 O O . ARG A 1 663 ? 14.138 2.621 18.501 1.00 86.06 663 ARG A O 1
ATOM 5329 N N . PHE A 1 664 ? 14.803 2.086 16.438 1.00 85.50 664 PHE A N 1
ATOM 5330 C CA . PHE A 1 664 ? 13.920 0.929 16.317 1.00 85.50 664 PHE A CA 1
ATOM 5331 C C . PHE A 1 664 ? 14.377 -0.194 17.266 1.00 85.50 664 PHE A C 1
ATOM 5333 O O . PHE A 1 664 ? 13.577 -0.710 18.040 1.00 85.50 664 PHE A O 1
ATOM 5340 N N . PHE A 1 665 ? 15.677 -0.492 17.303 1.00 88.06 665 PHE A N 1
ATOM 5341 C CA . PHE A 1 665 ? 16.271 -1.475 18.216 1.00 88.06 665 PHE A CA 1
ATOM 5342 C C . PHE A 1 665 ? 16.336 -1.023 19.688 1.00 88.06 665 PHE A C 1
ATOM 5344 O O . PHE A 1 665 ? 16.646 -1.830 20.562 1.00 88.06 665 PHE A O 1
ATOM 5351 N N . GLU A 1 666 ? 16.069 0.253 19.983 1.00 84.94 666 GLU A N 1
ATOM 5352 C CA . GLU A 1 666 ? 15.836 0.765 21.344 1.00 84.94 666 GLU A CA 1
ATOM 5353 C C . GLU A 1 666 ? 14.389 0.556 21.816 1.00 84.94 666 GLU A C 1
ATOM 5355 O O . GLU A 1 666 ? 14.164 0.336 23.004 1.00 84.94 666 GLU A O 1
ATOM 5360 N N . ILE A 1 667 ? 13.408 0.622 20.907 1.00 81.88 667 ILE A N 1
ATOM 5361 C CA . ILE A 1 667 ? 11.985 0.408 21.222 1.00 81.88 667 ILE A CA 1
ATOM 5362 C C . ILE A 1 667 ? 11.690 -1.085 21.404 1.00 81.88 667 ILE A C 1
ATOM 5364 O O . ILE A 1 667 ? 10.968 -1.471 22.323 1.00 81.88 667 ILE A O 1
ATOM 5368 N N . TYR A 1 668 ? 12.249 -1.920 20.529 1.00 74.69 668 TYR A N 1
ATOM 5369 C CA . TYR A 1 668 ? 11.987 -3.354 20.484 1.00 74.69 668 TYR A CA 1
ATOM 5370 C C . TYR A 1 668 ? 13.178 -4.117 21.070 1.00 74.69 668 TYR A C 1
ATOM 5372 O O . TYR A 1 668 ? 14.294 -4.047 20.557 1.00 74.69 668 TYR A O 1
ATOM 5380 N N . ASN A 1 669 ? 12.939 -4.829 22.174 1.00 79.62 669 ASN A N 1
ATOM 5381 C CA . ASN A 1 669 ? 13.970 -5.447 23.012 1.00 79.62 669 ASN A CA 1
ATOM 5382 C C . ASN A 1 669 ? 14.506 -6.765 22.407 1.00 79.62 669 ASN A C 1
ATOM 5384 O O . ASN A 1 669 ? 14.276 -7.850 22.945 1.00 79.62 669 ASN A O 1
ATOM 5388 N N . TYR A 1 670 ? 15.190 -6.655 21.267 1.00 84.25 670 TYR A N 1
ATOM 5389 C CA . TYR A 1 670 ? 15.882 -7.756 20.590 1.00 84.25 670 TYR A CA 1
ATOM 5390 C C . TYR A 1 670 ? 17.042 -8.321 21.425 1.00 84.25 670 TYR A C 1
ATOM 5392 O O . TYR A 1 670 ? 17.636 -7.623 22.248 1.00 84.25 670 TYR A O 1
ATOM 5400 N N . ASP A 1 671 ? 17.407 -9.578 21.155 1.00 89.88 671 ASP A N 1
ATOM 5401 C CA . ASP A 1 671 ? 18.678 -10.164 21.596 1.00 89.88 671 ASP A CA 1
ATOM 5402 C C . ASP A 1 671 ? 19.851 -9.252 21.166 1.00 89.88 671 ASP A C 1
ATOM 5404 O O . ASP A 1 671 ? 19.952 -8.937 19.974 1.00 89.88 671 ASP A O 1
ATOM 5408 N N . PRO A 1 672 ? 20.744 -8.832 22.087 1.00 92.31 672 PRO A N 1
ATOM 5409 C CA . PRO A 1 672 ? 21.936 -8.051 21.765 1.00 92.31 672 PRO A CA 1
ATOM 5410 C C . PRO A 1 672 ? 22.791 -8.612 20.618 1.00 92.31 672 PRO A C 1
ATOM 5412 O O . PRO A 1 672 ? 23.365 -7.823 19.869 1.00 92.31 672 PRO A O 1
ATOM 5415 N N . LEU A 1 673 ? 22.863 -9.938 20.442 1.00 92.31 673 LEU A N 1
ATOM 5416 C CA . LEU A 1 673 ? 23.619 -10.558 19.347 1.00 92.31 673 LEU A CA 1
ATOM 5417 C C . LEU A 1 673 ? 22.937 -10.333 17.991 1.00 92.31 673 LEU A C 1
ATOM 5419 O O . LEU A 1 673 ? 23.573 -9.858 17.047 1.00 92.31 673 LEU A O 1
ATOM 5423 N N . LEU A 1 674 ? 21.630 -10.603 17.906 1.00 90.19 674 LEU A N 1
ATOM 5424 C CA . LEU A 1 674 ? 20.830 -10.333 16.707 1.00 90.19 674 LEU A CA 1
ATOM 5425 C C . LEU A 1 674 ? 20.797 -8.831 16.386 1.00 90.19 674 LEU A C 1
ATOM 5427 O O . LEU A 1 674 ? 20.942 -8.451 15.225 1.00 90.19 674 LEU A O 1
ATOM 5431 N N . ARG A 1 675 ? 20.670 -7.974 17.408 1.00 92.94 675 ARG A N 1
ATOM 5432 C CA . ARG A 1 675 ? 20.736 -6.514 17.269 1.00 92.94 675 ARG A CA 1
ATOM 5433 C C . ARG A 1 675 ? 22.070 -6.071 16.666 1.00 92.94 675 ARG A C 1
ATOM 5435 O O . ARG A 1 675 ? 22.059 -5.345 15.679 1.00 92.94 675 ARG A O 1
ATOM 5442 N N . ALA A 1 676 ? 23.201 -6.522 17.211 1.00 93.50 676 ALA A N 1
ATOM 5443 C CA . ALA A 1 676 ? 24.522 -6.155 16.700 1.00 93.50 676 ALA A CA 1
ATOM 5444 C C . ALA A 1 676 ? 24.733 -6.624 15.248 1.00 93.50 676 ALA A C 1
ATOM 5446 O O . ALA A 1 676 ? 25.295 -5.892 14.431 1.00 93.50 676 ALA A O 1
ATOM 5447 N N . ALA A 1 677 ? 24.237 -7.816 14.898 1.00 93.38 677 ALA A N 1
ATOM 5448 C CA . ALA A 1 677 ? 24.297 -8.319 13.529 1.00 93.38 677 ALA A CA 1
ATOM 5449 C C . ALA A 1 677 ? 23.419 -7.498 12.563 1.00 93.38 677 ALA A C 1
ATOM 5451 O O . ALA A 1 677 ? 23.869 -7.158 11.470 1.00 93.38 677 ALA A O 1
ATOM 5452 N N . LEU A 1 678 ? 22.209 -7.104 12.980 1.00 93.56 678 LEU A N 1
ATOM 5453 C CA . LEU A 1 678 ? 21.328 -6.215 12.216 1.00 93.56 678 LEU A CA 1
ATOM 5454 C C . LEU A 1 678 ? 21.931 -4.811 12.033 1.00 93.56 678 LEU A C 1
ATOM 5456 O O . LEU A 1 678 ? 21.946 -4.295 10.917 1.00 93.56 678 LEU A O 1
ATOM 5460 N N . GLU A 1 679 ? 22.462 -4.197 13.094 1.00 94.69 679 GLU A N 1
ATOM 5461 C CA . GLU A 1 679 ? 23.135 -2.889 13.032 1.00 94.69 679 GLU A CA 1
ATOM 5462 C C . GLU A 1 679 ? 24.354 -2.922 12.092 1.00 94.69 679 GLU A C 1
ATOM 5464 O O . GLU A 1 679 ? 24.566 -1.980 11.320 1.00 94.69 679 GLU A O 1
ATOM 5469 N N . SER A 1 680 ? 25.105 -4.030 12.088 1.00 95.50 680 SER A N 1
ATOM 5470 C CA . SER A 1 680 ? 26.197 -4.280 11.140 1.00 95.50 680 SER A CA 1
ATOM 5471 C C . SER A 1 680 ? 25.692 -4.391 9.694 1.00 95.50 680 SER A C 1
ATOM 5473 O O . SER A 1 680 ? 26.172 -3.663 8.823 1.00 95.50 680 SER A O 1
ATOM 5475 N N . ALA A 1 681 ? 24.671 -5.218 9.442 1.00 96.06 681 ALA A N 1
ATOM 5476 C CA . ALA A 1 681 ? 24.074 -5.416 8.119 1.00 96.06 681 ALA A CA 1
ATOM 5477 C C . ALA A 1 681 ? 23.530 -4.112 7.510 1.00 96.06 681 ALA A C 1
ATOM 5479 O O . ALA A 1 681 ? 23.833 -3.757 6.371 1.00 96.06 681 ALA A O 1
ATOM 5480 N N . ILE A 1 682 ? 22.781 -3.338 8.299 1.00 96.12 682 ILE A N 1
ATOM 5481 C CA . ILE A 1 682 ? 22.222 -2.040 7.893 1.00 96.12 682 ILE A CA 1
ATOM 5482 C C . ILE A 1 682 ? 23.346 -1.041 7.585 1.00 96.12 682 ILE A C 1
ATOM 5484 O O . ILE A 1 682 ? 23.280 -0.318 6.589 1.00 96.12 682 ILE A O 1
ATOM 5488 N N . SER A 1 683 ? 24.422 -1.050 8.377 1.00 96.00 683 SER A N 1
ATOM 5489 C CA . SER A 1 683 ? 25.622 -0.250 8.108 1.00 96.00 683 SER A CA 1
ATOM 5490 C C . SER A 1 683 ? 26.359 -0.697 6.837 1.00 96.00 683 SER A C 1
ATOM 5492 O O . SER A 1 683 ? 26.898 0.147 6.120 1.00 96.00 683 SER A O 1
ATOM 5494 N N . GLY A 1 684 ? 26.370 -1.998 6.529 1.00 96.12 684 GLY A N 1
ATOM 5495 C CA . GLY A 1 684 ? 26.896 -2.564 5.283 1.00 96.12 684 GLY A CA 1
ATOM 5496 C C . GLY A 1 684 ? 26.103 -2.103 4.060 1.00 96.12 684 GLY A C 1
ATOM 5497 O O . GLY A 1 684 ? 26.680 -1.517 3.143 1.00 96.12 684 GLY A O 1
ATOM 5498 N N . ILE A 1 685 ? 24.775 -2.258 4.096 1.00 96.81 685 ILE A N 1
ATOM 5499 C CA . ILE A 1 685 ? 23.851 -1.775 3.058 1.00 96.81 685 ILE A CA 1
ATOM 5500 C C . ILE A 1 685 ? 24.022 -0.268 2.840 1.00 96.81 685 ILE A C 1
ATOM 5502 O O . ILE A 1 685 ? 24.191 0.174 1.707 1.00 96.81 685 ILE A O 1
ATOM 5506 N N . SER A 1 686 ? 24.028 0.533 3.912 1.00 96.75 686 SER A N 1
ATOM 5507 C CA . SER A 1 686 ? 24.166 1.990 3.805 1.00 96.75 686 SER A CA 1
ATOM 5508 C C . SER A 1 686 ? 25.489 2.412 3.152 1.00 96.75 686 SER A C 1
ATOM 5510 O O . SER A 1 686 ? 25.520 3.434 2.464 1.00 96.75 686 SER A O 1
ATOM 5512 N N . LYS A 1 687 ? 26.573 1.640 3.329 1.00 96.62 687 LYS A N 1
ATOM 5513 C CA . LYS A 1 687 ? 27.864 1.862 2.653 1.00 96.62 687 LYS A CA 1
ATOM 5514 C C . LYS A 1 687 ? 27.819 1.449 1.181 1.00 96.62 687 LYS A C 1
ATOM 5516 O O . LYS A 1 687 ? 28.178 2.264 0.335 1.00 96.62 687 LYS A O 1
ATOM 5521 N N . ALA A 1 688 ? 27.330 0.246 0.869 1.00 96.88 688 ALA A N 1
ATOM 5522 C CA . ALA A 1 688 ? 27.201 -0.251 -0.506 1.00 96.88 688 ALA A CA 1
ATOM 5523 C C . ALA A 1 688 ? 26.342 0.679 -1.376 1.00 96.88 688 ALA A C 1
ATOM 5525 O O . ALA A 1 688 ? 26.748 1.096 -2.457 1.00 96.88 688 ALA A O 1
ATOM 5526 N N . VAL A 1 689 ? 25.196 1.107 -0.846 1.00 97.06 689 VAL A N 1
ATOM 5527 C CA . VAL A 1 689 ? 24.273 2.029 -1.520 1.00 97.06 689 VAL A CA 1
ATOM 5528 C C . VAL A 1 689 ? 24.890 3.417 -1.699 1.00 97.06 689 VAL A C 1
ATOM 5530 O O . VAL A 1 689 ? 24.645 4.054 -2.717 1.00 97.06 689 VAL A O 1
ATOM 5533 N N . SER A 1 690 ? 25.718 3.885 -0.758 1.00 96.94 690 SER A N 1
ATOM 5534 C CA . SER A 1 690 ? 26.448 5.153 -0.916 1.00 96.94 690 SER A CA 1
ATOM 5535 C C . SER A 1 690 ? 27.524 5.063 -2.005 1.00 96.94 690 SER A C 1
ATOM 5537 O O . SER A 1 690 ? 27.640 5.988 -2.805 1.00 96.94 690 SER A O 1
ATOM 5539 N N . SER A 1 691 ? 28.253 3.942 -2.074 1.00 97.25 691 SER A N 1
ATOM 5540 C CA . SER A 1 691 ? 29.240 3.646 -3.125 1.00 97.25 691 SER A CA 1
ATOM 5541 C C . SER A 1 691 ? 28.578 3.648 -4.510 1.00 97.25 691 SER A C 1
ATOM 5543 O O . SER A 1 691 ? 28.893 4.481 -5.366 1.00 97.25 691 SER A O 1
ATOM 5545 N N . GLN A 1 692 ? 27.532 2.833 -4.676 1.00 97.50 692 GLN A N 1
ATOM 5546 C CA . GLN A 1 692 ? 26.726 2.765 -5.897 1.00 97.50 692 GLN A CA 1
ATOM 5547 C C . GLN A 1 692 ? 26.067 4.107 -6.259 1.00 97.50 692 GLN A C 1
ATOM 5549 O O . GLN A 1 692 ? 25.959 4.449 -7.434 1.00 97.50 692 GLN A O 1
ATOM 5554 N N . MET A 1 693 ? 25.680 4.926 -5.276 1.00 97.12 693 MET A N 1
ATOM 5555 C CA . MET A 1 693 ? 25.141 6.269 -5.516 1.00 97.12 693 MET A CA 1
ATOM 5556 C C . MET A 1 693 ? 26.213 7.281 -5.960 1.00 97.12 693 MET A C 1
ATOM 5558 O O . MET A 1 693 ? 25.870 8.235 -6.659 1.00 97.12 693 MET A O 1
ATOM 5562 N N . THR A 1 694 ? 27.491 7.096 -5.604 1.00 97.38 694 THR A N 1
ATOM 5563 C CA . THR A 1 694 ? 28.589 7.882 -6.196 1.00 97.38 694 THR A CA 1
ATOM 5564 C C . THR A 1 694 ? 28.906 7.440 -7.622 1.00 97.38 694 THR A C 1
ATOM 5566 O O . THR A 1 694 ? 29.039 8.299 -8.489 1.00 97.38 694 THR A O 1
ATOM 5569 N N . GLU A 1 695 ? 28.909 6.135 -7.901 1.00 96.75 695 GLU A N 1
ATOM 5570 C CA . GLU A 1 695 ? 29.144 5.601 -9.249 1.00 96.75 695 GLU A CA 1
ATOM 5571 C C . GLU A 1 695 ? 28.020 5.986 -10.228 1.00 96.75 695 GLU A C 1
ATOM 5573 O O . GLU A 1 695 ? 28.278 6.516 -11.310 1.00 96.75 695 GLU A O 1
ATOM 5578 N N . ALA A 1 696 ? 26.757 5.817 -9.823 1.00 95.75 696 ALA A N 1
ATOM 5579 C CA . ALA A 1 696 ? 25.596 6.247 -10.603 1.00 95.75 696 ALA A CA 1
ATOM 5580 C C . ALA A 1 696 ? 25.618 7.754 -10.913 1.00 95.75 696 ALA A C 1
ATOM 5582 O O . ALA A 1 696 ? 25.054 8.178 -11.916 1.00 95.75 696 ALA A O 1
ATOM 5583 N N . ARG A 1 697 ? 26.284 8.559 -10.073 1.00 96.44 697 ARG A N 1
ATOM 5584 C CA . ARG A 1 697 ? 26.431 10.009 -10.249 1.00 96.44 697 ARG A CA 1
ATOM 5585 C C . ARG A 1 697 ? 27.585 10.404 -11.173 1.00 96.44 697 ARG A C 1
ATOM 5587 O O . ARG A 1 697 ? 27.533 11.496 -11.714 1.00 96.44 697 ARG A O 1
ATOM 5594 N N . SER A 1 698 ? 28.596 9.555 -11.368 1.00 95.94 698 SER A N 1
ATOM 5595 C CA . SER A 1 698 ? 29.621 9.746 -12.411 1.00 95.94 698 SER A CA 1
ATOM 5596 C C . SER A 1 698 ? 29.204 9.196 -13.782 1.00 95.94 698 SER A C 1
ATOM 5598 O O . SER A 1 698 ? 29.892 9.434 -14.768 1.00 95.94 698 SER A O 1
ATOM 5600 N N . ARG A 1 699 ? 28.080 8.466 -13.848 1.00 92.56 699 ARG A N 1
ATOM 5601 C CA . ARG A 1 699 ? 27.408 8.027 -15.086 1.00 92.56 699 ARG A CA 1
ATOM 5602 C C . ARG A 1 699 ? 26.277 8.987 -15.531 1.00 92.56 699 ARG A C 1
ATOM 5604 O O . ARG A 1 699 ? 25.490 8.616 -16.402 1.00 92.56 699 ARG A O 1
ATOM 5611 N N . MET A 1 700 ? 26.152 10.163 -14.901 1.00 90.56 700 MET A N 1
ATOM 5612 C CA . MET A 1 700 ? 25.141 11.206 -15.161 1.00 90.56 700 MET A CA 1
ATOM 5613 C C . MET A 1 700 ? 25.797 12.548 -15.476 1.00 90.56 700 MET A C 1
ATOM 5615 O O . MET A 1 700 ? 25.204 13.265 -16.307 1.00 90.56 700 MET A O 1
#